Protein AF-0000000067176050 (afdb_homodimer)

Organism: Mycolicibacterium smegmatis (strain ATCC 700084 / mc(2)155) (NCBI:txid246196)

Structure (mmCIF, N/CA/C/O backbone):
data_AF-0000000067176050-model_v1
#
loop_
_entity.id
_entity.type
_entity.pdbx_description
1 polymer 'Acyl-CoA thioesterase'
#
loop_
_atom_site.group_PDB
_atom_site.id
_atom_site.type_symbol
_atom_site.label_atom_id
_atom_site.label_alt_id
_atom_site.label_comp_id
_atom_site.label_asym_id
_atom_site.label_entity_id
_atom_site.label_seq_id
_atom_site.pdbx_PDB_ins_code
_atom_site.Cartn_x
_atom_site.Cartn_y
_atom_site.Cartn_z
_atom_site.occupancy
_atom_site.B_iso_or_equiv
_atom_site.auth_seq_id
_atom_site.auth_comp_id
_atom_site.auth_asym_id
_atom_site.auth_atom_id
_atom_site.pdbx_PDB_model_num
ATOM 1 N N . MET A 1 1 ? 9.219 -23.453 -21.719 1 85.19 1 MET A N 1
ATOM 2 C CA . MET A 1 1 ? 8.445 -22.328 -21.188 1 85.19 1 MET A CA 1
ATOM 3 C C . MET A 1 1 ? 7.426 -22.812 -20.172 1 85.19 1 MET A C 1
ATOM 5 O O . MET A 1 1 ? 6.656 -23.734 -20.438 1 85.19 1 MET A O 1
ATOM 9 N N . SER A 1 2 ? 7.516 -22.391 -18.984 1 93.19 2 SER A N 1
ATOM 10 C CA . SER A 1 2 ? 6.605 -22.828 -17.938 1 93.19 2 SER A CA 1
ATOM 11 C C . SER A 1 2 ? 5.223 -22.219 -18.109 1 93.19 2 SER A C 1
ATOM 13 O O . SER A 1 2 ? 5.039 -21.297 -18.922 1 93.19 2 SER A O 1
ATOM 15 N N . VAL A 1 3 ? 4.27 -22.812 -17.438 1 96.44 3 VAL A N 1
ATOM 16 C CA . VAL A 1 3 ? 2.914 -22.281 -17.469 1 96.44 3 VAL A CA 1
ATOM 17 C C . VAL A 1 3 ? 2.916 -20.828 -16.984 1 96.44 3 VAL A C 1
ATOM 19 O O . VAL A 1 3 ? 2.146 -20 -17.469 1 96.44 3 VAL A O 1
ATOM 22 N N . PHE A 1 4 ? 3.807 -20.547 -16.047 1 98.06 4 PHE A N 1
ATOM 23 C CA . PHE A 1 4 ? 3.955 -19.172 -15.562 1 98.06 4 PHE A CA 1
ATOM 24 C C . PHE A 1 4 ? 4.441 -18.25 -16.672 1 98.06 4 PHE A C 1
ATOM 26 O O . PHE A 1 4 ? 3.859 -17.188 -16.891 1 98.06 4 PHE A O 1
ATOM 33 N N . ASP A 1 5 ? 5.445 -18.688 -17.375 1 97.94 5 ASP A N 1
ATOM 34 C CA . ASP A 1 5 ? 6.031 -17.891 -18.453 1 97.94 5 ASP A CA 1
ATOM 35 C C . ASP A 1 5 ? 5.012 -17.625 -19.547 1 97.94 5 ASP A C 1
ATOM 37 O O . ASP A 1 5 ? 4.973 -16.531 -20.125 1 97.94 5 ASP A O 1
ATOM 41 N N . LYS A 1 6 ? 4.211 -18.609 -19.812 1 97.62 6 LYS A N 1
ATOM 42 C CA . LYS A 1 6 ? 3.182 -18.453 -20.844 1 97.62 6 LYS A CA 1
ATOM 43 C C . LYS A 1 6 ? 2.182 -17.375 -20.453 1 97.62 6 LYS A C 1
ATOM 45 O O . LYS A 1 6 ? 1.752 -16.594 -21.312 1 97.62 6 LYS A O 1
ATOM 50 N N . ALA A 1 7 ? 1.847 -17.281 -19.203 1 98 7 ALA A N 1
ATOM 51 C CA . ALA A 1 7 ? 0.821 -16.344 -18.719 1 98 7 ALA A CA 1
ATOM 52 C C . ALA A 1 7 ? 1.307 -14.906 -18.797 1 98 7 ALA A C 1
ATOM 54 O O . ALA A 1 7 ? 0.499 -13.977 -18.828 1 98 7 ALA A O 1
ATOM 55 N N . ILE A 1 8 ? 2.613 -14.703 -18.781 1 98.5 8 ILE A N 1
ATOM 56 C CA . ILE A 1 8 ? 3.119 -13.336 -18.812 1 98.5 8 ILE A CA 1
ATOM 57 C C . ILE A 1 8 ? 3.871 -13.094 -20.109 1 98.5 8 ILE A C 1
ATOM 59 O O . ILE A 1 8 ? 4.699 -12.18 -20.203 1 98.5 8 ILE A O 1
ATOM 63 N N . ASP A 1 9 ? 3.684 -14 -21.078 1 98.31 9 ASP A N 1
ATOM 64 C CA . ASP A 1 9 ? 4.246 -13.805 -22.406 1 98.31 9 ASP A CA 1
ATOM 65 C C . ASP A 1 9 ? 3.498 -12.711 -23.172 1 98.31 9 ASP A C 1
ATOM 67 O O . ASP A 1 9 ? 2.449 -12.961 -23.766 1 98.31 9 ASP A O 1
ATOM 71 N N . LEU A 1 10 ? 3.977 -11.469 -23.156 1 98.69 10 LEU A N 1
ATOM 72 C CA . LEU A 1 10 ? 3.336 -10.305 -23.75 1 98.69 10 LEU A CA 1
ATOM 73 C C . LEU A 1 10 ? 4.031 -9.906 -25.047 1 98.69 10 LEU A C 1
ATOM 75 O O . LEU A 1 10 ? 5.266 -9.906 -25.125 1 98.69 10 LEU A O 1
ATOM 79 N N . GLN A 1 11 ? 3.273 -9.586 -26.016 1 98.38 11 GLN A N 1
ATOM 80 C CA . GLN A 1 11 ? 3.807 -9.172 -27.312 1 98.38 11 GLN A CA 1
ATOM 81 C C . GLN A 1 11 ? 3.779 -7.652 -27.453 1 98.38 11 GLN A C 1
ATOM 83 O O . GLN A 1 11 ? 2.719 -7.031 -27.344 1 98.38 11 GLN A O 1
ATOM 88 N N . PRO A 1 12 ? 4.949 -7.117 -27.734 1 97.69 12 PRO A N 1
ATOM 89 C CA . PRO A 1 12 ? 4.938 -5.668 -27.953 1 97.69 12 PRO A CA 1
ATOM 90 C C . PRO A 1 12 ? 4.117 -5.262 -29.188 1 97.69 12 PRO A C 1
ATOM 92 O O . PRO A 1 12 ? 4.172 -5.934 -30.219 1 97.69 12 PRO A O 1
ATOM 95 N N . ALA A 1 13 ? 3.281 -4.262 -29.047 1 95.88 13 ALA A N 1
ATOM 96 C CA . ALA A 1 13 ? 2.457 -3.756 -30.141 1 95.88 13 ALA A CA 1
ATOM 97 C C . ALA A 1 13 ? 2.725 -2.275 -30.391 1 95.88 13 ALA A C 1
ATOM 99 O O . ALA A 1 13 ? 1.864 -1.561 -30.922 1 95.88 13 ALA A O 1
ATOM 100 N N . GLY A 1 14 ? 3.879 -1.7 -29.906 1 93.56 14 GLY A N 1
ATOM 101 C CA . GLY A 1 14 ? 4.32 -0.334 -30.141 1 93.56 14 GLY A CA 1
ATOM 102 C C . GLY A 1 14 ? 3.889 0.629 -29.047 1 93.56 14 GLY A C 1
ATOM 103 O O . GLY A 1 14 ? 2.842 0.443 -28.422 1 93.56 14 GLY A O 1
ATOM 104 N N . ASP A 1 15 ? 4.715 1.699 -28.766 1 94.19 15 ASP A N 1
ATOM 105 C CA . ASP A 1 15 ? 4.43 2.857 -27.938 1 94.19 15 ASP A CA 1
ATOM 106 C C . ASP A 1 15 ? 3.98 2.426 -26.531 1 94.19 15 ASP A C 1
ATOM 108 O O . ASP A 1 15 ? 2.967 2.908 -26.031 1 94.19 15 ASP A O 1
ATOM 112 N N . GLY A 1 16 ? 4.621 1.43 -25.969 1 97.25 16 GLY A N 1
ATOM 113 C CA . GLY A 1 16 ? 4.332 1.015 -24.594 1 97.25 16 GLY A CA 1
ATOM 114 C C . GLY A 1 16 ? 3.098 0.138 -24.484 1 97.25 16 GLY A C 1
ATOM 115 O O . GLY A 1 16 ? 2.576 -0.075 -23.391 1 97.25 16 GLY A O 1
ATOM 116 N N . HIS A 1 17 ? 2.615 -0.305 -25.688 1 98.38 17 HIS A N 1
ATOM 117 C CA . HIS A 1 17 ? 1.447 -1.176 -25.75 1 98.38 17 HIS A CA 1
ATOM 118 C C . HIS A 1 17 ? 1.856 -2.633 -25.938 1 98.38 17 HIS A C 1
ATOM 120 O O . HIS A 1 17 ? 2.723 -2.936 -26.766 1 98.38 17 HIS A O 1
ATOM 126 N N . PHE A 1 18 ? 1.235 -3.516 -25.156 1 98.81 18 PHE A N 1
ATOM 127 C CA . PHE A 1 18 ? 1.513 -4.945 -25.219 1 98.81 18 PHE A CA 1
ATOM 128 C C . PHE A 1 18 ? 0.217 -5.746 -25.266 1 98.81 18 PHE A C 1
ATOM 130 O O . PHE A 1 18 ? -0.818 -5.297 -24.766 1 98.81 18 PHE A O 1
ATOM 137 N N . GLN A 1 19 ? 0.314 -6.887 -25.875 1 98.75 19 GLN A N 1
ATOM 138 C CA . GLN A 1 19 ? -0.832 -7.785 -25.984 1 98.75 19 GLN A CA 1
ATOM 139 C C . GLN A 1 19 ? -0.519 -9.141 -25.359 1 98.75 19 GLN A C 1
ATOM 141 O O . GLN A 1 19 ? 0.587 -9.664 -25.516 1 98.75 19 GLN A O 1
ATOM 146 N N . GLY A 1 20 ? -1.394 -9.594 -24.531 1 98.38 20 GLY A N 1
ATOM 147 C CA . GLY A 1 20 ? -1.308 -10.914 -23.938 1 98.38 20 GLY A CA 1
ATOM 148 C C . GLY A 1 20 ? -2.637 -11.648 -23.922 1 98.38 20 GLY A C 1
ATOM 149 O O . GLY A 1 20 ? -3.625 -11.164 -24.484 1 98.38 20 GLY A O 1
ATOM 150 N N . SER A 1 21 ? -2.67 -12.828 -23.391 1 98.12 21 SER A N 1
ATOM 151 C CA . SER A 1 21 ? -3.883 -13.625 -23.234 1 98.12 21 SER A CA 1
ATOM 152 C C . SER A 1 21 ? -3.879 -14.391 -21.906 1 98.12 21 SER A C 1
ATOM 154 O O . SER A 1 21 ? -2.822 -14.805 -21.438 1 98.12 21 SER A O 1
ATOM 156 N N . THR A 1 22 ? -5.09 -14.484 -21.375 1 97.88 22 THR A N 1
ATOM 157 C CA . THR A 1 22 ? -5.199 -15.328 -20.188 1 97.88 22 THR A CA 1
ATOM 158 C C . THR A 1 22 ? -4.871 -16.781 -20.531 1 97.88 22 THR A C 1
ATOM 160 O O . THR A 1 22 ? -4.965 -17.188 -21.688 1 97.88 22 THR A O 1
ATOM 163 N N . VAL A 1 23 ? -4.402 -17.531 -19.594 1 97.38 23 VAL A N 1
ATOM 164 C CA . VAL A 1 23 ? -4.113 -18.953 -19.719 1 97.38 23 VAL A CA 1
ATOM 165 C C . VAL A 1 23 ? -5 -19.75 -18.766 1 97.38 23 VAL A C 1
ATOM 167 O O . VAL A 1 23 ? -5.082 -19.422 -17.578 1 97.38 23 VAL A O 1
ATOM 170 N N . PRO A 1 24 ? -5.695 -20.781 -19.219 1 96.88 24 PRO A N 1
ATOM 171 C CA . PRO A 1 24 ? -6.68 -21.516 -18.422 1 96.88 24 PRO A CA 1
ATOM 172 C C . PRO A 1 24 ? -6.086 -22.062 -17.125 1 96.88 24 PRO A C 1
ATOM 174 O O . PRO A 1 24 ? -6.793 -22.203 -16.125 1 96.88 24 PRO A O 1
ATOM 177 N N . GLU A 1 25 ? -4.812 -22.391 -17.125 1 97.19 25 GLU A N 1
ATOM 178 C CA . GLU A 1 25 ? -4.164 -22.984 -15.969 1 97.19 25 GLU A CA 1
ATOM 179 C C . GLU A 1 25 ? -4.145 -22.031 -14.781 1 97.19 25 GLU A C 1
ATOM 181 O O . GLU A 1 25 ? -3.918 -22.438 -13.641 1 97.19 25 GLU A O 1
ATOM 186 N N . TRP A 1 26 ? -4.363 -20.734 -15.055 1 97.88 26 TRP A N 1
ATOM 187 C CA . TRP A 1 26 ? -4.309 -19.75 -13.984 1 97.88 26 TRP A CA 1
ATOM 188 C C . TRP A 1 26 ? -5.707 -19.25 -13.625 1 97.88 26 TRP A C 1
ATOM 190 O O . TRP A 1 26 ? -5.859 -18.266 -12.898 1 97.88 26 TRP A O 1
ATOM 200 N N . ALA A 1 27 ? -6.723 -19.938 -14.164 1 95 27 ALA A N 1
ATOM 201 C CA . ALA A 1 27 ? -8.109 -19.562 -13.906 1 95 27 ALA A CA 1
ATOM 202 C C . ALA A 1 27 ? -8.438 -19.656 -12.422 1 95 27 ALA A C 1
ATOM 204 O O . ALA A 1 27 ? -7.992 -20.578 -11.734 1 95 27 ALA A O 1
ATOM 205 N N . ASN A 1 28 ? -9.172 -18.734 -11.906 1 92.19 28 ASN A N 1
ATOM 206 C CA . ASN A 1 28 ? -9.742 -18.672 -10.57 1 92.19 28 ASN A CA 1
ATOM 207 C C . ASN A 1 28 ? -11.266 -18.562 -10.609 1 92.19 28 ASN A C 1
ATOM 209 O O . ASN A 1 28 ? -11.898 -19.016 -11.562 1 92.19 28 ASN A O 1
ATOM 213 N N . MET A 1 29 ? -11.992 -18.109 -9.484 1 81.06 29 MET A N 1
ATOM 214 C CA . MET A 1 29 ? -13.453 -18.062 -9.422 1 81.06 29 MET A CA 1
ATOM 215 C C . MET A 1 29 ? -14.008 -17.016 -10.375 1 81.06 29 MET A C 1
ATOM 217 O O . MET A 1 29 ? -14.984 -17.266 -11.078 1 81.06 29 MET A O 1
ATOM 221 N N . VAL A 1 30 ? -13.398 -15.891 -10.391 1 82.44 30 VAL A N 1
ATOM 222 C CA . VAL A 1 30 ? -13.805 -14.797 -11.266 1 82.44 30 VAL A CA 1
ATOM 223 C C . VAL A 1 30 ? -12.578 -14.242 -12 1 82.44 30 VAL A C 1
ATOM 225 O O . VAL A 1 30 ? -11.914 -13.336 -11.5 1 82.44 30 VAL A O 1
ATOM 228 N N . GLY A 1 31 ? -12.234 -14.852 -13.227 1 91.31 31 GLY A N 1
ATOM 229 C CA . GLY A 1 31 ? -11.039 -14.469 -13.961 1 91.31 31 GLY A CA 1
ATOM 230 C C . GLY A 1 31 ? -9.781 -15.164 -13.469 1 91.31 31 GLY A C 1
ATOM 231 O O . GLY A 1 31 ? -9.859 -16.125 -12.688 1 91.31 31 GLY A O 1
ATOM 232 N N . PRO A 1 32 ? -8.633 -14.703 -14.008 1 97.12 32 PRO A N 1
ATOM 233 C CA . PRO A 1 32 ? -7.379 -15.336 -13.578 1 97.12 32 PRO A CA 1
ATOM 234 C C . PRO A 1 32 ? -6.992 -14.961 -12.148 1 97.12 32 PRO A C 1
ATOM 236 O O . PRO A 1 32 ? -7.516 -13.992 -11.594 1 97.12 32 PRO A O 1
ATOM 239 N N . PHE A 1 33 ? -6.102 -15.836 -11.477 1 97.81 33 PHE A N 1
ATOM 240 C CA . PHE A 1 33 ? -5.445 -15.531 -10.211 1 97.81 33 PHE A CA 1
ATOM 241 C C . PHE A 1 33 ? -4.859 -14.125 -10.242 1 97.81 33 PHE A C 1
ATOM 243 O O . PHE A 1 33 ? -4.109 -13.773 -11.148 1 97.81 33 PHE A O 1
ATOM 250 N N . GLY A 1 34 ? -5.223 -13.242 -9.234 1 98.12 34 GLY A N 1
ATOM 251 C CA . GLY A 1 34 ? -4.805 -11.852 -9.195 1 98.12 34 GLY A CA 1
ATOM 252 C C . GLY A 1 34 ? -3.297 -11.68 -9.266 1 98.12 34 GLY A C 1
ATOM 253 O O . GLY A 1 34 ? -2.801 -10.734 -9.875 1 98.12 34 GLY A O 1
ATOM 254 N N . GLY A 1 35 ? -2.58 -12.625 -8.617 1 98.56 35 GLY A N 1
ATOM 255 C CA . GLY A 1 35 ? -1.127 -12.562 -8.617 1 98.56 35 GLY A CA 1
ATOM 256 C C . GLY A 1 35 ? -0.525 -12.68 -10 1 98.56 35 GLY A C 1
ATOM 257 O O . GLY A 1 35 ? 0.475 -12.023 -10.305 1 98.56 35 GLY A O 1
ATOM 258 N N . ILE A 1 36 ? -1.103 -13.523 -10.844 1 98.69 36 ILE A N 1
ATOM 259 C CA . ILE A 1 36 ? -0.568 -13.695 -12.188 1 98.69 36 ILE A CA 1
ATOM 260 C C . ILE A 1 36 ? -0.858 -12.445 -13.016 1 98.69 36 ILE A C 1
ATOM 262 O O . ILE A 1 36 ? -0.055 -12.055 -13.867 1 98.69 36 ILE A O 1
ATOM 266 N N . THR A 1 37 ? -2.037 -11.805 -12.766 1 98.69 37 THR A N 1
ATOM 267 C CA . THR A 1 37 ? -2.344 -10.516 -13.383 1 98.69 37 THR A CA 1
ATOM 268 C C . THR A 1 37 ? -1.307 -9.469 -13 1 98.69 37 THR A C 1
ATOM 270 O O . THR A 1 37 ? -0.774 -8.766 -13.867 1 98.69 37 THR A O 1
ATOM 273 N N . ALA A 1 38 ? -0.997 -9.391 -11.734 1 98.88 38 ALA A N 1
ATOM 274 C CA . ALA A 1 38 ? 0.004 -8.445 -11.258 1 98.88 38 ALA A CA 1
ATOM 275 C C . ALA A 1 38 ? 1.364 -8.711 -11.891 1 98.88 38 ALA A C 1
ATOM 277 O O . ALA A 1 38 ? 2.072 -7.781 -12.273 1 98.88 38 ALA A O 1
ATOM 278 N N . ALA A 1 39 ? 1.735 -9.961 -11.984 1 98.88 39 ALA A N 1
ATOM 279 C CA . ALA A 1 39 ? 3.006 -10.352 -12.594 1 98.88 39 ALA A CA 1
ATOM 280 C C . ALA A 1 39 ? 3.082 -9.891 -14.047 1 98.88 39 ALA A C 1
ATOM 282 O O . ALA A 1 39 ? 4.133 -9.438 -14.5 1 98.88 39 ALA A O 1
ATOM 283 N N . ALA A 1 40 ? 1.964 -10.008 -14.766 1 98.88 40 ALA A N 1
ATOM 284 C CA . ALA A 1 40 ? 1.923 -9.578 -16.156 1 98.88 40 ALA A CA 1
ATOM 285 C C . ALA A 1 40 ? 2.17 -8.078 -16.281 1 98.88 40 ALA A C 1
ATOM 287 O O . ALA A 1 40 ? 2.799 -7.625 -17.234 1 98.88 40 ALA A O 1
ATOM 288 N N . LEU A 1 41 ? 1.675 -7.328 -15.336 1 98.88 41 LEU A N 1
ATOM 289 C CA . LEU A 1 41 ? 1.872 -5.883 -15.367 1 98.88 41 LEU A CA 1
ATOM 290 C C . LEU A 1 41 ? 3.34 -5.527 -15.148 1 98.88 41 LEU A C 1
ATOM 292 O O . LEU A 1 41 ? 3.881 -4.656 -15.828 1 98.88 41 LEU A O 1
ATOM 296 N N . ILE A 1 42 ? 3.979 -6.211 -14.211 1 98.88 42 ILE A N 1
ATOM 297 C CA . ILE A 1 42 ? 5.41 -6.039 -13.992 1 98.88 42 ILE A CA 1
ATOM 298 C C . ILE A 1 42 ? 6.176 -6.387 -15.266 1 98.88 42 ILE A C 1
ATOM 300 O O . ILE A 1 42 ? 7.062 -5.645 -15.688 1 98.88 42 ILE A O 1
ATOM 304 N N . ARG A 1 43 ? 5.793 -7.457 -15.859 1 98.75 43 ARG A N 1
ATOM 305 C CA . ARG A 1 43 ? 6.457 -7.918 -17.078 1 98.75 43 ARG A CA 1
ATOM 306 C C . ARG A 1 43 ? 6.328 -6.895 -18.188 1 98.75 43 ARG A C 1
ATOM 308 O O . ARG A 1 43 ? 7.281 -6.66 -18.938 1 98.75 43 ARG A O 1
ATOM 315 N N . ALA A 1 44 ? 5.129 -6.297 -18.312 1 98.88 44 ALA A N 1
ATOM 316 C CA . ALA A 1 44 ? 4.914 -5.281 -19.328 1 98.88 44 ALA A CA 1
ATOM 317 C C . ALA A 1 44 ? 5.902 -4.129 -19.188 1 98.88 44 ALA A C 1
ATOM 319 O O . ALA A 1 44 ? 6.492 -3.676 -20.172 1 98.88 44 ALA A O 1
ATOM 320 N N . ILE A 1 45 ? 6.102 -3.678 -17.969 1 98.81 45 ILE A N 1
ATOM 321 C CA . ILE A 1 45 ? 7.047 -2.592 -17.719 1 98.81 45 ILE A CA 1
ATOM 322 C C . ILE A 1 45 ? 8.461 -3.051 -18.078 1 98.81 45 ILE A C 1
ATOM 324 O O . ILE A 1 45 ? 9.211 -2.32 -18.734 1 98.81 45 ILE A O 1
ATOM 328 N N . GLN A 1 46 ? 8.82 -4.273 -17.688 1 98.19 46 GLN A N 1
ATOM 329 C CA . GLN A 1 46 ? 10.156 -4.812 -17.922 1 98.19 46 GLN A CA 1
ATOM 330 C C . GLN A 1 46 ? 10.461 -4.906 -19.406 1 98.19 46 GLN A C 1
ATOM 332 O O . GLN A 1 46 ? 11.617 -4.793 -19.828 1 98.19 46 GLN A O 1
ATOM 337 N N . LEU A 1 47 ? 9.422 -5.082 -20.203 1 98 47 LEU A N 1
ATOM 338 C CA . LEU A 1 47 ? 9.594 -5.246 -21.656 1 98 47 LEU A CA 1
ATOM 339 C C . LEU A 1 47 ? 9.703 -3.891 -22.344 1 98 47 LEU A C 1
ATOM 341 O O . LEU A 1 47 ? 10.109 -3.812 -23.5 1 98 47 LEU A O 1
ATOM 345 N N . HIS A 1 48 ? 9.266 -2.844 -21.688 1 98.31 48 HIS A N 1
ATOM 346 C CA . HIS A 1 48 ? 9.336 -1.515 -22.281 1 98.31 48 HIS A CA 1
ATOM 347 C C . HIS A 1 48 ? 10.781 -1.116 -22.578 1 98.31 48 HIS A C 1
ATOM 349 O O . HIS A 1 48 ? 11.648 -1.258 -21.719 1 98.31 48 HIS A O 1
ATOM 355 N N . PRO A 1 49 ? 11.055 -0.562 -23.719 1 96.69 49 PRO A N 1
ATOM 356 C CA . PRO A 1 49 ? 12.438 -0.275 -24.109 1 96.69 49 PRO A CA 1
ATOM 357 C C . PRO A 1 49 ? 13.102 0.762 -23.219 1 96.69 49 PRO A C 1
ATOM 359 O O . PRO A 1 49 ? 14.328 0.785 -23.094 1 96.69 49 PRO A O 1
ATOM 362 N N . GLN A 1 50 ? 12.367 1.611 -22.594 1 96.94 50 GLN A N 1
ATOM 363 C CA . GLN A 1 50 ? 12.945 2.67 -21.766 1 96.94 50 GLN A CA 1
ATOM 364 C C . GLN A 1 50 ? 13.094 2.217 -20.312 1 96.94 50 GLN A C 1
ATOM 366 O O . GLN A 1 50 ? 13.578 2.971 -19.469 1 96.94 50 GLN A O 1
ATOM 371 N N . CYS A 1 51 ? 12.609 1.001 -20.031 1 97.31 51 CYS A N 1
ATOM 372 C CA . CYS A 1 51 ? 12.656 0.547 -18.641 1 97.31 51 CYS A CA 1
ATOM 373 C C . CYS A 1 51 ? 14.094 0.394 -18.172 1 97.31 51 CYS A C 1
ATOM 375 O O . CYS A 1 51 ? 14.922 -0.202 -18.859 1 97.31 51 CYS A O 1
ATOM 377 N N . HIS A 1 52 ? 14.336 0.99 -17.094 1 94.31 52 HIS A N 1
ATOM 378 C CA . HIS A 1 52 ? 15.594 0.703 -16.422 1 94.31 52 HIS A CA 1
ATOM 379 C C . HIS A 1 52 ? 15.383 0.467 -14.922 1 94.31 52 HIS A C 1
ATOM 381 O O . HIS A 1 52 ? 14.367 0.879 -14.367 1 94.31 52 HIS A O 1
ATOM 387 N N . GLY A 1 53 ? 16.312 -0.304 -14.336 1 94.44 53 GLY A N 1
ATOM 388 C CA . GLY A 1 53 ? 16.234 -0.676 -12.938 1 94.44 53 GLY A CA 1
ATOM 389 C C . GLY A 1 53 ? 15.344 -1.878 -12.688 1 94.44 53 GLY A C 1
ATOM 390 O O . GLY A 1 53 ? 15.055 -2.643 -13.609 1 94.44 53 GLY A O 1
ATOM 391 N N . GLN A 1 54 ? 15.023 -2.055 -11.414 1 96.75 54 GLN A N 1
ATOM 392 C CA . GLN A 1 54 ? 14.219 -3.182 -10.953 1 96.75 54 GLN A CA 1
ATOM 393 C C . GLN A 1 54 ? 12.992 -2.703 -10.172 1 96.75 54 GLN A C 1
ATOM 395 O O . GLN A 1 54 ? 12.945 -1.55 -9.742 1 96.75 54 GLN A O 1
ATOM 400 N N . PRO A 1 55 ? 11.977 -3.6 -10.062 1 98.06 55 PRO A N 1
ATOM 401 C CA . PRO A 1 55 ? 10.805 -3.195 -9.281 1 98.06 55 PRO A CA 1
ATOM 402 C C . PRO A 1 55 ? 11.164 -2.758 -7.863 1 98.06 55 PRO A C 1
ATOM 404 O O . PRO A 1 55 ? 11.914 -3.453 -7.168 1 98.06 55 PRO A O 1
ATOM 407 N N . ILE A 1 56 ? 10.664 -1.595 -7.449 1 97.88 56 ILE A N 1
ATOM 408 C CA . ILE A 1 56 ? 10.812 -1.05 -6.105 1 97.88 56 ILE A CA 1
ATOM 409 C C . ILE A 1 56 ? 9.484 -1.136 -5.359 1 97.88 56 ILE A C 1
ATOM 411 O O . ILE A 1 56 ? 9.43 -1.593 -4.215 1 97.88 56 ILE A O 1
ATOM 415 N N . ALA A 1 57 ? 8.43 -0.704 -6.043 1 98.75 57 ALA A N 1
ATOM 416 C CA . ALA A 1 57 ? 7.074 -0.748 -5.492 1 98.75 57 ALA A CA 1
ATOM 417 C C . ALA A 1 57 ? 6.039 -0.933 -6.598 1 98.75 57 ALA A C 1
ATOM 419 O O . ALA A 1 57 ? 6.215 -0.439 -7.711 1 98.75 57 ALA A O 1
ATOM 420 N N . LEU A 1 58 ? 5.027 -1.626 -6.281 1 98.94 58 LEU A N 1
ATOM 421 C CA . LEU A 1 58 ? 3.893 -1.861 -7.168 1 98.94 58 LEU A CA 1
ATOM 422 C C . LEU A 1 58 ? 2.574 -1.722 -6.414 1 98.94 58 LEU A C 1
ATOM 424 O O . LEU A 1 58 ? 2.441 -2.221 -5.293 1 98.94 58 LEU A O 1
ATOM 428 N N . THR A 1 59 ? 1.613 -0.984 -6.953 1 98.94 59 THR A N 1
ATOM 429 C CA . THR A 1 59 ? 0.234 -1.035 -6.477 1 98.94 59 THR A CA 1
ATOM 430 C C . THR A 1 59 ? -0.719 -1.365 -7.621 1 98.94 59 THR A C 1
ATOM 432 O O . THR A 1 59 ? -0.741 -0.668 -8.641 1 98.94 59 THR A O 1
ATOM 435 N N . VAL A 1 60 ? -1.439 -2.383 -7.441 1 98.94 60 VAL A N 1
ATOM 436 C CA . VAL A 1 60 ? -2.418 -2.846 -8.422 1 98.94 60 VAL A CA 1
ATOM 437 C C . VAL A 1 60 ? -3.83 -2.629 -7.883 1 98.94 60 VAL A C 1
ATOM 439 O O . VAL A 1 60 ? -4.102 -2.895 -6.707 1 98.94 60 VAL A O 1
ATOM 442 N N . ASN A 1 61 ? -4.711 -2.104 -8.672 1 98.88 61 ASN A N 1
ATOM 443 C CA . ASN A 1 61 ? -6.145 -2.072 -8.398 1 98.88 61 ASN A CA 1
ATOM 444 C C . ASN A 1 61 ? -6.918 -2.977 -9.359 1 98.88 61 ASN A C 1
ATOM 446 O O . ASN A 1 61 ? -6.812 -2.83 -10.578 1 98.88 61 ASN A O 1
ATOM 450 N N . TYR A 1 62 ? -7.594 -3.893 -8.789 1 98.38 62 TYR A N 1
ATOM 451 C CA . TYR A 1 62 ? -8.43 -4.789 -9.578 1 98.38 62 TYR A CA 1
ATOM 452 C C . TYR A 1 62 ? -9.812 -4.18 -9.812 1 98.38 62 TYR A C 1
ATOM 454 O O . TYR A 1 62 ? -10.68 -4.246 -8.945 1 98.38 62 TYR A O 1
ATOM 462 N N . VAL A 1 63 ? -10.016 -3.703 -11.023 1 98.25 63 VAL A N 1
ATOM 463 C CA . VAL A 1 63 ? -11.094 -2.781 -11.367 1 98.25 63 VAL A CA 1
ATOM 464 C C . VAL A 1 63 ? -12.352 -3.57 -11.734 1 98.25 63 VAL A C 1
ATOM 466 O O . VAL A 1 63 ? -13.453 -3.209 -11.328 1 98.25 63 VAL A O 1
ATOM 469 N N . ALA A 1 64 ? -12.227 -4.574 -12.5 1 96.81 64 ALA A N 1
ATOM 470 C CA . ALA A 1 64 ? -13.297 -5.445 -12.984 1 96.81 64 ALA A CA 1
ATOM 471 C C . ALA A 1 64 ? -12.75 -6.82 -13.367 1 96.81 64 ALA A C 1
ATOM 473 O O . ALA A 1 64 ? -11.547 -6.98 -13.578 1 96.81 64 ALA A O 1
ATOM 474 N N . PRO A 1 65 ? -13.586 -7.82 -13.398 1 94.81 65 PRO A N 1
ATOM 475 C CA . PRO A 1 65 ? -13.117 -9.156 -13.797 1 94.81 65 PRO A CA 1
ATOM 476 C C . PRO A 1 65 ? -12.492 -9.172 -15.18 1 94.81 65 PRO A C 1
ATOM 478 O O . PRO A 1 65 ? -12.953 -8.469 -16.078 1 94.81 65 PRO A O 1
ATOM 481 N N . ILE A 1 66 ? -11.43 -9.922 -15.312 1 97.12 66 ILE A N 1
ATOM 482 C CA . ILE A 1 66 ? -10.805 -10.18 -16.609 1 97.12 66 ILE A CA 1
ATOM 483 C C . ILE A 1 66 ? -11.383 -11.453 -17.219 1 97.12 66 ILE A C 1
ATOM 485 O O . ILE A 1 66 ? -11.32 -12.523 -16.609 1 97.12 66 ILE A O 1
ATOM 489 N N . ALA A 1 67 ? -12.008 -11.383 -18.359 1 97.06 67 ALA A N 1
ATOM 490 C CA . ALA A 1 67 ? -12.562 -12.539 -19.062 1 97.06 67 ALA A CA 1
ATOM 491 C C . ALA A 1 67 ? -11.469 -13.359 -19.734 1 97.06 67 ALA A C 1
ATOM 493 O O . ALA A 1 67 ? -10.359 -12.867 -19.953 1 97.06 67 ALA A O 1
ATOM 494 N N . ASP A 1 68 ? -11.781 -14.602 -20 1 97.38 68 ASP A N 1
ATOM 495 C CA . ASP A 1 68 ? -10.852 -15.406 -20.797 1 97.38 68 ASP A CA 1
ATOM 496 C C . ASP A 1 68 ? -10.617 -14.789 -22.172 1 97.38 68 ASP A C 1
ATOM 498 O O . ASP A 1 68 ? -11.562 -14.336 -22.828 1 97.38 68 ASP A O 1
ATOM 502 N N . GLY A 1 69 ? -9.406 -14.789 -22.5 1 97.31 69 GLY A N 1
ATOM 503 C CA . GLY A 1 69 ? -9.117 -14.266 -23.828 1 97.31 69 GLY A CA 1
ATOM 504 C C . GLY A 1 69 ? -7.996 -13.242 -23.828 1 97.31 69 GLY A C 1
ATOM 505 O O . GLY A 1 69 ? -7.168 -13.219 -22.922 1 97.31 69 GLY A O 1
ATOM 506 N N . ASP A 1 70 ? -7.996 -12.5 -24.938 1 98.12 70 ASP A N 1
ATOM 507 C CA . ASP A 1 70 ? -6.922 -11.531 -25.156 1 98.12 70 ASP A CA 1
ATOM 508 C C . ASP A 1 70 ? -7.125 -10.281 -24.312 1 98.12 70 ASP A C 1
ATOM 510 O O . ASP A 1 70 ? -8.258 -9.883 -24.047 1 98.12 70 ASP A O 1
ATOM 514 N N . PHE A 1 71 ? -6.055 -9.711 -23.859 1 98.62 71 PHE A N 1
ATOM 515 C CA . PHE A 1 71 ? -6.09 -8.414 -23.188 1 98.62 71 PHE A CA 1
ATOM 516 C C . PHE A 1 71 ? -4.961 -7.52 -23.672 1 98.62 71 PHE A C 1
ATOM 518 O O . PHE A 1 71 ? -3.996 -8 -24.281 1 98.62 71 PHE A O 1
ATOM 525 N N . ASP A 1 72 ? -5.125 -6.281 -23.469 1 98.81 72 ASP A N 1
ATOM 526 C CA . ASP A 1 72 ? -4.117 -5.27 -23.766 1 98.81 72 ASP A CA 1
ATOM 527 C C . ASP A 1 72 ? -3.516 -4.699 -22.484 1 98.81 72 ASP A C 1
ATOM 529 O O . ASP A 1 72 ? -4.195 -4.609 -21.469 1 98.81 72 ASP A O 1
ATOM 533 N N . VAL A 1 73 ? -2.238 -4.355 -22.5 1 98.88 73 VAL A N 1
ATOM 534 C CA . VAL A 1 73 ? -1.574 -3.646 -21.422 1 98.88 73 VAL A CA 1
ATOM 535 C C . VAL A 1 73 ? -0.913 -2.379 -21.953 1 98.88 73 VAL A C 1
ATOM 537 O O . VAL A 1 73 ? -0.101 -2.441 -22.875 1 98.88 73 VAL A O 1
ATOM 540 N N . ASP A 1 74 ? -1.314 -1.3 -21.438 1 98.81 74 ASP A N 1
ATOM 541 C CA . ASP A 1 74 ? -0.689 -0.022 -21.766 1 98.81 74 ASP A CA 1
ATOM 542 C C . ASP A 1 74 ? 0.199 0.464 -20.625 1 98.81 74 ASP A C 1
ATOM 544 O O . ASP A 1 74 ? -0.252 0.568 -19.484 1 98.81 74 ASP A O 1
ATOM 548 N N . THR A 1 75 ? 1.455 0.706 -20.922 1 98.81 75 THR A N 1
ATOM 549 C CA . THR A 1 75 ? 2.393 1.252 -19.953 1 98.81 75 THR A CA 1
ATOM 550 C C . THR A 1 75 ? 2.717 2.709 -20.266 1 98.81 75 THR A C 1
ATOM 552 O O . THR A 1 75 ? 3.078 3.037 -21.406 1 98.81 75 THR A O 1
ATOM 555 N N . LYS A 1 76 ? 2.488 3.557 -19.312 1 98.38 76 LYS A N 1
ATOM 556 C CA . LYS A 1 76 ? 2.865 4.965 -19.422 1 98.38 76 LYS A CA 1
ATOM 557 C C . LYS A 1 76 ? 4.043 5.289 -18.516 1 98.38 76 LYS A C 1
ATOM 559 O O . LYS A 1 76 ? 3.928 5.211 -17.281 1 98.38 76 LYS A O 1
ATOM 564 N N . LEU A 1 77 ? 5.184 5.629 -19.156 1 98.31 77 LEU A N 1
ATOM 565 C CA . LEU A 1 77 ? 6.305 6.168 -18.391 1 98.31 77 LEU A CA 1
ATOM 566 C C . LEU A 1 77 ? 6.047 7.617 -18 1 98.31 77 LEU A C 1
ATOM 568 O O . LEU A 1 77 ? 6.145 8.523 -18.828 1 98.31 77 LEU A O 1
ATOM 572 N N . VAL A 1 78 ? 5.715 7.832 -16.734 1 98.38 78 VAL A N 1
ATOM 573 C CA . VAL A 1 78 ? 5.305 9.141 -16.25 1 98.38 78 VAL A CA 1
ATOM 574 C C . VAL A 1 78 ? 6.523 10.055 -16.125 1 98.38 78 VAL A C 1
ATOM 576 O O . VAL A 1 78 ? 6.465 11.234 -16.484 1 98.38 78 VAL A O 1
ATOM 579 N N . ARG A 1 79 ? 7.621 9.469 -15.578 1 97.81 79 ARG A N 1
ATOM 580 C CA . ARG A 1 79 ? 8.836 10.242 -15.344 1 97.81 79 ARG A CA 1
ATOM 581 C C . ARG A 1 79 ? 10.047 9.336 -15.203 1 97.81 79 ARG A C 1
ATOM 583 O O . ARG A 1 79 ? 9.961 8.25 -14.625 1 97.81 79 ARG A O 1
ATOM 590 N N . THR A 1 80 ? 11.094 9.719 -15.781 1 97.25 80 THR A N 1
ATOM 591 C CA . THR A 1 80 ? 12.414 9.164 -15.5 1 97.25 80 THR A CA 1
ATOM 592 C C . THR A 1 80 ? 13.266 10.148 -14.711 1 97.25 80 THR A C 1
ATOM 594 O O . THR A 1 80 ? 13.539 11.258 -15.18 1 97.25 80 THR A O 1
ATOM 597 N N . ASN A 1 81 ? 13.531 9.75 -13.523 1 94.94 81 ASN A N 1
ATOM 598 C CA . ASN A 1 81 ? 14.484 10.508 -12.727 1 94.94 81 ASN A CA 1
ATOM 599 C C . ASN A 1 81 ? 15.875 9.891 -12.773 1 94.94 81 ASN A C 1
ATOM 601 O O . ASN A 1 81 ? 16.141 9.016 -13.609 1 94.94 81 ASN A O 1
ATOM 605 N N . ARG A 1 82 ? 16.797 10.453 -11.992 1 89.94 82 ARG A N 1
ATOM 606 C CA . ARG A 1 82 ? 18.188 9.984 -12.016 1 89.94 82 ARG A CA 1
ATOM 607 C C . ARG A 1 82 ? 18.266 8.523 -11.594 1 89.94 82 ARG A C 1
ATOM 609 O O . ARG A 1 82 ? 18.969 7.73 -12.227 1 89.94 82 ARG A O 1
ATOM 616 N N . SER A 1 83 ? 17.438 8.164 -10.555 1 90.69 83 SER A N 1
ATOM 617 C CA . SER A 1 83 ? 17.656 6.836 -10 1 90.69 83 SER A CA 1
ATOM 618 C C . SER A 1 83 ? 16.375 6.012 -10.023 1 90.69 83 SER A C 1
ATOM 620 O O . SER A 1 83 ? 16.344 4.879 -9.531 1 90.69 83 SER A O 1
ATOM 622 N N . ASN A 1 84 ? 15.258 6.594 -10.523 1 95.81 84 ASN A N 1
ATOM 623 C CA . ASN A 1 84 ? 14.023 5.812 -10.516 1 95.81 84 ASN A CA 1
ATOM 624 C C . ASN A 1 84 ? 13.078 6.254 -11.633 1 95.81 84 ASN A C 1
ATOM 626 O O . ASN A 1 84 ? 13.312 7.273 -12.281 1 95.81 84 ASN A O 1
ATOM 630 N N . GLN A 1 85 ? 12.203 5.398 -11.977 1 98.25 85 GLN A N 1
ATOM 631 C CA . GLN A 1 85 ? 11.141 5.625 -12.945 1 98.25 85 GLN A CA 1
ATOM 632 C C . GLN A 1 85 ? 9.766 5.395 -12.328 1 98.25 85 GLN A C 1
ATOM 634 O O . GLN A 1 85 ? 9.586 4.48 -11.516 1 98.25 85 GLN A O 1
ATOM 639 N N . HIS A 1 86 ? 8.836 6.227 -12.727 1 98.81 86 HIS A N 1
ATOM 640 C CA . HIS A 1 86 ? 7.449 6.066 -12.312 1 98.81 86 HIS A CA 1
ATOM 641 C C . HIS A 1 86 ? 6.566 5.664 -13.484 1 98.81 86 HIS A C 1
ATOM 643 O O . HIS A 1 86 ? 6.684 6.23 -14.578 1 98.81 86 HIS A O 1
ATOM 649 N N . TRP A 1 87 ? 5.715 4.695 -13.25 1 98.88 87 TRP A N 1
ATOM 650 C CA . TRP A 1 87 ? 4.902 4.125 -14.312 1 98.88 87 TRP A CA 1
ATOM 651 C C . TRP A 1 87 ? 3.43 4.102 -13.922 1 98.88 87 TRP A C 1
ATOM 653 O O . TRP A 1 87 ? 3.094 3.889 -12.758 1 98.88 87 TRP A O 1
ATOM 663 N N . ILE A 1 88 ? 2.529 4.34 -14.828 1 98.88 88 ILE A N 1
ATOM 664 C CA . ILE A 1 88 ? 1.117 3.984 -14.758 1 98.88 88 ILE A CA 1
ATOM 665 C C . ILE A 1 88 ? 0.807 2.896 -15.781 1 98.88 88 ILE A C 1
ATOM 667 O O . ILE A 1 88 ? 1.24 2.979 -16.938 1 98.88 88 ILE A O 1
ATOM 671 N N . VAL A 1 89 ? 0.15 1.865 -15.375 1 98.88 89 VAL A N 1
ATOM 672 C CA . VAL A 1 89 ? -0.177 0.742 -16.25 1 98.88 89 VAL A CA 1
ATOM 673 C C . VAL A 1 89 ? -1.684 0.498 -16.234 1 98.88 89 VAL A C 1
ATOM 675 O O . VAL A 1 89 ? -2.316 0.542 -15.172 1 98.88 89 VAL A O 1
ATOM 678 N N .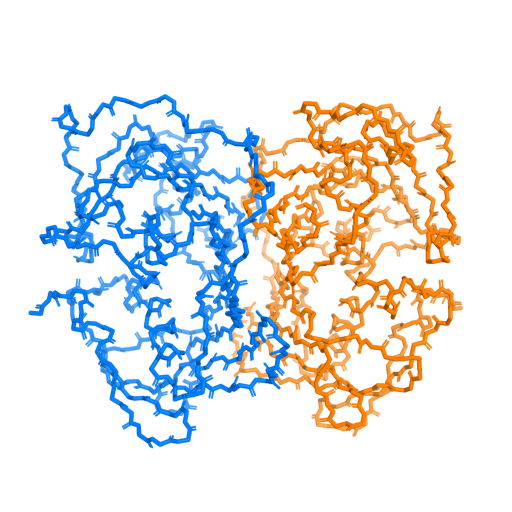 GLU A 1 90 ? -2.277 0.26 -17.375 1 98.81 90 GLU A N 1
ATOM 679 C CA . GLU A 1 90 ? -3.672 -0.152 -17.516 1 98.81 90 GLU A CA 1
ATOM 680 C C . GLU A 1 90 ? -3.795 -1.432 -18.328 1 98.81 90 GLU A C 1
ATOM 682 O O . GLU A 1 90 ? -3.227 -1.533 -19.422 1 98.81 90 GLU A O 1
ATOM 687 N N . GLN A 1 91 ? -4.402 -2.393 -17.797 1 98.88 91 GLN A N 1
ATOM 688 C CA . GLN A 1 91 ? -4.805 -3.588 -18.531 1 98.88 91 GLN A CA 1
ATOM 689 C C . GLN A 1 91 ? -6.273 -3.52 -18.922 1 98.88 91 GLN A C 1
ATOM 691 O O . GLN A 1 91 ? -7.137 -3.215 -18.094 1 98.88 91 GLN A O 1
ATOM 696 N N . SER A 1 92 ? -6.574 -3.836 -20.203 1 98.75 92 SER A N 1
ATOM 697 C CA . SER A 1 92 ? -7.934 -3.668 -20.688 1 98.75 92 SER A CA 1
ATOM 698 C C . SER A 1 92 ? -8.359 -4.852 -21.562 1 98.75 92 SER A C 1
ATOM 700 O O . SER A 1 92 ? -7.512 -5.578 -22.078 1 98.75 92 SER A O 1
ATOM 702 N N . GLN A 1 93 ? -9.617 -5.09 -21.609 1 98.12 93 GLN A N 1
ATOM 703 C CA . GLN A 1 93 ? -10.297 -5.973 -22.562 1 98.12 93 GLN A CA 1
ATOM 704 C C . GLN A 1 93 ? -11.43 -5.242 -23.281 1 98.12 93 GLN A C 1
ATOM 706 O O . GLN A 1 93 ? -12.25 -4.582 -22.641 1 98.12 93 GLN A O 1
ATOM 711 N N . GLY A 1 94 ? -11.453 -5.391 -24.656 1 95.38 94 GLY A N 1
ATOM 712 C CA . GLY A 1 94 ? -12.508 -4.738 -25.406 1 95.38 94 GLY A CA 1
ATOM 713 C C . GLY A 1 94 ? -12.586 -3.242 -25.156 1 95.38 94 GLY A C 1
ATOM 714 O O . GLY A 1 94 ? -13.68 -2.676 -25.094 1 95.38 94 GLY A O 1
ATOM 715 N N . GLY A 1 95 ? -11.531 -2.676 -24.781 1 96.06 95 GLY A N 1
ATOM 716 C CA . GLY A 1 95 ? -11.477 -1.237 -24.578 1 96.06 95 GLY A CA 1
ATOM 717 C C . GLY A 1 95 ? -11.859 -0.822 -23.172 1 96.06 95 GLY A C 1
ATOM 718 O O . GLY A 1 95 ? -11.789 0.361 -22.828 1 96.06 95 GLY A O 1
ATOM 719 N N . GLU A 1 96 ? -12.227 -1.778 -22.328 1 97.81 96 GLU A N 1
ATOM 720 C CA . GLU A 1 96 ? -12.602 -1.499 -20.953 1 97.81 96 GLU A CA 1
ATOM 721 C C . GLU A 1 96 ? -11.469 -1.841 -19.984 1 97.81 96 GLU A C 1
ATOM 723 O O . GLU A 1 96 ? -10.945 -2.959 -20 1 97.81 96 GLU A O 1
ATOM 728 N N . VAL A 1 97 ? -11.133 -0.897 -19.141 1 98.75 97 VAL A N 1
ATOM 729 C CA . VAL A 1 97 ? -10.055 -1.125 -18.188 1 98.75 97 VAL A CA 1
ATOM 730 C C . VAL A 1 97 ? -10.5 -2.148 -17.141 1 98.75 97 VAL A C 1
ATOM 732 O O . VAL A 1 97 ? -11.594 -2.039 -16.578 1 98.75 97 VAL A O 1
ATOM 735 N N . LYS A 1 98 ? -9.625 -3.148 -16.938 1 98.69 98 LYS A N 1
ATOM 736 C CA . LYS A 1 98 ? -9.922 -4.219 -15.992 1 98.69 98 LYS A CA 1
ATOM 737 C C . LYS A 1 98 ? -8.992 -4.156 -14.789 1 98.69 98 LYS A C 1
ATOM 739 O O . LYS A 1 98 ? -9.328 -4.668 -13.719 1 98.69 98 LYS A O 1
ATOM 744 N N . THR A 1 99 ? -7.801 -3.621 -14.992 1 98.75 99 THR A N 1
ATOM 745 C CA . THR A 1 99 ? -6.793 -3.494 -13.945 1 98.75 99 THR A CA 1
ATOM 746 C C . THR A 1 99 ? -5.961 -2.232 -14.148 1 98.75 99 THR A C 1
ATOM 748 O O . THR A 1 99 ? -5.613 -1.887 -15.281 1 98.75 99 THR A O 1
ATOM 751 N N . THR A 1 100 ? -5.695 -1.486 -13.086 1 98.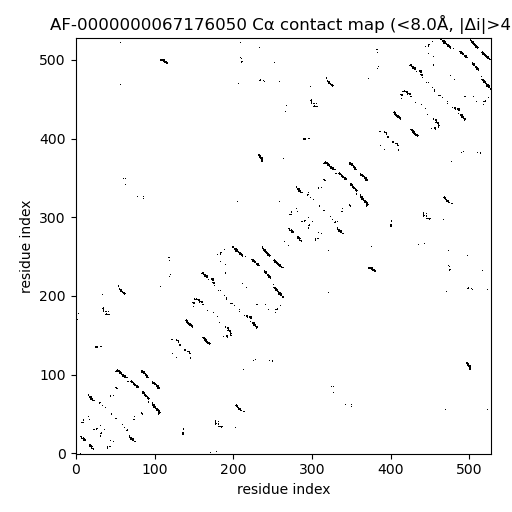88 100 THR A N 1
ATOM 752 C CA . THR A 1 100 ? -4.738 -0.387 -13.133 1 98.88 100 THR A CA 1
ATOM 753 C C . THR A 1 100 ? -3.576 -0.644 -12.172 1 98.88 100 THR A C 1
ATOM 755 O O . THR A 1 100 ? -3.695 -1.444 -11.242 1 98.88 100 THR A O 1
ATOM 758 N N . ALA A 1 101 ? -2.496 0.002 -12.445 1 98.88 101 ALA A N 1
ATOM 759 C CA . ALA A 1 101 ? -1.367 -0.092 -11.531 1 98.88 101 ALA A CA 1
ATOM 760 C C . ALA A 1 101 ? -0.481 1.146 -11.617 1 98.88 101 ALA A C 1
ATOM 762 O O . ALA A 1 101 ? -0.489 1.851 -12.633 1 98.88 101 ALA A O 1
ATOM 763 N N . THR A 1 102 ? 0.153 1.444 -10.555 1 98.94 102 THR A N 1
ATOM 764 C CA . THR A 1 102 ? 1.33 2.307 -10.531 1 98.94 102 THR A CA 1
ATOM 765 C C . THR A 1 102 ? 2.551 1.544 -10.031 1 98.94 102 THR A C 1
ATOM 767 O O . THR A 1 102 ? 2.426 0.649 -9.188 1 98.94 102 THR A O 1
ATOM 770 N N . ALA A 1 103 ? 3.648 1.862 -10.602 1 98.88 103 ALA A N 1
ATOM 771 C CA . ALA A 1 103 ? 4.867 1.163 -10.203 1 98.88 103 ALA A CA 1
ATOM 772 C C . ALA A 1 103 ? 6.066 2.109 -10.188 1 98.88 103 ALA A C 1
ATOM 774 O O . ALA A 1 103 ? 6.098 3.088 -10.938 1 98.88 103 ALA A O 1
ATOM 775 N N . VAL A 1 104 ? 6.93 1.841 -9.336 1 98.62 104 VAL A N 1
ATOM 776 C CA . VAL A 1 104 ? 8.234 2.494 -9.281 1 98.62 104 VAL A CA 1
ATOM 777 C C . VAL A 1 104 ? 9.336 1.472 -9.555 1 98.62 104 VAL A C 1
ATOM 779 O O . VAL A 1 104 ? 9.352 0.396 -8.953 1 98.62 104 VAL A O 1
ATOM 782 N N . PHE A 1 105 ? 10.102 1.722 -10.539 1 98.25 105 PHE A N 1
ATOM 783 C CA . PHE A 1 105 ? 11.328 0.975 -10.805 1 98.25 105 PHE A CA 1
ATOM 784 C C . PHE A 1 105 ? 12.555 1.803 -10.438 1 98.25 105 PHE A C 1
ATOM 786 O O . PHE A 1 105 ? 12.531 3.031 -10.539 1 98.25 105 PHE A O 1
ATOM 793 N N . GLY A 1 106 ? 13.609 1.152 -9.992 1 94.94 106 GLY A N 1
ATOM 794 C CA . GLY A 1 106 ? 14.766 1.945 -9.609 1 94.94 106 GLY A CA 1
ATOM 795 C C . GLY A 1 106 ? 16.047 1.131 -9.508 1 94.94 106 GLY A C 1
ATOM 796 O O . GLY A 1 106 ? 16 -0.1 -9.578 1 94.94 106 GLY A O 1
ATOM 797 N N . LEU A 1 107 ? 17.078 1.976 -9.352 1 91.12 107 LEU A N 1
ATOM 798 C CA . LEU A 1 107 ? 18.406 1.427 -9.102 1 91.12 107 LEU A CA 1
ATOM 799 C C . LEU A 1 107 ? 18.672 1.33 -7.602 1 91.12 107 LEU A C 1
ATOM 801 O O . LEU A 1 107 ? 18.312 2.232 -6.84 1 91.12 107 LEU A O 1
ATOM 805 N N . ARG A 1 108 ? 19.141 0.173 -7.129 1 87.69 108 ARG A N 1
ATOM 806 C CA . ARG A 1 108 ? 19.484 0.015 -5.715 1 87.69 108 ARG A CA 1
ATOM 807 C C . ARG A 1 108 ? 20.984 0.16 -5.484 1 87.69 108 ARG A C 1
ATOM 809 O O . ARG A 1 108 ? 21.781 -0.242 -6.328 1 87.69 108 ARG A O 1
ATOM 816 N N . ARG A 1 109 ? 21.281 0.873 -4.398 1 84.38 109 ARG A N 1
ATOM 817 C CA . ARG A 1 109 ? 22.656 1.075 -3.992 1 84.38 109 ARG A CA 1
ATOM 818 C C . ARG A 1 109 ? 23.016 0.195 -2.799 1 84.38 109 ARG A C 1
ATOM 820 O O . ARG A 1 109 ? 22.141 -0.168 -2.008 1 84.38 109 ARG A O 1
ATOM 827 N N . ASP A 1 110 ? 24.25 -0.136 -2.787 1 85.12 110 ASP A N 1
ATOM 828 C CA . ASP A 1 110 ? 24.719 -0.898 -1.632 1 85.12 110 ASP A CA 1
ATOM 829 C C . ASP A 1 110 ? 25.031 0.025 -0.458 1 85.12 110 ASP A C 1
ATOM 831 O O . ASP A 1 110 ? 26.078 0.683 -0.444 1 85.12 110 ASP A O 1
ATOM 835 N N . THR A 1 111 ? 24.125 0.101 0.528 1 90.06 111 THR A N 1
ATOM 836 C CA . THR A 1 111 ? 24.281 0.91 1.73 1 90.06 111 THR A CA 1
ATOM 837 C C . THR A 1 111 ? 23.766 0.169 2.955 1 90.06 111 THR A C 1
ATOM 839 O O . THR A 1 111 ? 23.625 -1.056 2.936 1 90.06 111 THR A O 1
ATOM 842 N N . TRP A 1 112 ? 23.531 0.888 4.074 1 92.25 112 TRP A N 1
ATOM 843 C CA . TRP A 1 112 ? 23.141 0.297 5.348 1 92.25 112 TRP A CA 1
ATOM 844 C C . TRP A 1 112 ? 21.812 -0.447 5.219 1 92.25 112 TRP A C 1
ATOM 846 O O . TRP A 1 112 ? 20.891 0.019 4.539 1 92.25 112 TRP A O 1
ATOM 856 N N . SER A 1 113 ? 21.781 -1.605 5.871 1 94.19 113 SER A N 1
ATOM 857 C CA . SER A 1 113 ? 20.578 -2.41 5.914 1 94.19 113 SER A CA 1
ATOM 858 C C . SER A 1 113 ? 20.328 -2.982 7.305 1 94.19 113 SER A C 1
ATOM 860 O O . SER A 1 113 ? 21.281 -3.176 8.07 1 94.19 113 SER A O 1
ATOM 862 N N . ASP A 1 114 ? 19.172 -3.197 7.633 1 94.69 114 ASP A N 1
ATOM 863 C CA . ASP A 1 114 ? 18.75 -3.832 8.875 1 94.69 114 ASP A CA 1
ATOM 864 C C . ASP A 1 114 ? 17.312 -4.355 8.766 1 94.69 114 ASP A C 1
ATOM 866 O O . ASP A 1 114 ? 16.656 -4.16 7.746 1 94.69 114 ASP A O 1
ATOM 870 N N . ALA A 1 115 ? 16.922 -5.172 9.758 1 94.69 115 ALA A N 1
ATOM 871 C CA . ALA A 1 115 ? 15.578 -5.746 9.727 1 94.69 115 ALA A CA 1
ATOM 872 C C . ALA A 1 115 ? 14.953 -5.754 11.125 1 94.69 115 ALA A C 1
ATOM 874 O O . ALA A 1 115 ? 15.609 -6.121 12.102 1 94.69 115 ALA A O 1
ATOM 875 N N . GLU A 1 116 ? 13.75 -5.309 11.203 1 94.62 116 GLU A N 1
ATOM 876 C CA . GLU A 1 116 ? 12.984 -5.473 12.445 1 94.62 116 GLU A CA 1
ATOM 877 C C . GLU A 1 116 ? 12.039 -6.664 12.359 1 94.62 116 GLU A C 1
ATOM 879 O O . GLU A 1 116 ? 11.812 -7.352 13.352 1 94.62 116 GLU A O 1
ATOM 884 N N . ALA A 1 117 ? 11.484 -6.887 11.18 1 94.38 117 ALA A N 1
ATOM 885 C CA . ALA A 1 117 ? 10.727 -8.109 10.945 1 94.38 117 ALA A CA 1
ATOM 886 C C . ALA A 1 117 ? 11.656 -9.281 10.633 1 94.38 117 ALA A C 1
ATOM 888 O O . ALA A 1 117 ? 12.547 -9.172 9.789 1 94.38 117 ALA A O 1
ATOM 889 N N . THR A 1 118 ? 11.484 -10.367 11.375 1 96.06 118 THR A N 1
ATOM 890 C CA . THR A 1 118 ? 12.258 -11.578 11.141 1 96.06 118 THR A CA 1
ATOM 891 C C . THR A 1 118 ? 11.352 -12.742 10.734 1 96.06 118 THR A C 1
ATOM 893 O O . THR A 1 118 ? 10.156 -12.734 11.039 1 96.06 118 THR A O 1
ATOM 896 N N . PRO A 1 119 ? 11.922 -13.672 9.961 1 97.5 119 PRO A N 1
ATOM 897 C CA . PRO A 1 119 ? 11.094 -14.82 9.602 1 97.5 119 PRO A CA 1
ATOM 898 C C . PRO A 1 119 ? 10.516 -15.539 10.812 1 97.5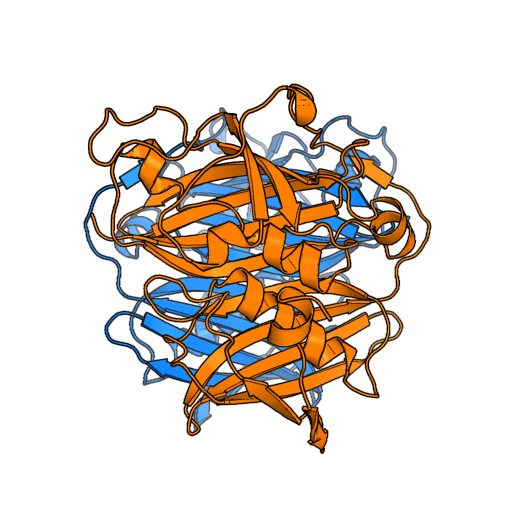 119 PRO A C 1
ATOM 900 O O . PRO A 1 119 ? 11.195 -15.688 11.836 1 97.5 119 PRO A O 1
ATOM 903 N N . PRO A 1 120 ? 9.258 -15.914 10.742 1 97.56 120 PRO A N 1
ATOM 904 C CA . PRO A 1 120 ? 8.719 -16.75 11.82 1 97.56 120 PRO A CA 1
ATOM 905 C C . PRO A 1 120 ? 9.391 -18.109 11.898 1 97.56 120 PRO A C 1
ATOM 907 O O . PRO A 1 120 ? 9.945 -18.594 10.906 1 97.56 120 PRO A O 1
ATOM 910 N N . THR A 1 121 ? 9.297 -18.656 13.102 1 96.38 121 THR A N 1
ATOM 911 C CA . THR A 1 121 ? 9.742 -20.031 13.234 1 96.38 121 THR A CA 1
ATOM 912 C C . THR A 1 121 ? 8.836 -20.984 12.438 1 96.38 121 THR A C 1
ATOM 914 O O . THR A 1 121 ? 7.613 -20.922 12.562 1 96.38 121 THR A O 1
ATOM 917 N N . ALA A 1 122 ? 9.445 -21.734 11.562 1 97.75 122 ALA A N 1
ATOM 918 C CA . ALA A 1 122 ? 8.703 -22.688 10.734 1 97.75 122 ALA A CA 1
ATOM 919 C C . ALA A 1 122 ? 9.523 -23.953 10.484 1 97.75 122 ALA A C 1
ATOM 921 O O . ALA A 1 122 ? 10.742 -23.875 10.273 1 97.75 122 ALA A O 1
ATOM 922 N N . PRO A 1 123 ? 8.883 -25.156 10.547 1 97.69 123 PRO A N 1
ATOM 923 C CA . PRO A 1 123 ? 9.594 -26.344 10.094 1 97.69 123 PRO A CA 1
ATOM 924 C C . PRO A 1 123 ? 10.016 -26.266 8.633 1 97.69 123 PRO A C 1
ATOM 926 O O . PRO A 1 123 ? 9.461 -25.469 7.867 1 97.69 123 PRO A O 1
ATOM 929 N N . GLU A 1 124 ? 10.984 -27.062 8.297 1 97.62 124 GLU A N 1
ATOM 930 C CA . GLU A 1 124 ? 11.391 -27.141 6.895 1 97.62 124 GLU A CA 1
ATOM 931 C C . GLU A 1 124 ? 10.25 -27.656 6.016 1 97.62 124 GLU A C 1
ATOM 933 O O . GLU A 1 124 ? 9.461 -28.5 6.449 1 97.62 124 GLU A O 1
ATOM 938 N N . PRO A 1 125 ? 10.164 -27.156 4.828 1 97.69 125 PRO A N 1
ATOM 939 C CA . PRO A 1 125 ? 9.055 -27.547 3.955 1 97.69 125 PRO A CA 1
ATOM 940 C C . PRO A 1 125 ? 9.047 -29.047 3.65 1 97.69 125 PRO A C 1
ATOM 942 O O . PRO A 1 125 ? 7.984 -29.641 3.457 1 97.69 125 PRO A O 1
ATOM 945 N N . ASP A 1 126 ? 10.195 -29.703 3.545 1 95.19 126 ASP A N 1
ATOM 946 C CA . ASP A 1 126 ? 10.273 -31.109 3.199 1 95.19 126 ASP A CA 1
ATOM 947 C C . ASP A 1 126 ? 9.5 -31.969 4.199 1 95.19 126 ASP A C 1
ATOM 949 O O . ASP A 1 126 ? 9 -33.031 3.854 1 95.19 126 ASP A O 1
ATOM 953 N N . GLY A 1 127 ? 9.273 -31.562 5.344 1 94.81 127 GLY A N 1
ATOM 954 C CA . GLY A 1 127 ? 8.539 -32.281 6.375 1 94.81 127 GLY A CA 1
ATOM 955 C C . GLY A 1 127 ? 7.055 -31.953 6.391 1 94.81 127 GLY A C 1
ATOM 956 O O . GLY A 1 127 ? 6.305 -32.5 7.207 1 94.81 127 GLY A O 1
ATOM 957 N N . LEU A 1 128 ? 6.605 -31.141 5.531 1 97.44 128 LEU A N 1
ATOM 958 C CA . LEU A 1 128 ? 5.223 -30.672 5.523 1 97.44 128 LEU A CA 1
ATOM 959 C C . LEU A 1 128 ? 4.473 -31.234 4.316 1 97.44 128 LEU A C 1
ATOM 961 O O . LEU A 1 128 ? 5.066 -31.438 3.254 1 97.44 128 LEU A O 1
ATOM 965 N N . GLU A 1 129 ? 3.234 -31.422 4.504 1 96.75 129 GLU A N 1
ATOM 966 C CA . GLU A 1 129 ? 2.395 -31.906 3.418 1 96.75 129 GLU A CA 1
ATOM 967 C C . GLU A 1 129 ? 2.09 -30.812 2.41 1 96.75 129 GLU A C 1
ATOM 969 O O . GLU A 1 129 ? 1.85 -29.656 2.791 1 96.75 129 GLU A O 1
ATOM 974 N N . GLN A 1 130 ? 2.082 -31.172 1.171 1 97.25 130 GLN A N 1
ATOM 975 C CA . GLN A 1 130 ? 1.634 -30.25 0.135 1 97.25 130 GLN A CA 1
ATOM 976 C C . GLN A 1 130 ? 0.129 -30.016 0.225 1 97.25 130 GLN A C 1
ATOM 978 O O . GLN A 1 130 ? -0.653 -30.969 0.291 1 97.25 130 GLN A O 1
ATOM 983 N N . ALA A 1 131 ? -0.253 -28.766 0.216 1 96.88 131 ALA A N 1
ATOM 984 C CA . ALA A 1 131 ? -1.668 -28.406 0.3 1 96.88 131 ALA A CA 1
ATOM 985 C C . ALA A 1 131 ? -2.389 -28.719 -1.008 1 96.88 131 ALA A C 1
ATOM 987 O O . ALA A 1 131 ? -1.769 -28.766 -2.072 1 96.88 131 ALA A O 1
ATOM 988 N N . ALA A 1 132 ? -3.719 -28.953 -0.882 1 92.88 132 ALA A N 1
ATOM 989 C CA . ALA A 1 132 ? -4.582 -29.172 -2.041 1 92.88 132 ALA A CA 1
ATOM 990 C C . ALA A 1 132 ? -5.715 -28.156 -2.078 1 92.88 132 ALA A C 1
ATOM 992 O O . ALA A 1 132 ? -6.117 -27.625 -1.038 1 92.88 132 ALA A O 1
ATOM 993 N N . SER A 1 133 ? -6.086 -27.797 -3.229 1 92.19 133 SER A N 1
ATOM 994 C CA . SER A 1 133 ? -7.207 -26.891 -3.447 1 92.19 133 SER A CA 1
ATOM 995 C C . SER A 1 133 ? -7.922 -27.203 -4.758 1 92.19 133 SER A C 1
ATOM 997 O O . SER A 1 133 ? -7.297 -27.641 -5.723 1 92.19 133 SER A O 1
ATOM 999 N N . PRO A 1 134 ? -9.297 -26.984 -4.762 1 88.88 134 PRO A N 1
ATOM 1000 C CA . PRO A 1 134 ? -10.031 -27.172 -6.02 1 88.88 134 PRO A CA 1
ATOM 1001 C C . PRO A 1 134 ? -9.75 -26.062 -7.031 1 88.88 134 PRO A C 1
ATOM 1003 O O . PRO A 1 134 ? -10.125 -26.172 -8.203 1 88.88 134 PRO A O 1
ATOM 1006 N N . LEU A 1 135 ? -9.141 -24.984 -6.609 1 91.5 135 LEU A N 1
ATOM 1007 C CA . LEU A 1 135 ? -8.844 -23.875 -7.512 1 91.5 135 LEU A CA 1
ATOM 1008 C C . LEU A 1 135 ? -7.75 -24.266 -8.5 1 91.5 135 LEU A C 1
ATOM 1010 O O . LEU A 1 135 ? -6.684 -24.734 -8.102 1 91.5 135 LEU A O 1
ATOM 1014 N N . THR A 1 136 ? -7.965 -23.984 -9.766 1 95 136 THR A N 1
ATOM 1015 C CA . THR A 1 136 ? -7.094 -24.422 -10.844 1 95 136 THR A CA 1
ATOM 1016 C C . THR A 1 136 ? -5.691 -23.844 -10.68 1 95 136 THR A C 1
ATOM 1018 O O . THR A 1 136 ? -4.699 -24.578 -10.773 1 95 136 THR A O 1
ATOM 1021 N N . TRP A 1 137 ? -5.574 -22.578 -10.43 1 96.38 137 TRP A N 1
ATOM 1022 C CA . TRP A 1 137 ? -4.281 -21.906 -10.367 1 96.38 137 TRP A CA 1
ATOM 1023 C C . TRP A 1 137 ? -3.418 -22.469 -9.25 1 96.38 137 TRP A C 1
ATOM 1025 O O . TRP A 1 137 ? -2.189 -22.391 -9.297 1 96.38 137 TRP A O 1
ATOM 1035 N N . PHE A 1 138 ? -4.094 -23.062 -8.195 1 96.44 138 PHE A N 1
ATOM 1036 C CA . PHE A 1 138 ? -3.418 -23.547 -7.004 1 96.44 138 PHE A CA 1
ATOM 1037 C C . PHE A 1 138 ? -2.432 -24.656 -7.352 1 96.44 138 PHE A C 1
ATOM 1039 O O . PHE A 1 138 ? -1.382 -24.781 -6.719 1 96.44 138 PHE A O 1
ATOM 1046 N N . ALA A 1 139 ? -2.703 -25.359 -8.398 1 96.5 139 ALA A N 1
ATOM 1047 C CA . ALA A 1 139 ? -1.871 -26.484 -8.828 1 96.5 139 ALA A CA 1
ATOM 1048 C C . ALA A 1 139 ? -0.53 -26 -9.367 1 96.5 139 ALA A C 1
ATOM 1050 O O . ALA A 1 139 ? 0.416 -26.7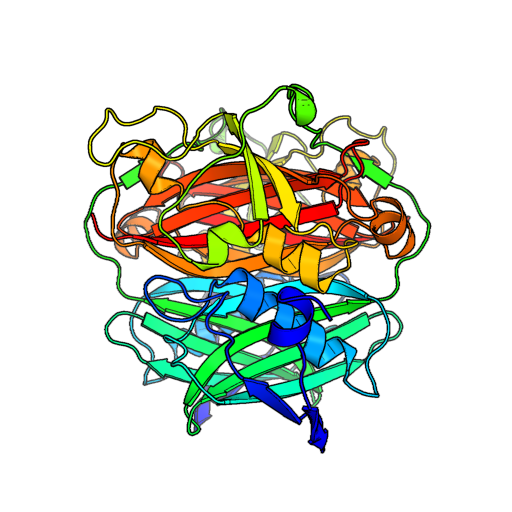81 -9.492 1 96.5 139 ALA A O 1
ATOM 1051 N N . ASN A 1 140 ? -0.452 -24.734 -9.68 1 98 140 ASN A N 1
ATOM 1052 C CA . ASN A 1 140 ? 0.774 -24.172 -10.234 1 98 140 ASN A CA 1
ATOM 1053 C C . ASN A 1 140 ? 1.781 -23.828 -9.133 1 98 140 ASN A C 1
ATOM 1055 O O . ASN A 1 140 ? 2.861 -23.312 -9.414 1 98 140 ASN A O 1
ATOM 1059 N N . TYR A 1 141 ? 1.378 -24.156 -7.871 1 98.38 141 TYR A N 1
ATOM 1060 C CA . TYR A 1 141 ? 2.262 -23.922 -6.734 1 98.38 141 TYR A CA 1
ATOM 1061 C C . TYR A 1 141 ? 2.357 -25.172 -5.855 1 98.38 141 TYR A C 1
ATOM 1063 O O . TYR A 1 141 ? 1.407 -25.953 -5.773 1 98.38 141 TYR A O 1
ATOM 1071 N N . ASP A 1 142 ? 3.525 -25.406 -5.355 1 98.31 142 ASP A N 1
ATOM 1072 C CA . ASP A 1 142 ? 3.713 -26.234 -4.176 1 98.31 142 ASP A CA 1
ATOM 1073 C C . ASP A 1 142 ? 3.586 -25.422 -2.895 1 98.31 142 ASP A C 1
ATOM 1075 O O . ASP A 1 142 ? 4.512 -24.703 -2.521 1 98.31 142 ASP A O 1
ATOM 1079 N N . ILE A 1 143 ? 2.426 -25.5 -2.279 1 98.56 143 ILE A N 1
ATOM 1080 C CA . ILE A 1 143 ? 2.131 -24.734 -1.064 1 98.56 143 ILE A CA 1
ATOM 1081 C C . ILE A 1 143 ? 2.086 -25.688 0.132 1 98.56 143 ILE A C 1
ATOM 1083 O O . ILE A 1 143 ? 1.433 -26.734 0.081 1 98.56 143 ILE A O 1
ATOM 1087 N N . ARG A 1 144 ? 2.771 -25.359 1.171 1 98.75 144 ARG A N 1
ATOM 1088 C CA . ARG A 1 144 ? 2.814 -26.156 2.402 1 98.75 144 ARG A CA 1
ATOM 1089 C C . ARG A 1 144 ? 2.572 -25.266 3.621 1 98.75 144 ARG A C 1
ATOM 1091 O O . ARG A 1 144 ? 3.441 -24.484 4.008 1 98.75 144 ARG A O 1
ATOM 1098 N N . TYR A 1 145 ? 1.422 -25.453 4.285 1 98.12 145 TYR A N 1
ATOM 1099 C CA . TYR A 1 145 ? 1.044 -24.609 5.414 1 98.12 145 TYR A CA 1
ATOM 1100 C C . TYR A 1 145 ? 1.844 -24.969 6.66 1 98.12 145 TYR A C 1
ATOM 1102 O O . TYR A 1 145 ? 2.043 -26.156 6.949 1 98.12 145 TYR A O 1
ATOM 1110 N N . VAL A 1 146 ? 2.326 -24 7.316 1 98.25 146 VAL A N 1
ATOM 1111 C CA . VAL A 1 146 ? 2.941 -24.125 8.633 1 98.25 146 VAL A CA 1
ATOM 1112 C C . VAL A 1 146 ? 1.91 -23.828 9.719 1 98.25 146 VAL A C 1
ATOM 1114 O O . VAL A 1 146 ? 1.84 -24.531 10.727 1 98.25 146 VAL A O 1
ATOM 1117 N N . ASP A 1 147 ? 1.104 -22.797 9.484 1 96.75 147 ASP A N 1
ATOM 1118 C CA . ASP A 1 147 ? 0.074 -22.328 10.398 1 96.75 147 ASP A CA 1
ATOM 1119 C C . ASP A 1 147 ? -1.068 -21.656 9.641 1 96.75 147 ASP A C 1
ATOM 1121 O O . ASP A 1 147 ? -0.852 -21.047 8.594 1 96.75 147 ASP A O 1
ATOM 1125 N N . GLY A 1 148 ? -2.25 -21.812 10.211 1 96.06 148 GLY A N 1
ATOM 1126 C CA . GLY A 1 148 ? -3.391 -21.094 9.664 1 96.06 148 GLY A CA 1
ATOM 1127 C C . GLY A 1 148 ? -3.762 -21.531 8.258 1 96.06 148 GLY A C 1
ATOM 1128 O O . GLY A 1 148 ? -3.912 -20.703 7.363 1 96.06 148 GLY A O 1
ATOM 1129 N N . ALA A 1 149 ? -3.846 -22.797 8.062 1 94.44 149 ALA A N 1
ATOM 1130 C CA . ALA A 1 149 ? -4.289 -23.359 6.781 1 94.44 149 ALA A CA 1
ATOM 1131 C C . ALA A 1 149 ? -5.742 -22.984 6.5 1 94.44 149 ALA A C 1
ATOM 1133 O O . ALA A 1 149 ? -6.473 -22.578 7.406 1 94.44 149 ALA A O 1
ATOM 1134 N N . VAL A 1 150 ? -6.113 -23.062 5.246 1 90.62 150 VAL A N 1
AT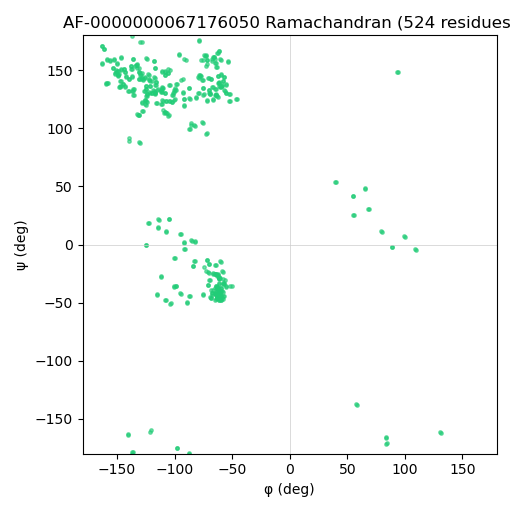OM 1135 C CA . VAL A 1 150 ? -7.484 -22.781 4.832 1 90.62 150 VAL A CA 1
ATOM 1136 C C . VAL A 1 150 ? -8.461 -23.609 5.668 1 90.62 150 VAL A C 1
ATOM 1138 O O . VAL A 1 150 ? -8.281 -24.812 5.832 1 90.62 150 VAL A O 1
ATOM 1141 N N . PRO A 1 151 ? -9.422 -22.922 6.195 1 88.56 151 PRO A N 1
ATOM 1142 C CA . PRO A 1 151 ? -10.367 -23.688 7.023 1 88.56 151 PRO A CA 1
ATOM 1143 C C . PRO A 1 151 ? -11.312 -24.547 6.195 1 88.56 151 PRO A C 1
ATOM 1145 O O . PRO A 1 151 ? -11.469 -24.328 4.992 1 88.56 151 PRO A O 1
ATOM 1148 N N . ALA A 1 152 ? -11.891 -25.469 6.91 1 81.25 152 ALA A N 1
ATOM 1149 C CA . ALA A 1 152 ? -12.984 -26.234 6.309 1 81.25 152 ALA A CA 1
ATOM 1150 C C . ALA A 1 152 ? -14.203 -25.344 6.059 1 81.25 152 ALA A C 1
ATOM 1152 O O . ALA A 1 152 ? -14.273 -24.219 6.566 1 81.25 152 ALA A O 1
ATOM 1153 N N . ALA A 1 153 ? -15.094 -25.656 5.195 1 76.38 153 ALA A N 1
ATOM 1154 C CA . ALA A 1 153 ? -16.25 -24.875 4.758 1 76.38 153 ALA A CA 1
ATOM 1155 C C . ALA A 1 153 ? -17.047 -24.375 5.957 1 76.38 153 ALA A C 1
ATOM 1157 O O . ALA A 1 153 ? -17.578 -23.266 5.938 1 76.38 153 ALA A O 1
ATOM 1158 N N . GLU A 1 154 ? -17.094 -25.188 6.953 1 79.56 154 GLU A N 1
ATOM 1159 C CA . GLU A 1 154 ? -17.828 -24.781 8.148 1 79.56 154 GLU A CA 1
ATOM 1160 C C . GLU A 1 154 ? -17.078 -25.188 9.414 1 79.56 154 GLU A C 1
ATOM 1162 O O . GLU A 1 154 ? -17.094 -26.344 9.805 1 79.56 154 GLU A O 1
ATOM 1167 N N . GLY A 1 155 ? -16.266 -24.359 9.836 1 82.06 155 GLY A N 1
ATOM 1168 C CA . GLY A 1 155 ? -15.531 -24.609 11.062 1 82.06 155 GLY A CA 1
ATOM 1169 C C . GLY A 1 155 ? -15.609 -23.469 12.062 1 82.06 155 GLY A C 1
ATOM 1170 O O . GLY A 1 155 ? -16.312 -22.469 11.82 1 82.06 155 GLY A O 1
ATOM 1171 N N . PRO A 1 156 ? -15.07 -23.703 13.172 1 87.44 156 PRO A N 1
ATOM 1172 C CA . PRO A 1 156 ? -15.023 -22.625 14.156 1 87.44 156 PRO A CA 1
ATOM 1173 C C . PRO A 1 156 ? -14.102 -21.484 13.734 1 87.44 156 PRO A C 1
ATOM 1175 O O . PRO A 1 156 ? -13.07 -21.719 13.094 1 87.44 156 PRO A O 1
ATOM 1178 N N . GLY A 1 157 ? -14.531 -20.25 13.891 1 90.81 157 GLY A N 1
ATOM 1179 C CA . GLY A 1 157 ? -13.656 -19.109 13.664 1 90.81 157 GLY A CA 1
ATOM 1180 C C . GLY A 1 157 ? -12.367 -19.188 14.461 1 90.81 157 GLY A C 1
ATOM 1181 O O . GLY A 1 157 ? -12.227 -20.047 15.344 1 90.81 157 GLY A O 1
ATOM 1182 N N . SER A 1 158 ? -11.375 -18.5 14.008 1 93.25 158 SER A N 1
ATOM 1183 C CA . SER A 1 158 ? -10.086 -18.438 14.688 1 93.25 158 SER A CA 1
ATOM 1184 C C . SER A 1 158 ? -9.859 -17.078 15.328 1 93.25 158 SER A C 1
ATOM 1186 O O . SER A 1 158 ? -10.344 -16.062 14.828 1 93.25 158 SER A O 1
ATOM 1188 N N . ASP A 1 159 ? -9.125 -17.062 16.438 1 94.38 159 ASP A N 1
ATOM 1189 C CA . ASP A 1 159 ? -8.781 -15.805 17.094 1 94.38 159 ASP A CA 1
ATOM 1190 C C . ASP A 1 159 ? -7.707 -15.055 16.312 1 94.38 159 ASP A C 1
ATOM 1192 O O . ASP A 1 159 ? -7.516 -13.852 16.5 1 94.38 159 ASP A O 1
ATOM 1196 N N . SER A 1 160 ? -7.031 -15.797 15.492 1 96.25 160 SER A N 1
ATOM 1197 C CA . SER A 1 160 ? -5.973 -15.219 14.672 1 96.25 160 SER A CA 1
ATOM 1198 C C . SER A 1 160 ? -6.25 -15.422 13.188 1 96.25 160 SER A C 1
ATOM 1200 O O . SER A 1 160 ? -6.695 -16.5 12.781 1 96.25 160 SER A O 1
ATOM 1202 N N . SER A 1 161 ? -5.93 -14.367 12.422 1 97.62 161 SER A N 1
ATOM 1203 C CA . SER A 1 161 ? -6.047 -14.484 10.969 1 97.62 161 SER A CA 1
ATOM 1204 C C . SER A 1 161 ? -4.719 -14.883 10.336 1 97.62 161 SER A C 1
ATOM 1206 O O . SER A 1 161 ? -4.586 -14.898 9.117 1 97.62 161 SER A O 1
ATOM 1208 N N . THR A 1 162 ? -3.725 -15.234 11.117 1 98.12 162 THR A N 1
ATOM 1209 C CA . THR A 1 162 ? -2.365 -15.445 10.625 1 98.12 162 THR A CA 1
ATOM 1210 C C . THR A 1 162 ? -2.262 -16.766 9.867 1 98.12 162 THR A C 1
ATOM 1212 O O . THR A 1 162 ? -2.75 -17.797 10.336 1 98.12 162 THR A O 1
ATOM 1215 N N . THR A 1 163 ? -1.72 -16.672 8.695 1 98.25 163 THR A N 1
ATOM 1216 C CA . THR A 1 163 ? -1.288 -17.844 7.941 1 98.25 163 THR A CA 1
ATOM 1217 C C . THR A 1 163 ? 0.21 -17.781 7.656 1 98.25 163 THR A C 1
ATOM 1219 O O . THR A 1 163 ? 0.733 -16.719 7.289 1 98.25 163 THR A O 1
ATOM 1222 N N . THR A 1 164 ? 0.906 -18.859 7.949 1 98.69 164 THR A N 1
ATOM 1223 C CA . THR A 1 164 ? 2.297 -19.031 7.555 1 98.69 164 THR A CA 1
ATOM 1224 C C . THR A 1 164 ? 2.443 -20.25 6.633 1 98.69 164 THR A C 1
ATOM 1226 O O . THR A 1 164 ? 1.871 -21.297 6.895 1 98.69 164 THR A O 1
ATOM 1229 N N . LEU A 1 165 ? 3.172 -20.047 5.52 1 98.81 165 LEU A N 1
ATOM 1230 C CA . LEU A 1 165 ? 3.295 -21.141 4.559 1 98.81 165 LEU A CA 1
ATOM 1231 C C . LEU A 1 165 ? 4.621 -21.062 3.814 1 98.81 165 LEU A C 1
ATOM 1233 O O . LEU A 1 165 ? 5.262 -20 3.779 1 98.81 165 LEU A O 1
ATOM 1237 N N . TRP A 1 166 ? 5.055 -22.188 3.318 1 98.88 166 TRP A N 1
ATOM 1238 C CA . TRP A 1 166 ? 6.07 -22.297 2.277 1 98.88 166 TRP A CA 1
ATOM 1239 C C . TRP A 1 166 ? 5.43 -22.391 0.897 1 98.88 166 TRP A C 1
ATOM 1241 O O . TRP A 1 166 ? 4.422 -23.078 0.721 1 98.88 166 TRP A O 1
ATOM 1251 N N . VAL A 1 167 ? 6.066 -21.734 -0.091 1 98.81 167 VAL A N 1
ATOM 1252 C CA . VAL A 1 167 ? 5.496 -21.812 -1.432 1 98.81 167 VAL A CA 1
ATOM 1253 C C . VAL A 1 167 ? 6.613 -21.781 -2.471 1 98.81 167 VAL A C 1
ATOM 1255 O O . VAL A 1 167 ? 7.594 -21.047 -2.318 1 98.81 167 VAL A O 1
ATOM 1258 N N . ARG A 1 168 ? 6.535 -22.5 -3.48 1 98.25 168 ARG A N 1
ATOM 1259 C CA . ARG A 1 168 ? 7.344 -22.391 -4.688 1 98.25 168 ARG A CA 1
ATOM 1260 C C . ARG A 1 168 ? 6.543 -22.781 -5.926 1 98.25 168 ARG A C 1
ATOM 1262 O O . ARG A 1 168 ? 5.469 -23.375 -5.812 1 98.25 168 ARG A O 1
ATOM 1269 N N . ASN A 1 169 ? 7.031 -22.359 -7.094 1 97.81 169 ASN A N 1
ATOM 1270 C CA . ASN A 1 169 ? 6.379 -22.75 -8.336 1 97.81 169 ASN A CA 1
ATOM 1271 C C . ASN A 1 169 ? 6.363 -24.266 -8.508 1 97.81 169 ASN A C 1
ATOM 1273 O O . ASN A 1 169 ? 7.293 -24.953 -8.078 1 97.81 169 ASN A O 1
ATOM 1277 N N . ASN A 1 170 ? 5.34 -24.766 -9.109 1 96.75 170 ASN A N 1
ATOM 1278 C CA . ASN A 1 170 ? 5.172 -26.172 -9.453 1 96.75 170 ASN A CA 1
ATOM 1279 C C . ASN A 1 170 ? 4.816 -26.344 -10.922 1 96.75 170 ASN A C 1
ATOM 1281 O O . ASN A 1 170 ? 3.695 -26.047 -11.336 1 96.75 170 ASN A O 1
ATOM 1285 N N . PRO A 1 171 ? 5.645 -26.984 -11.828 1 96.25 171 PRO A N 1
ATOM 1286 C CA . PRO A 1 171 ? 6.977 -27.438 -11.414 1 96.25 171 PRO A CA 1
ATOM 1287 C C . PRO A 1 171 ? 7.875 -26.281 -10.969 1 96.25 171 PRO A C 1
ATOM 1289 O O . PRO A 1 171 ? 7.578 -25.125 -11.242 1 96.25 171 PRO A O 1
ATOM 1292 N N . ALA A 1 172 ? 9 -26.625 -10.32 1 95 172 ALA A N 1
ATOM 1293 C CA . ALA A 1 172 ? 9.938 -25.625 -9.805 1 95 172 ALA A CA 1
ATOM 1294 C C . ALA A 1 172 ? 10.461 -24.719 -10.922 1 95 172 ALA A C 1
ATOM 1296 O O . ALA A 1 172 ? 10.742 -25.203 -12.031 1 95 172 ALA A O 1
ATOM 1297 N N . ARG A 1 173 ? 10.508 -23.5 -10.641 1 95.69 173 ARG A N 1
ATOM 1298 C CA . ARG A 1 173 ? 10.961 -22.422 -11.516 1 95.69 173 ARG A CA 1
ATOM 1299 C C . ARG A 1 173 ? 11.719 -21.359 -10.734 1 95.69 173 ARG A C 1
ATOM 1301 O O . ARG A 1 173 ? 11.289 -20.953 -9.648 1 95.69 173 ARG A O 1
ATOM 1308 N N . PRO A 1 174 ? 12.852 -20.922 -11.312 1 97.19 174 PRO A N 1
ATOM 1309 C CA . PRO A 1 174 ? 13.562 -19.875 -10.57 1 97.19 174 PRO A CA 1
ATOM 1310 C C . PRO A 1 174 ? 12.703 -18.641 -10.312 1 97.19 174 PRO A C 1
ATOM 1312 O O . PRO A 1 174 ? 11.914 -18.25 -11.172 1 97.19 174 PRO A O 1
ATOM 1315 N N . LEU A 1 175 ? 12.945 -18.094 -9.148 1 98.06 175 LEU A N 1
ATOM 1316 C CA . LEU A 1 175 ? 12.258 -16.844 -8.805 1 98.06 175 LEU A CA 1
ATOM 1317 C C . LEU A 1 175 ? 12.75 -15.695 -9.664 1 98.06 175 LEU A C 1
ATOM 1319 O O . LEU A 1 175 ? 13.93 -15.641 -10.031 1 98.06 175 LEU A O 1
ATOM 1323 N N . ASP A 1 176 ? 12 -14.812 -10.086 1 98.38 176 ASP A N 1
ATOM 1324 C CA . ASP A 1 176 ? 12.25 -13.469 -10.594 1 98.38 176 ASP A CA 1
ATOM 1325 C C . ASP A 1 176 ? 11.227 -12.477 -10.039 1 98.38 176 ASP A C 1
ATOM 1327 O O . ASP A 1 176 ? 10.391 -12.836 -9.211 1 98.38 176 ASP A O 1
ATOM 1331 N N . PHE A 1 177 ? 11.336 -11.227 -10.406 1 98.62 177 PHE A N 1
ATOM 1332 C CA . PHE A 1 177 ? 10.469 -10.211 -9.82 1 98.62 177 PHE A CA 1
ATOM 1333 C C . PHE A 1 177 ? 9.016 -10.477 -10.164 1 98.62 177 PHE A C 1
ATOM 1335 O O . PHE A 1 177 ? 8.117 -10.242 -9.352 1 98.62 177 PHE A O 1
ATOM 1342 N N . ALA A 1 178 ? 8.742 -10.922 -11.383 1 98.69 178 ALA A N 1
ATOM 1343 C CA . ALA A 1 178 ? 7.367 -11.234 -11.766 1 98.69 178 ALA A CA 1
ATOM 1344 C C . ALA A 1 178 ? 6.809 -12.375 -10.914 1 98.69 178 ALA A C 1
ATOM 1346 O O . ALA A 1 178 ? 5.684 -12.281 -10.414 1 98.69 178 ALA A O 1
ATOM 1347 N N . ALA A 1 179 ? 7.57 -13.438 -10.734 1 98.69 179 ALA A N 1
ATOM 1348 C CA . ALA A 1 179 ? 7.129 -14.562 -9.914 1 98.69 179 ALA A CA 1
ATOM 1349 C C . ALA A 1 179 ? 6.957 -14.148 -8.453 1 98.69 179 ALA A C 1
ATOM 1351 O O . ALA A 1 179 ? 6 -14.562 -7.797 1 98.69 179 ALA A O 1
ATOM 1352 N N . LEU A 1 180 ? 7.902 -13.375 -7.941 1 98.88 180 LEU A N 1
ATOM 1353 C CA . LEU A 1 180 ? 7.801 -12.859 -6.582 1 98.88 180 LEU A CA 1
ATOM 1354 C C . LEU A 1 180 ? 6.527 -12.047 -6.402 1 98.88 180 LEU A C 1
ATOM 1356 O O . LEU A 1 180 ? 5.867 -12.133 -5.363 1 98.88 180 LEU A O 1
ATOM 1360 N N . THR A 1 181 ? 6.195 -11.25 -7.414 1 98.94 181 THR A N 1
ATOM 1361 C CA . THR A 1 181 ? 4.969 -10.461 -7.395 1 98.94 181 THR A CA 1
ATOM 1362 C C . THR A 1 181 ? 3.746 -11.359 -7.223 1 98.94 181 THR A C 1
ATOM 1364 O O . THR A 1 181 ? 2.881 -11.086 -6.391 1 98.94 181 THR A O 1
ATOM 1367 N N . ALA A 1 182 ? 3.699 -12.406 -7.969 1 98.88 182 ALA A N 1
ATOM 1368 C CA . ALA A 1 182 ? 2.57 -13.328 -7.883 1 98.88 182 ALA A CA 1
ATOM 1369 C C . ALA A 1 182 ? 2.502 -13.992 -6.512 1 98.88 182 ALA A C 1
ATOM 1371 O O . ALA A 1 182 ? 1.421 -14.133 -5.934 1 98.88 182 ALA A O 1
ATOM 1372 N N . VAL A 1 183 ? 3.645 -14.398 -5.98 1 98.81 183 VAL A N 1
ATOM 1373 C CA . VAL A 1 183 ? 3.709 -15.023 -4.66 1 98.81 183 VAL A CA 1
ATOM 1374 C C . VAL A 1 183 ? 3.211 -14.047 -3.602 1 98.81 183 VAL A C 1
ATOM 1376 O O . VAL A 1 183 ? 2.629 -14.453 -2.594 1 98.81 183 VAL A O 1
ATOM 1379 N N . GLY A 1 184 ? 3.381 -12.734 -3.836 1 98.81 184 GLY A N 1
ATOM 1380 C CA . GLY A 1 184 ? 2.889 -11.711 -2.928 1 98.81 184 GLY A CA 1
ATOM 1381 C C . GLY A 1 184 ? 1.384 -11.758 -2.738 1 98.81 184 GLY A C 1
ATOM 1382 O O . GLY A 1 184 ? 0.853 -11.148 -1.805 1 98.81 184 GLY A O 1
ATOM 1383 N N . ASP A 1 185 ? 0.708 -12.43 -3.551 1 98.62 185 ASP A N 1
ATOM 1384 C CA . ASP A 1 185 ? -0.748 -12.539 -3.529 1 98.62 185 ASP A CA 1
ATOM 1385 C C . ASP A 1 185 ? -1.192 -13.961 -3.199 1 98.62 185 ASP A C 1
ATOM 1387 O O . ASP A 1 185 ? -2.32 -14.352 -3.502 1 98.62 185 ASP A O 1
ATOM 1391 N N . ILE A 1 186 ? -0.412 -14.812 -2.588 1 98.38 186 ILE A N 1
ATOM 1392 C CA . ILE A 1 186 ? -0.569 -16.266 -2.525 1 98.38 186 ILE A CA 1
ATOM 1393 C C . ILE A 1 186 ? -1.556 -16.625 -1.419 1 98.38 186 ILE A C 1
ATOM 1395 O O . ILE A 1 186 ? -2.064 -17.75 -1.378 1 98.38 186 ILE A O 1
ATOM 1399 N N . PHE A 1 187 ? -1.896 -15.719 -0.522 1 98.19 187 PHE A N 1
ATOM 1400 C CA . PHE A 1 187 ? -2.674 -16.031 0.671 1 98.19 187 PHE A CA 1
ATOM 1401 C C . PHE A 1 187 ? -4.168 -15.953 0.377 1 98.19 187 PHE A C 1
ATOM 1403 O O . PHE A 1 187 ? -4.625 -15.047 -0.321 1 98.19 187 PHE A O 1
ATOM 1410 N N . PHE A 1 188 ? -4.957 -16.906 0.81 1 96.19 188 PHE A N 1
ATOM 1411 C CA . PHE A 1 188 ? -6.41 -16.812 0.744 1 96.19 188 PHE A CA 1
ATOM 1412 C C . PHE A 1 188 ? -6.914 -15.695 1.655 1 96.19 188 PHE A C 1
ATOM 1414 O O . PHE A 1 188 ? -6.176 -15.203 2.512 1 96.19 188 PHE A O 1
ATOM 1421 N N . PRO A 1 189 ? -8.164 -15.195 1.451 1 96.38 189 PRO A N 1
ATOM 1422 C CA . PRO A 1 189 ? -8.672 -14.086 2.258 1 96.38 189 PRO A CA 1
ATOM 1423 C C . PRO A 1 189 ? -8.664 -14.391 3.754 1 96.38 189 PRO A C 1
ATOM 1425 O O . PRO A 1 189 ? -9.195 -15.414 4.184 1 96.38 189 PRO A O 1
ATOM 1428 N N . ARG A 1 190 ? -8.148 -13.438 4.551 1 97.12 190 ARG A N 1
ATOM 1429 C CA . ARG A 1 190 ? -7.945 -13.625 5.984 1 97.12 190 ARG A CA 1
ATOM 1430 C C . ARG A 1 190 ? -9.273 -13.82 6.703 1 97.12 190 ARG A C 1
ATOM 1432 O O . ARG A 1 190 ? -9.344 -14.5 7.727 1 97.12 190 ARG A O 1
ATOM 1439 N N . VAL A 1 191 ? -10.312 -13.328 6.164 1 96.12 191 VAL A N 1
ATOM 1440 C CA . VAL A 1 191 ? -11.633 -13.383 6.793 1 96.12 191 VAL A CA 1
ATOM 1441 C C . VAL A 1 191 ? -12.109 -14.828 6.855 1 96.12 191 VAL A C 1
ATOM 1443 O O . VAL A 1 191 ? -12.922 -15.188 7.719 1 96.12 191 VAL A O 1
ATOM 1446 N N . PHE A 1 192 ? -11.609 -15.727 5.918 1 95.81 192 PHE A N 1
ATOM 1447 C CA . PHE A 1 192 ? -11.977 -17.141 5.973 1 95.81 192 PHE A CA 1
ATOM 1448 C C . PHE A 1 192 ? -11.539 -17.75 7.293 1 95.81 192 PHE A C 1
ATOM 1450 O O . PHE A 1 192 ? -12.32 -18.469 7.934 1 95.81 192 PHE A O 1
ATOM 1457 N N . LEU A 1 193 ? -10.32 -17.469 7.699 1 94.88 193 LEU A N 1
ATOM 1458 C CA . LEU A 1 193 ? -9.797 -18 8.945 1 94.88 193 LEU A CA 1
ATOM 1459 C C . LEU A 1 193 ? -10.516 -17.391 10.148 1 94.88 193 LEU A C 1
ATOM 1461 O O . LEU A 1 193 ? -10.922 -18.109 11.07 1 94.88 193 LEU A O 1
ATOM 1465 N N . ARG A 1 194 ? -10.672 -16.094 10.109 1 94.75 194 ARG A N 1
ATOM 1466 C CA . ARG A 1 194 ? -11.25 -15.398 11.258 1 94.75 194 ARG A CA 1
ATOM 1467 C C . ARG A 1 194 ? -12.695 -15.852 11.492 1 94.75 194 ARG A C 1
ATOM 1469 O O . ARG A 1 194 ? -13.117 -16 12.633 1 94.75 194 ARG A O 1
ATOM 1476 N N . ARG A 1 195 ? -13.43 -16.125 10.438 1 94.31 195 ARG A N 1
ATOM 1477 C CA . ARG A 1 195 ? -14.852 -16.438 10.555 1 94.31 195 ARG A CA 1
ATOM 1478 C C . ARG A 1 195 ? -15.07 -17.953 10.477 1 94.31 195 ARG A C 1
ATOM 1480 O O . ARG A 1 195 ? -16.156 -18.438 10.781 1 94.31 195 ARG A O 1
ATOM 1487 N N . GLY A 1 196 ? -14.078 -18.703 10.094 1 93.31 196 GLY A N 1
ATOM 1488 C CA . GLY A 1 196 ? -14.164 -20.156 9.992 1 93.31 196 GLY A CA 1
ATOM 1489 C C . GLY A 1 196 ? -15.07 -20.625 8.875 1 93.31 196 GLY A C 1
ATOM 1490 O O . GLY A 1 196 ? -15.773 -21.625 9.016 1 93.31 196 GLY A O 1
ATOM 1491 N N . GLN A 1 197 ? -15.133 -19.781 7.793 1 91.31 197 GLN A N 1
ATOM 1492 C CA . GLN A 1 197 ? -15.984 -20.141 6.664 1 91.31 197 GLN A CA 1
ATOM 1493 C C . GLN A 1 197 ? -15.547 -19.422 5.391 1 91.31 197 GLN A C 1
ATOM 1495 O O . GLN A 1 197 ? -14.875 -18.391 5.453 1 91.31 197 GLN A O 1
ATOM 1500 N N . PHE A 1 198 ? -15.969 -20.016 4.324 1 91.12 198 PHE A N 1
ATOM 1501 C CA . PHE A 1 198 ? -15.781 -19.359 3.031 1 91.12 198 PHE A CA 1
ATOM 1502 C C . PHE A 1 198 ? -16.828 -18.266 2.818 1 91.12 198 PHE A C 1
ATOM 1504 O O . PHE A 1 198 ? -18 -18.453 3.125 1 91.12 198 PHE A O 1
ATOM 1511 N N . LEU A 1 199 ? -16.406 -17.125 2.443 1 91.31 199 LEU A N 1
ATOM 1512 C CA . LEU A 1 199 ? -17.234 -15.984 2.078 1 91.31 199 LEU A CA 1
ATOM 1513 C C . LEU A 1 199 ? -16.797 -15.391 0.742 1 91.31 199 LEU A C 1
ATOM 1515 O O . LEU A 1 199 ? -15.617 -15.453 0.389 1 91.31 199 LEU A O 1
ATOM 1519 N N . PRO A 1 200 ? -17.797 -14.875 -0.035 1 92.75 200 PRO A N 1
ATOM 1520 C CA . PRO A 1 200 ? -17.328 -14.086 -1.18 1 92.75 200 PRO A CA 1
ATOM 1521 C C . PRO A 1 200 ? -16.344 -12.992 -0.782 1 92.75 200 PRO A C 1
ATOM 1523 O O . PRO A 1 200 ? -16.609 -12.219 0.136 1 92.75 200 PRO A O 1
ATOM 1526 N N . ALA A 1 201 ? -15.219 -13.016 -1.345 1 94.56 201 ALA A N 1
ATOM 1527 C CA . ALA A 1 201 ? -14.164 -12.047 -1.058 1 94.56 201 ALA A CA 1
ATOM 1528 C C . ALA A 1 201 ? -13.289 -11.812 -2.287 1 94.56 201 ALA A C 1
ATOM 1530 O O . ALA A 1 201 ? -13.133 -12.703 -3.127 1 94.56 201 ALA A O 1
ATOM 1531 N N . GLY A 1 202 ? -12.766 -10.602 -2.389 1 95.06 202 GLY A N 1
ATOM 1532 C CA . GLY A 1 202 ? -11.883 -10.266 -3.492 1 95.06 202 GLY A CA 1
ATOM 1533 C C . GLY A 1 202 ? -10.992 -9.07 -3.199 1 95.06 202 GLY A C 1
ATOM 1534 O O . GLY A 1 202 ? -11.445 -8.086 -2.611 1 95.06 202 GLY A O 1
ATOM 1535 N N . THR A 1 203 ? -9.766 -9.203 -3.625 1 96.81 203 THR A N 1
ATOM 1536 C CA . THR A 1 203 ? -8.812 -8.117 -3.449 1 96.81 203 THR A CA 1
ATOM 1537 C C . THR A 1 203 ? -9.242 -6.887 -4.246 1 96.81 203 THR A C 1
ATOM 1539 O O . THR A 1 203 ? -9.586 -6.996 -5.426 1 96.81 203 THR A O 1
ATOM 1542 N N . VAL A 1 204 ? -9.289 -5.754 -3.582 1 96.69 204 VAL A N 1
ATOM 1543 C CA . VAL A 1 204 ? -9.555 -4.477 -4.23 1 96.69 204 VAL A CA 1
ATOM 1544 C C . VAL A 1 204 ? -8.234 -3.848 -4.691 1 96.69 204 VAL A C 1
ATOM 1546 O O . VAL A 1 204 ? -8.125 -3.402 -5.836 1 96.69 204 VAL A O 1
ATOM 1549 N N . THR A 1 205 ? -7.34 -3.803 -3.824 1 98.62 205 THR A N 1
ATOM 1550 C CA . THR A 1 205 ? -6.031 -3.234 -4.125 1 98.62 205 THR A CA 1
ATOM 1551 C C . THR A 1 205 ? -4.922 -4.062 -3.484 1 98.62 205 THR A C 1
ATOM 1553 O O . THR A 1 205 ? -5.105 -4.629 -2.404 1 98.62 205 THR A O 1
ATOM 1556 N N . LEU A 1 206 ? -3.785 -4.215 -4.188 1 98.88 206 LEU A N 1
ATOM 1557 C CA . LEU A 1 206 ? -2.59 -4.945 -3.781 1 98.88 206 LEU A CA 1
ATOM 1558 C C . LEU A 1 206 ? -1.346 -4.074 -3.932 1 98.88 206 LEU A C 1
ATOM 1560 O O . LEU A 1 206 ? -1.092 -3.527 -5.008 1 98.88 206 LEU A O 1
ATOM 1564 N N . THR A 1 207 ? -0.625 -3.871 -2.867 1 98.94 207 THR A N 1
ATOM 1565 C CA . THR A 1 207 ? 0.627 -3.123 -2.883 1 98.94 207 THR A CA 1
ATOM 1566 C C . THR A 1 207 ? 1.795 -4.016 -2.473 1 98.94 207 THR A C 1
ATOM 1568 O O . THR A 1 207 ? 1.711 -4.738 -1.478 1 98.94 207 THR A O 1
ATOM 1571 N N . ILE A 1 208 ? 2.842 -3.986 -3.238 1 98.88 208 ILE A N 1
ATOM 1572 C CA . ILE A 1 208 ? 4.027 -4.781 -2.934 1 98.88 208 ILE A CA 1
ATOM 1573 C C . ILE A 1 208 ? 5.254 -3.877 -2.863 1 98.88 208 ILE A C 1
ATOM 1575 O O . ILE A 1 208 ? 5.492 -3.074 -3.768 1 98.88 208 ILE A O 1
ATOM 1579 N N . TYR A 1 209 ? 5.969 -3.975 -1.798 1 98.81 209 TYR A N 1
ATOM 1580 C CA . TYR A 1 209 ? 7.293 -3.383 -1.653 1 98.81 209 TYR A CA 1
ATOM 1581 C C . TYR A 1 209 ? 8.383 -4.441 -1.802 1 98.81 209 TYR A C 1
ATOM 1583 O O . TYR A 1 209 ? 8.406 -5.426 -1.061 1 98.81 209 TYR A O 1
ATOM 1591 N N . TYR A 1 210 ? 9.266 -4.23 -2.744 1 98.38 210 TYR A N 1
ATOM 1592 C CA . TYR A 1 210 ? 10.336 -5.188 -2.998 1 98.38 210 TYR A CA 1
ATOM 1593 C C . TYR A 1 210 ? 11.578 -4.836 -2.193 1 98.38 210 TYR A C 1
ATOM 1595 O O . TYR A 1 210 ? 12.117 -3.734 -2.318 1 98.38 210 TYR A O 1
ATOM 1603 N N . HIS A 1 211 ? 12.047 -5.797 -1.434 1 97.69 211 HIS A N 1
ATOM 1604 C CA . HIS A 1 211 ? 13.211 -5.559 -0.583 1 97.69 211 HIS A CA 1
ATOM 1605 C C . HIS A 1 211 ? 14.477 -6.117 -1.214 1 97.69 211 HIS A C 1
ATOM 1607 O O . HIS A 1 211 ? 15.547 -5.516 -1.104 1 97.69 211 HIS A O 1
ATOM 1613 N N . ALA A 1 212 ? 14.344 -7.25 -1.895 1 96.25 212 ALA A N 1
ATOM 1614 C CA . ALA A 1 212 ? 15.5 -7.949 -2.455 1 96.25 212 ALA A CA 1
ATOM 1615 C C . ALA A 1 212 ? 15.953 -7.297 -3.758 1 96.25 212 ALA A C 1
ATOM 1617 O O . ALA A 1 212 ? 15.125 -6.859 -4.562 1 96.25 212 ALA A O 1
ATOM 1618 N N . ASN A 1 213 ? 17.234 -7.277 -3.965 1 94.19 213 ASN A N 1
ATOM 1619 C CA . ASN A 1 213 ? 17.75 -6.898 -5.273 1 94.19 213 ASN A CA 1
ATOM 1620 C C . ASN A 1 213 ? 17.844 -8.102 -6.211 1 94.19 213 ASN A C 1
ATOM 1622 O O . ASN A 1 213 ? 17.516 -9.227 -5.82 1 94.19 213 ASN A O 1
ATOM 1626 N N . ALA A 1 214 ? 18.312 -7.863 -7.41 1 94.56 214 ALA A N 1
ATOM 1627 C CA . ALA A 1 214 ? 18.344 -8.898 -8.445 1 94.56 214 ALA A CA 1
ATOM 1628 C C . ALA A 1 214 ? 19.219 -10.07 -8.023 1 94.56 214 ALA A C 1
ATOM 1630 O O . ALA A 1 214 ? 18.859 -11.227 -8.234 1 94.56 214 ALA A O 1
ATOM 1631 N N . ALA A 1 215 ? 20.328 -9.781 -7.43 1 95.12 215 ALA A N 1
ATOM 1632 C CA . ALA A 1 215 ? 21.266 -10.828 -7.023 1 95.12 215 ALA A CA 1
ATOM 1633 C C . ALA A 1 215 ? 20.656 -11.734 -5.961 1 95.12 215 ALA A C 1
ATOM 1635 O O . ALA A 1 215 ? 20.828 -12.953 -5.988 1 95.12 215 ALA A O 1
ATOM 1636 N N . GLN A 1 216 ? 19.953 -11.133 -5.027 1 95.69 216 GLN A N 1
ATOM 1637 C CA . GLN A 1 216 ? 19.312 -11.891 -3.961 1 95.69 216 GLN A CA 1
ATOM 1638 C C . GLN A 1 216 ? 18.172 -12.75 -4.508 1 95.69 216 GLN A C 1
ATOM 1640 O O . GLN A 1 216 ? 17.984 -13.883 -4.07 1 95.69 216 GLN A O 1
ATOM 1645 N N . ILE A 1 217 ? 17.422 -12.227 -5.445 1 97.12 217 ILE A N 1
ATOM 1646 C CA . ILE A 1 217 ? 16.359 -12.984 -6.098 1 97.12 217 ILE A CA 1
ATOM 1647 C C . ILE A 1 217 ? 16.969 -14.172 -6.848 1 97.12 217 ILE A C 1
ATOM 1649 O O . ILE A 1 217 ? 16.484 -15.297 -6.723 1 97.12 217 ILE A O 1
ATOM 1653 N N . ASP A 1 218 ? 18.047 -13.898 -7.566 1 97.12 218 ASP A N 1
ATOM 1654 C CA . ASP A 1 218 ? 18.734 -14.961 -8.289 1 97.12 218 ASP A CA 1
ATOM 1655 C C . ASP A 1 218 ? 19.234 -16.047 -7.34 1 97.12 218 ASP A C 1
ATOM 1657 O O . ASP A 1 218 ? 19.141 -17.234 -7.645 1 97.12 218 ASP A O 1
ATOM 1661 N N . SER A 1 219 ? 19.672 -15.656 -6.234 1 97.56 219 SER A N 1
ATOM 1662 C CA . SER A 1 219 ? 20.219 -16.594 -5.262 1 97.56 219 SER A CA 1
ATOM 1663 C C . SER A 1 219 ? 19.141 -17.484 -4.668 1 97.56 219 SER A C 1
ATOM 1665 O O . SER A 1 219 ? 19.422 -18.609 -4.262 1 97.56 219 SER A O 1
ATOM 1667 N N . ALA A 1 220 ? 17.938 -16.984 -4.57 1 97.38 220 ALA A N 1
ATOM 1668 C CA . ALA A 1 220 ? 16.828 -17.781 -4.066 1 97.38 220 ALA A CA 1
ATOM 1669 C C . ALA A 1 220 ? 16.547 -18.969 -4.984 1 97.38 220 ALA A C 1
ATOM 1671 O O . ALA A 1 220 ? 16.047 -20 -4.535 1 97.38 220 ALA A O 1
ATOM 1672 N N . GLY A 1 221 ? 16.891 -18.828 -6.301 1 97.75 221 GLY A N 1
ATOM 1673 C CA . GLY A 1 221 ? 16.703 -19.906 -7.25 1 97.75 221 GLY A CA 1
ATOM 1674 C C . GLY A 1 221 ? 15.25 -20.359 -7.344 1 97.75 221 GLY A C 1
ATOM 1675 O O . GLY A 1 221 ? 14.344 -19.531 -7.469 1 97.75 221 GLY A O 1
ATOM 1676 N N . ASP A 1 222 ? 15.055 -21.656 -7.402 1 98.12 222 ASP A N 1
ATOM 1677 C CA . ASP A 1 222 ? 13.711 -22.203 -7.512 1 98.12 222 ASP A CA 1
ATOM 1678 C C . ASP A 1 222 ? 13.242 -22.797 -6.18 1 98.12 222 ASP A C 1
ATOM 1680 O O . ASP A 1 222 ? 12.367 -23.672 -6.148 1 98.12 222 ASP A O 1
ATOM 1684 N N . ASP A 1 223 ? 13.844 -22.359 -5.082 1 98 223 ASP A N 1
ATOM 1685 C CA . ASP A 1 223 ? 13.57 -22.875 -3.746 1 98 223 ASP A CA 1
ATOM 1686 C C . ASP A 1 223 ? 12.281 -22.281 -3.176 1 98 223 ASP A C 1
ATOM 1688 O O . ASP A 1 223 ? 11.641 -21.453 -3.818 1 98 223 ASP A O 1
ATOM 1692 N N . PHE A 1 224 ? 11.883 -22.75 -1.998 1 98.56 224 PHE A N 1
ATOM 1693 C CA . PHE A 1 224 ? 10.68 -22.281 -1.312 1 98.56 224 PHE A CA 1
ATOM 1694 C C . PHE A 1 224 ? 10.867 -20.859 -0.801 1 98.56 224 PHE A C 1
ATOM 1696 O O . PHE A 1 224 ? 11.961 -20.484 -0.362 1 98.56 224 PHE A O 1
ATOM 1703 N N . VAL A 1 225 ? 9.805 -20.109 -0.879 1 98.81 225 VAL A N 1
ATOM 1704 C CA . VAL A 1 225 ? 9.648 -18.828 -0.21 1 98.81 225 VAL A CA 1
ATOM 1705 C C . VAL A 1 225 ? 8.805 -19 1.049 1 98.81 225 VAL A C 1
ATOM 1707 O O . VAL A 1 225 ? 7.77 -19.672 1.022 1 98.81 225 VAL A O 1
ATOM 1710 N N . LEU A 1 226 ?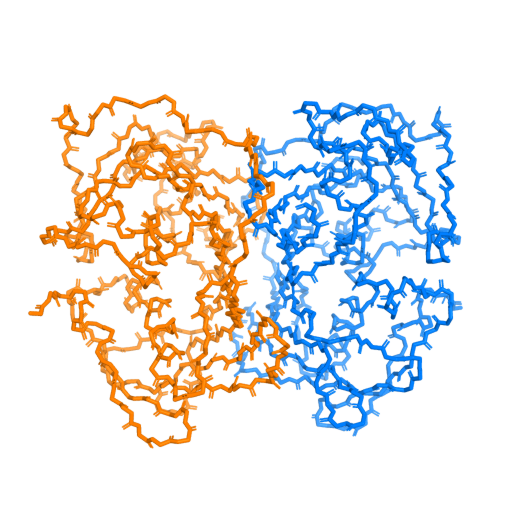 9.25 -18.484 2.168 1 98.88 226 LEU A N 1
ATOM 1711 C CA . LEU A 1 226 ? 8.445 -18.453 3.385 1 98.88 226 LEU A CA 1
ATOM 1712 C C . LEU A 1 226 ? 7.578 -17.188 3.426 1 98.88 226 LEU A C 1
ATOM 1714 O O . LEU A 1 226 ? 8.078 -16.078 3.234 1 98.88 226 LEU A O 1
ATOM 1718 N N . GLY A 1 227 ? 6.305 -17.375 3.604 1 98.81 227 GLY A N 1
ATOM 1719 C CA . GLY A 1 227 ? 5.395 -16.25 3.725 1 98.81 227 GLY A CA 1
ATOM 1720 C C . GLY A 1 227 ? 4.547 -16.297 4.98 1 98.81 227 GLY A C 1
ATOM 1721 O O . GLY A 1 227 ? 4.164 -17.375 5.438 1 98.81 227 GLY A O 1
ATOM 1722 N N . THR A 1 228 ? 4.293 -15.195 5.57 1 98.81 228 THR A N 1
ATOM 1723 C CA . THR A 1 228 ? 3.326 -15.055 6.656 1 98.81 228 THR A CA 1
ATOM 1724 C C . THR A 1 228 ? 2.451 -13.828 6.445 1 98.81 228 THR A C 1
ATOM 1726 O O . THR A 1 228 ? 2.936 -12.781 6.016 1 98.81 228 THR A O 1
ATOM 1729 N N . ALA A 1 229 ? 1.147 -13.969 6.617 1 98.62 229 ALA A N 1
ATOM 1730 C CA . ALA A 1 229 ? 0.191 -12.883 6.414 1 98.62 229 ALA A CA 1
ATOM 1731 C C . ALA A 1 229 ? -0.762 -12.766 7.602 1 98.62 229 ALA A C 1
ATOM 1733 O O . ALA A 1 229 ? -1.104 -13.766 8.234 1 98.62 229 ALA A O 1
ATOM 1734 N N . ARG A 1 230 ? -1.183 -11.633 7.875 1 98.19 230 ARG A N 1
ATOM 1735 C CA . ARG A 1 230 ? -2.172 -11.375 8.914 1 98.19 230 ARG A CA 1
ATOM 1736 C C . ARG A 1 230 ? -3 -10.133 8.586 1 98.19 230 ARG A C 1
ATOM 1738 O O . ARG A 1 230 ? -2.512 -9.211 7.934 1 98.19 230 ARG A O 1
ATOM 1745 N N . ALA A 1 231 ? -4.25 -10.109 9 1 98.38 231 ALA A N 1
ATOM 1746 C CA . ALA A 1 231 ? -5.098 -8.922 8.922 1 98.38 231 ALA A CA 1
ATOM 1747 C C . ALA A 1 231 ? -4.984 -8.078 10.195 1 98.38 231 ALA A C 1
ATOM 1749 O O . ALA A 1 231 ? -4.508 -8.562 11.219 1 98.38 231 ALA A O 1
ATOM 1750 N N . HIS A 1 232 ? -5.355 -6.801 10.055 1 97.69 232 HIS A N 1
ATOM 1751 C CA . HIS A 1 232 ? -5.316 -5.906 11.211 1 97.69 232 HIS A CA 1
ATOM 1752 C C . HIS A 1 232 ? -6.719 -5.441 11.594 1 97.69 232 HIS A C 1
ATOM 1754 O O . HIS A 1 232 ? -7.043 -5.359 12.781 1 97.69 232 HIS A O 1
ATOM 1760 N N . GLN A 1 233 ? -7.492 -5.113 10.594 1 97.69 233 GLN A N 1
ATOM 1761 C CA . GLN A 1 233 ? -8.844 -4.613 10.812 1 97.69 233 GLN A CA 1
ATOM 1762 C C . GLN A 1 233 ? -9.836 -5.262 9.844 1 97.69 233 GLN A C 1
ATOM 1764 O O . GLN A 1 233 ? -9.555 -5.371 8.648 1 97.69 233 GLN A O 1
ATOM 1769 N N . PHE A 1 234 ? -10.875 -5.777 10.375 1 96.38 234 PHE A N 1
ATOM 1770 C CA . PHE A 1 234 ? -12.07 -6.137 9.617 1 96.38 234 PHE A CA 1
ATOM 1771 C C . PHE A 1 234 ? -13.18 -5.125 9.859 1 96.38 234 PHE A C 1
ATOM 1773 O O . PHE A 1 234 ? -13.68 -4.992 10.977 1 96.38 234 PHE A O 1
ATOM 1780 N N . THR A 1 235 ? -13.469 -4.383 8.805 1 91.44 235 THR A N 1
ATOM 1781 C CA . THR A 1 235 ? -14.438 -3.318 9.023 1 91.44 235 THR A CA 1
ATOM 1782 C C . THR A 1 235 ? -15.508 -3.32 7.934 1 91.44 235 THR A C 1
ATOM 1784 O O . THR A 1 235 ? -15.211 -3.064 6.766 1 91.44 235 THR A O 1
ATOM 1787 N N . ARG A 1 236 ? -16.719 -3.623 8.164 1 83.81 236 ARG A N 1
ATOM 1788 C CA . ARG A 1 236 ? -17.938 -3.482 7.383 1 83.81 236 ARG A CA 1
ATOM 1789 C C . ARG A 1 236 ? -17.688 -3.789 5.91 1 83.81 236 ARG A C 1
ATOM 1791 O O . ARG A 1 236 ? -18.016 -2.979 5.039 1 83.81 236 ARG A O 1
ATOM 1798 N N . GLY A 1 237 ? -17.172 -4.844 5.664 1 92.81 237 GLY A N 1
ATOM 1799 C CA . GLY A 1 237 ? -17.125 -5.332 4.293 1 92.81 237 GLY A CA 1
ATOM 1800 C C . GLY A 1 237 ? -15.719 -5.312 3.713 1 92.81 237 GLY A C 1
ATOM 1801 O O . GLY A 1 237 ? -15.516 -5.715 2.564 1 92.81 237 GLY A O 1
ATOM 1802 N N . TYR A 1 238 ? -14.742 -4.773 4.488 1 96.38 238 TYR A N 1
ATOM 1803 C CA . TYR A 1 238 ? -13.359 -4.781 4.023 1 96.38 238 TYR A CA 1
ATOM 1804 C C . TYR A 1 238 ? -12.422 -5.266 5.125 1 96.38 238 TYR A C 1
ATOM 1806 O O . TYR A 1 238 ? -12.758 -5.211 6.309 1 96.38 238 TYR A O 1
ATOM 1814 N N . PHE A 1 239 ? -11.305 -5.781 4.73 1 97.19 239 PHE A N 1
ATOM 1815 C CA . PHE A 1 239 ? -10.219 -5.988 5.68 1 97.19 239 PHE A CA 1
ATOM 1816 C C . PHE A 1 239 ? -8.867 -5.738 5.023 1 97.19 239 PHE A C 1
ATOM 1818 O O . PHE A 1 239 ? -8.727 -5.887 3.807 1 97.19 239 PHE A O 1
ATOM 1825 N N . ASP A 1 240 ? -7.926 -5.316 5.816 1 98.5 240 ASP A N 1
ATOM 1826 C CA . ASP A 1 240 ? -6.559 -5.168 5.324 1 98.5 240 ASP A CA 1
ATOM 1827 C C . ASP A 1 240 ? -5.719 -6.402 5.648 1 98.5 240 ASP A C 1
ATOM 1829 O O . ASP A 1 240 ? -6.156 -7.273 6.398 1 98.5 240 ASP A O 1
ATOM 1833 N N . GLN A 1 241 ? -4.621 -6.496 4.973 1 98.56 241 GLN A N 1
ATOM 1834 C CA . GLN A 1 241 ? -3.676 -7.594 5.16 1 98.56 241 GLN A CA 1
ATOM 1835 C C . GLN A 1 241 ? -2.242 -7.133 4.906 1 98.56 241 GLN A C 1
ATOM 1837 O O . GLN A 1 241 ? -1.977 -6.406 3.947 1 98.56 241 GLN A O 1
ATOM 1842 N N . THR A 1 242 ? -1.347 -7.531 5.789 1 98.62 242 THR A N 1
ATOM 1843 C CA . THR A 1 242 ? 0.09 -7.426 5.559 1 98.62 242 THR A CA 1
ATOM 1844 C C . THR A 1 242 ? 0.729 -8.812 5.477 1 98.62 242 THR A C 1
ATOM 1846 O O . THR A 1 242 ? 0.416 -9.695 6.281 1 98.62 242 THR A O 1
ATOM 1849 N N . ALA A 1 243 ? 1.565 -9.008 4.484 1 98.81 243 ALA A N 1
ATOM 1850 C CA . ALA A 1 243 ? 2.32 -10.25 4.336 1 98.81 243 ALA A CA 1
ATOM 1851 C C . ALA A 1 243 ? 3.812 -9.969 4.176 1 98.81 243 ALA A C 1
ATOM 1853 O O . ALA A 1 243 ? 4.199 -8.992 3.527 1 98.81 243 ALA A O 1
ATOM 1854 N N . HIS A 1 244 ? 4.602 -10.797 4.762 1 98.81 244 HIS A N 1
ATOM 1855 C CA . HIS A 1 244 ? 6.055 -10.766 4.613 1 98.81 244 HIS A CA 1
ATOM 1856 C C . HIS A 1 244 ? 6.566 -12.031 3.938 1 98.81 244 HIS A C 1
ATOM 1858 O O . HIS A 1 244 ? 6.086 -13.133 4.223 1 98.81 244 HIS A O 1
ATOM 1864 N N . LEU A 1 245 ? 7.516 -11.852 3.061 1 98.88 245 LEU A N 1
ATOM 1865 C CA . LEU A 1 245 ? 8.086 -12.961 2.305 1 98.88 245 LEU A CA 1
ATOM 1866 C C . LEU A 1 245 ? 9.602 -13.023 2.48 1 98.88 245 LEU A C 1
ATOM 1868 O O . LEU A 1 245 ? 10.281 -12.008 2.357 1 98.88 245 LEU A O 1
ATOM 1872 N N . TRP A 1 246 ? 10.141 -14.203 2.738 1 98.75 246 TRP A N 1
ATOM 1873 C CA . TRP A 1 246 ? 11.57 -14.445 2.861 1 98.75 246 TRP A CA 1
ATOM 1874 C C . TRP A 1 246 ? 12.008 -15.609 1.979 1 98.75 246 TRP A C 1
ATOM 1876 O O . TRP A 1 246 ? 11.25 -16.547 1.762 1 98.75 246 TRP A O 1
ATOM 1886 N N . SER A 1 247 ? 13.195 -15.539 1.498 1 98.44 247 SER A N 1
ATOM 1887 C CA . SER A 1 247 ? 13.805 -16.75 0.96 1 98.44 247 SER A CA 1
ATOM 1888 C C . SER A 1 247 ? 13.977 -17.812 2.043 1 98.44 247 SER A C 1
ATOM 1890 O O . SER A 1 247 ? 13.82 -17.516 3.23 1 98.44 247 SER A O 1
ATOM 1892 N N . ARG A 1 248 ? 14.211 -18.984 1.632 1 97.31 248 ARG A N 1
ATOM 1893 C CA . ARG A 1 248 ? 14.359 -20.062 2.607 1 97.31 248 ARG A CA 1
ATOM 1894 C C . ARG A 1 248 ? 15.484 -19.766 3.59 1 97.31 248 ARG A C 1
ATOM 1896 O O . ARG A 1 248 ? 15.398 -20.109 4.77 1 97.31 248 ARG A O 1
ATOM 1903 N N . ASP A 1 249 ? 16.547 -19.078 3.131 1 95.94 249 ASP A N 1
ATOM 1904 C CA . ASP A 1 249 ? 17.688 -18.781 3.986 1 95.94 249 ASP A CA 1
ATOM 1905 C C . ASP A 1 249 ? 17.453 -17.5 4.777 1 95.94 249 ASP A C 1
ATOM 1907 O O . ASP A 1 249 ? 18.375 -16.984 5.426 1 95.94 249 ASP A O 1
ATOM 1911 N N . GLY A 1 250 ? 16.281 -16.922 4.637 1 96.94 250 GLY A N 1
ATOM 1912 C CA . GLY A 1 250 ? 15.898 -15.852 5.547 1 96.94 250 GLY A CA 1
ATOM 1913 C C . GLY A 1 250 ? 16.094 -14.461 4.957 1 96.94 250 GLY A C 1
ATOM 1914 O O . GLY A 1 250 ? 15.961 -13.461 5.66 1 96.94 250 GLY A O 1
ATOM 1915 N N . VAL A 1 251 ? 16.438 -14.328 3.686 1 96.81 251 VAL A N 1
ATOM 1916 C CA . VAL A 1 251 ? 16.578 -13.031 3.031 1 96.81 251 VAL A CA 1
ATOM 1917 C C . VAL A 1 251 ? 15.203 -12.406 2.812 1 96.81 251 VAL A C 1
ATOM 1919 O O . VAL A 1 251 ? 14.312 -13.039 2.232 1 96.81 251 VAL A O 1
ATOM 1922 N N . PRO A 1 252 ? 15 -11.141 3.354 1 97.94 252 PRO A N 1
ATOM 1923 C CA . PRO A 1 252 ? 13.727 -10.492 3.051 1 97.94 252 PRO A CA 1
ATOM 1924 C C . PRO A 1 252 ? 13.531 -10.227 1.558 1 97.94 252 PRO A C 1
ATOM 1926 O O . PRO A 1 252 ? 14.391 -9.602 0.925 1 97.94 252 PRO A O 1
ATOM 1929 N N . LEU A 1 253 ? 12.43 -10.688 1.055 1 98.38 253 LEU A N 1
ATOM 1930 C CA . LEU A 1 253 ? 12.195 -10.547 -0.378 1 98.38 253 LEU A CA 1
ATOM 1931 C C . LEU A 1 253 ? 11.211 -9.414 -0.663 1 98.38 253 LEU A C 1
ATOM 1933 O O . LEU A 1 253 ? 11.484 -8.547 -1.493 1 98.38 253 LEU A O 1
ATOM 1937 N N . ALA A 1 254 ? 10.078 -9.398 -0.006 1 98.69 254 ALA A N 1
ATOM 1938 C CA . ALA A 1 254 ? 9.047 -8.391 -0.262 1 98.69 254 ALA A CA 1
ATOM 1939 C C . ALA A 1 254 ? 8.039 -8.336 0.887 1 98.69 254 ALA A C 1
ATOM 1941 O O . ALA A 1 254 ? 7.938 -9.273 1.678 1 98.69 254 ALA A O 1
ATOM 1942 N N . THR A 1 255 ? 7.402 -7.234 1.055 1 98.75 255 THR A N 1
ATOM 1943 C CA . THR A 1 255 ? 6.191 -7.062 1.853 1 98.75 255 THR A CA 1
ATOM 1944 C C . THR A 1 255 ? 4.996 -6.754 0.959 1 98.75 255 THR A C 1
ATOM 1946 O O . THR A 1 255 ? 5.102 -5.953 0.026 1 98.75 255 THR A O 1
ATOM 1949 N N . SER A 1 256 ? 3.93 -7.434 1.191 1 98.75 256 SER A N 1
ATOM 1950 C CA . SER A 1 256 ? 2.707 -7.191 0.432 1 98.75 256 SER A CA 1
ATOM 1951 C C . SER A 1 256 ? 1.584 -6.695 1.336 1 98.75 256 SER A C 1
ATOM 1953 O O . SER A 1 256 ? 1.428 -7.176 2.461 1 98.75 256 SER A O 1
ATOM 1955 N N . HIS A 1 257 ? 0.833 -5.688 0.869 1 98.81 257 HIS A N 1
ATOM 1956 C CA . HIS A 1 257 ? -0.351 -5.152 1.531 1 98.81 257 HIS A CA 1
ATOM 1957 C C . HIS A 1 257 ? -1.579 -5.258 0.634 1 98.81 257 HIS A C 1
ATOM 1959 O O . HIS A 1 257 ? -1.508 -4.957 -0.561 1 98.81 257 HIS A O 1
ATOM 1965 N N . GLN A 1 258 ? -2.682 -5.676 1.197 1 98.44 258 GLN A N 1
ATOM 1966 C CA . GLN A 1 258 ? -3.895 -5.754 0.389 1 98.44 258 GLN A CA 1
ATOM 1967 C C . GLN A 1 258 ? -5.102 -5.215 1.151 1 98.44 258 GLN A C 1
ATOM 1969 O O . GLN A 1 258 ? -5.129 -5.254 2.383 1 98.44 258 GLN A O 1
ATOM 1974 N N . TYR A 1 259 ? -5.941 -4.617 0.506 1 98.5 259 TYR A N 1
ATOM 1975 C CA . TYR A 1 259 ? -7.285 -4.301 0.985 1 98.5 259 TYR A CA 1
ATOM 1976 C C . TYR A 1 259 ? -8.336 -5.113 0.237 1 98.5 259 TYR A C 1
ATOM 1978 O O . TYR A 1 259 ? -8.328 -5.168 -0.996 1 98.5 259 TYR A O 1
ATOM 1986 N N . VAL A 1 260 ? -9.156 -5.852 1 1 97.56 260 VAL A N 1
ATOM 1987 C CA . VAL A 1 260 ? -9.992 -6.91 0.449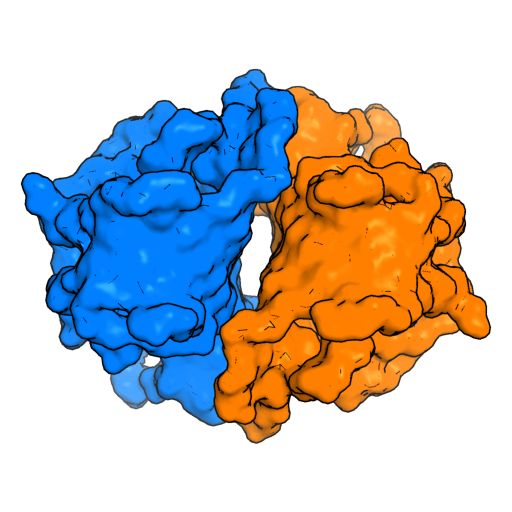 1 97.56 260 VAL A CA 1
ATOM 1988 C C . VAL A 1 260 ? -11.453 -6.652 0.815 1 97.56 260 VAL A C 1
ATOM 1990 O O . VAL A 1 260 ? -11.766 -6.352 1.969 1 97.56 260 VAL A O 1
ATOM 1993 N N . TYR A 1 261 ? -12.281 -6.703 -0.168 1 95.94 261 TYR A N 1
ATOM 1994 C CA . TYR A 1 261 ? -13.719 -6.691 0.076 1 95.94 261 TYR A CA 1
ATOM 1995 C C . TYR A 1 261 ? -14.203 -8.07 0.515 1 95.94 261 TYR A C 1
ATOM 1997 O O . TYR A 1 261 ? -13.695 -9.094 0.057 1 95.94 261 TYR A O 1
ATOM 2005 N N . PHE A 1 262 ? -15.203 -8.109 1.398 1 95.06 262 PHE A N 1
ATOM 2006 C CA . PHE A 1 262 ? -15.867 -9.375 1.708 1 95.06 262 PHE A CA 1
ATOM 2007 C C . PHE A 1 262 ? -17.344 -9.148 2.014 1 95.06 262 PHE A C 1
ATOM 2009 O O . PHE A 1 262 ? -17.734 -8.055 2.432 1 95.06 262 PHE A O 1
ATOM 2016 N N . LYS A 1 263 ? -18.203 -10.188 1.706 1 91.94 263 LYS A N 1
ATOM 2017 C CA . LYS A 1 263 ? -19.625 -10.18 2.029 1 91.94 263 LYS A CA 1
ATOM 2018 C C . LYS A 1 263 ? -19.938 -11.18 3.135 1 91.94 263 LYS A C 1
ATOM 2020 O O . LYS A 1 263 ? -19.797 -12.391 2.941 1 91.94 263 LYS A O 1
ATOM 2025 N N . GLY A 1 264 ? -20.297 -10.664 4.184 1 81.75 264 GLY A N 1
ATOM 2026 C CA . GLY A 1 264 ? -20.688 -11.578 5.25 1 81.75 264 GLY A CA 1
ATOM 2027 C C . GLY A 1 264 ? -21.297 -10.875 6.445 1 81.75 264 GLY A C 1
ATOM 2028 O O . GLY A 1 264 ? -21.25 -9.648 6.547 1 81.75 264 GLY A O 1
ATOM 2029 N N . MET B 1 1 ? -11.891 29.719 7.316 1 85 1 MET B N 1
ATOM 2030 C CA . MET B 1 1 ? -11.172 28.688 6.559 1 85 1 MET B CA 1
ATOM 2031 C C . MET B 1 1 ? -9.805 28.406 7.172 1 85 1 MET B C 1
ATOM 2033 O O . MET B 1 1 ? -9.031 29.344 7.422 1 85 1 MET B O 1
ATOM 2037 N N . SER B 1 2 ? -9.57 27.25 7.59 1 93.06 2 SER B N 1
ATOM 2038 C CA . SER B 1 2 ? -8.312 26.891 8.227 1 93.06 2 SER B CA 1
ATOM 2039 C C . SER B 1 2 ? -7.176 26.828 7.207 1 93.06 2 SER B C 1
ATOM 2041 O O . SER B 1 2 ? -7.422 26.844 5.996 1 93.06 2 SER B O 1
ATOM 2043 N N . VAL B 1 3 ? -5.984 26.875 7.727 1 96.38 3 VAL B N 1
ATOM 2044 C CA . VAL B 1 3 ? -4.812 26.75 6.863 1 96.38 3 VAL B CA 1
ATOM 2045 C C . VAL B 1 3 ? -4.879 25.438 6.086 1 96.38 3 VAL B C 1
ATOM 2047 O O . VAL B 1 3 ? -4.461 25.375 4.926 1 96.38 3 VAL B O 1
ATOM 2050 N N . PHE B 1 4 ? -5.449 24.438 6.707 1 98 4 PHE B N 1
ATOM 2051 C CA . PHE B 1 4 ? -5.637 23.141 6.043 1 98 4 PHE B CA 1
ATOM 2052 C C . PHE B 1 4 ? -6.598 23.281 4.871 1 98 4 PHE B C 1
ATOM 2054 O O . PHE B 1 4 ? -6.293 22.828 3.76 1 98 4 PHE B O 1
ATOM 2061 N N . ASP B 1 5 ? -7.703 23.922 5.113 1 97.94 5 ASP B N 1
ATOM 2062 C CA . ASP B 1 5 ? -8.727 24.094 4.09 1 97.94 5 ASP B CA 1
ATOM 2063 C C . ASP B 1 5 ? -8.188 24.891 2.904 1 97.94 5 ASP B C 1
ATOM 2065 O O . ASP B 1 5 ? -8.508 24.609 1.752 1 97.94 5 ASP B O 1
ATOM 2069 N N . LYS B 1 6 ? -7.379 25.859 3.213 1 97.62 6 LYS B N 1
ATOM 2070 C CA . LYS B 1 6 ? -6.789 26.672 2.156 1 97.62 6 LYS B CA 1
ATOM 2071 C C . LYS B 1 6 ? -5.898 25.828 1.244 1 97.62 6 LYS B C 1
ATOM 2073 O O . LYS B 1 6 ? -5.906 26.016 0.025 1 97.62 6 LYS B O 1
ATOM 2078 N N . ALA B 1 7 ? -5.184 24.891 1.808 1 98 7 ALA B N 1
ATOM 2079 C CA . ALA B 1 7 ? -4.211 24.094 1.07 1 98 7 ALA B CA 1
ATOM 2080 C C . ALA B 1 7 ? -4.91 23.125 0.124 1 98 7 ALA B C 1
ATOM 2082 O O . ALA B 1 7 ? -4.312 22.656 -0.85 1 98 7 ALA B O 1
ATOM 2083 N N . ILE B 1 8 ? -6.148 22.781 0.414 1 98.44 8 ILE B N 1
ATOM 2084 C CA . ILE B 1 8 ? -6.84 21.812 -0.441 1 98.44 8 ILE B CA 1
ATOM 2085 C C . ILE B 1 8 ? -8.008 22.5 -1.144 1 98.44 8 ILE B C 1
ATOM 2087 O O . ILE B 1 8 ? -8.945 21.828 -1.592 1 98.44 8 ILE B O 1
ATOM 2091 N N . ASP B 1 9 ? -8.016 23.828 -1.104 1 98.31 9 ASP B N 1
ATOM 2092 C CA . ASP B 1 9 ? -9.016 24.594 -1.849 1 98.31 9 ASP B CA 1
ATOM 2093 C C . ASP B 1 9 ? -8.742 24.547 -3.35 1 98.31 9 ASP B C 1
ATOM 2095 O O . ASP B 1 9 ? -7.922 25.312 -3.859 1 98.31 9 ASP B O 1
ATOM 2099 N N . LEU B 1 10 ? -9.367 23.656 -4.094 1 98.69 10 LEU B N 1
ATOM 2100 C CA . LEU B 1 10 ? -9.148 23.422 -5.52 1 98.69 10 LEU B CA 1
ATOM 2101 C C . LEU B 1 10 ? -10.289 24.016 -6.344 1 98.69 10 LEU B C 1
ATOM 2103 O O . LEU B 1 10 ? -11.461 23.875 -5.98 1 98.69 10 LEU B O 1
ATOM 2107 N N . GLN B 1 11 ? -9.953 24.641 -7.398 1 98.38 11 GLN B N 1
ATOM 2108 C CA . GLN B 1 11 ? -10.945 25.234 -8.289 1 98.38 11 GLN B CA 1
ATOM 2109 C C . GLN B 1 11 ? -11.203 24.344 -9.5 1 98.38 11 GLN B C 1
ATOM 2111 O O . GLN B 1 11 ? -10.273 24.016 -10.25 1 98.38 11 GLN B O 1
ATOM 2116 N N . PRO B 1 12 ? -12.469 24.031 -9.688 1 97.69 12 PRO B N 1
ATOM 2117 C CA . PRO B 1 12 ? -12.758 23.234 -10.883 1 97.69 12 PRO B CA 1
ATOM 2118 C C . PRO B 1 12 ? -12.469 23.984 -12.172 1 97.69 12 PRO B C 1
ATOM 2120 O O . PRO B 1 12 ? -12.75 25.188 -12.273 1 97.69 12 PRO B O 1
ATOM 2123 N N . ALA B 1 13 ? -11.805 23.359 -13.117 1 95.81 13 ALA B N 1
ATOM 2124 C CA . ALA B 1 13 ? -11.477 23.969 -14.406 1 95.81 13 ALA B CA 1
ATOM 2125 C C . ALA B 1 13 ? -12.039 23.125 -15.555 1 95.81 13 ALA B C 1
ATOM 2127 O O . ALA B 1 13 ? -11.523 23.172 -16.672 1 95.81 13 ALA B O 1
ATOM 2128 N N . GLY B 1 14 ? -13.039 22.203 -15.305 1 93.62 14 GLY B N 1
ATOM 2129 C CA . GLY B 1 14 ? -13.742 21.406 -16.297 1 93.62 14 GLY B CA 1
ATOM 2130 C C . GLY B 1 14 ? -13.125 20.047 -16.516 1 93.62 14 GLY B C 1
ATOM 2131 O O . GLY B 1 14 ? -11.914 19.875 -16.344 1 93.62 14 GLY B O 1
ATOM 2132 N N . ASP B 1 15 ? -13.961 19 -16.859 1 94.25 15 ASP B N 1
ATOM 2133 C CA . ASP B 1 15 ? -13.586 17.672 -17.312 1 94.25 15 ASP B CA 1
ATOM 2134 C C . ASP B 1 15 ? -12.641 17 -16.312 1 94.25 15 ASP B C 1
ATOM 2136 O O . ASP B 1 15 ? -11.594 16.453 -16.703 1 94.25 15 ASP B O 1
ATOM 2140 N N . GLY B 1 16 ? -12.906 17.125 -15.039 1 97.31 16 GLY B N 1
ATOM 2141 C CA . GLY B 1 16 ? -12.117 16.438 -14.023 1 97.31 16 GLY B CA 1
ATOM 2142 C C . GLY B 1 16 ? -10.797 17.125 -13.727 1 97.31 16 GLY B C 1
ATOM 2143 O O . GLY B 1 16 ? -9.922 16.547 -13.094 1 97.31 16 GLY B O 1
ATOM 2144 N N . HIS B 1 17 ? -10.672 18.375 -14.258 1 98.38 17 HIS B N 1
ATOM 2145 C CA . HIS B 1 17 ? -9.477 19.172 -14.047 1 98.38 17 HIS B CA 1
ATOM 2146 C C . HIS B 1 17 ? -9.688 20.219 -12.953 1 98.38 17 HIS B C 1
ATOM 2148 O O . HIS B 1 17 ? -10.719 20.891 -12.93 1 98.38 17 HIS B O 1
ATOM 2154 N N . PHE B 1 18 ? -8.719 20.297 -12.039 1 98.81 18 PHE B N 1
ATOM 2155 C CA . PHE B 1 18 ? -8.773 21.25 -10.938 1 98.81 18 PHE B CA 1
ATOM 2156 C C . PHE B 1 18 ? -7.457 22.016 -10.812 1 98.81 18 PHE B C 1
ATOM 2158 O O . PHE B 1 18 ? -6.402 21.516 -11.195 1 98.81 18 PHE B O 1
ATOM 2165 N N . GLN B 1 19 ? -7.578 23.203 -10.297 1 98.75 19 GLN B N 1
ATOM 2166 C CA . GLN B 1 19 ? -6.402 24.031 -10.078 1 98.75 19 GLN B CA 1
ATOM 2167 C C . GLN B 1 19 ? -6.277 24.422 -8.602 1 98.75 19 GLN B C 1
ATOM 2169 O O . GLN B 1 19 ? -7.277 24.719 -7.945 1 98.75 19 GLN B O 1
ATOM 2174 N N . GLY B 1 20 ? -5.125 24.25 -8.078 1 98.38 20 GLY B N 1
ATOM 2175 C CA . GLY B 1 20 ? -4.801 24.672 -6.727 1 98.38 20 GLY B CA 1
ATOM 2176 C C . GLY B 1 20 ? -3.447 25.344 -6.617 1 98.38 20 GLY B C 1
ATOM 2177 O O . GLY B 1 20 ? -2.789 25.594 -7.633 1 98.38 20 GLY B O 1
ATOM 2178 N N . SER B 1 21 ? -3.057 25.734 -5.438 1 98.12 21 SER B N 1
ATOM 2179 C CA . SER B 1 21 ? -1.754 26.328 -5.164 1 98.12 21 SER B CA 1
ATOM 2180 C C . SER B 1 21 ? -1.202 25.859 -3.822 1 98.12 21 SER B C 1
ATOM 2182 O O . SER B 1 21 ? -1.961 25.641 -2.877 1 98.12 21 SER B O 1
ATOM 2184 N N . THR B 1 22 ? 0.123 25.703 -3.84 1 97.88 22 THR B N 1
ATOM 2185 C CA . THR B 1 22 ? 0.747 25.406 -2.555 1 97.88 22 THR B CA 1
ATOM 2186 C C . THR B 1 22 ? 0.555 26.562 -1.581 1 97.88 22 THR B C 1
ATOM 2188 O O . THR B 1 22 ? 0.328 27.703 -1.999 1 97.88 22 THR B O 1
ATOM 2191 N N . VAL B 1 23 ? 0.538 26.312 -0.329 1 97.31 23 VAL B N 1
ATOM 2192 C CA . VAL B 1 23 ? 0.454 27.297 0.738 1 97.31 23 VAL B CA 1
ATOM 2193 C C . VAL B 1 23 ? 1.719 27.25 1.592 1 97.31 23 VAL B C 1
ATOM 2195 O O . VAL B 1 23 ? 2.139 26.172 2.029 1 97.31 23 VAL B O 1
ATOM 2198 N N . PRO B 1 24 ? 2.369 28.375 1.868 1 96.81 24 PRO B N 1
ATOM 2199 C CA . PRO B 1 24 ? 3.662 28.406 2.555 1 96.81 24 PRO B CA 1
ATOM 2200 C C . PRO B 1 24 ? 3.621 27.734 3.922 1 96.81 24 PRO B C 1
ATOM 2202 O O . PRO B 1 24 ? 4.633 27.188 4.379 1 96.81 24 PRO B O 1
ATOM 2205 N N . GLU B 1 25 ? 2.49 27.75 4.57 1 97.12 25 GLU B N 1
ATOM 2206 C CA . GLU B 1 25 ? 2.361 27.188 5.914 1 97.12 25 GLU B CA 1
ATOM 2207 C C . GLU B 1 25 ? 2.586 25.688 5.914 1 97.12 25 GLU B C 1
ATOM 2209 O O . GLU B 1 25 ? 2.809 25.078 6.965 1 97.12 25 GLU B O 1
ATOM 2214 N N . TRP B 1 26 ? 2.504 25.062 4.723 1 97.88 26 TRP B N 1
ATOM 2215 C CA . TRP B 1 26 ? 2.658 23.609 4.648 1 97.88 26 TRP B CA 1
ATOM 2216 C C . TRP B 1 26 ? 4 23.234 4.027 1 97.88 26 TRP B C 1
ATOM 2218 O O . TRP B 1 26 ? 4.227 22.078 3.68 1 97.88 26 TRP B O 1
ATOM 2228 N N . ALA B 1 27 ? 4.875 24.25 3.891 1 94.94 27 ALA B N 1
ATOM 2229 C CA . ALA B 1 27 ? 6.191 24.031 3.305 1 94.94 27 ALA B CA 1
ATOM 2230 C C . ALA B 1 27 ? 7 23.047 4.141 1 94.94 27 ALA B C 1
ATOM 2232 O O . ALA B 1 27 ? 6.953 23.078 5.371 1 94.94 27 ALA B O 1
ATOM 2233 N N . ASN B 1 28 ? 7.711 22.156 3.51 1 92.12 28 ASN B N 1
ATOM 2234 C CA . ASN B 1 28 ? 8.664 21.219 4.07 1 92.12 28 ASN B CA 1
ATOM 2235 C C . ASN B 1 28 ? 10.062 21.406 3.473 1 92.12 28 ASN B C 1
ATOM 2237 O O . ASN B 1 28 ? 10.414 22.5 3.057 1 92.12 28 ASN B O 1
ATOM 2241 N N . MET B 1 29 ? 11.031 20.375 3.537 1 81.19 29 MET B N 1
ATOM 2242 C CA . MET B 1 29 ? 12.406 20.516 3.062 1 81.19 29 MET B CA 1
ATOM 2243 C C . MET B 1 29 ? 12.453 20.625 1.543 1 81.19 29 MET B C 1
ATOM 2245 O O . MET B 1 29 ? 13.164 21.469 0.995 1 81.19 29 MET B O 1
ATOM 2249 N N . VAL B 1 30 ? 11.719 19.797 0.893 1 82.69 30 VAL B N 1
ATOM 2250 C CA . VAL B 1 30 ? 11.641 19.797 -0.564 1 82.69 30 VAL B CA 1
ATOM 2251 C C . VAL B 1 30 ? 10.18 19.797 -1.005 1 82.69 30 VAL B C 1
ATOM 2253 O O . VAL B 1 30 ? 9.578 18.734 -1.191 1 82.69 30 VAL B O 1
ATOM 2256 N N . GLY B 1 31 ? 9.539 21.062 -1.132 1 91.38 31 GLY B N 1
ATOM 2257 C CA . GLY B 1 31 ? 8.125 21.172 -1.455 1 91.38 31 GLY B CA 1
ATOM 2258 C C . GLY B 1 31 ? 7.227 21.062 -0.238 1 91.38 31 GLY B C 1
ATOM 2259 O O . GLY B 1 31 ? 7.699 21.125 0.898 1 91.38 31 GLY B O 1
ATOM 2260 N N . PRO B 1 32 ? 5.91 20.969 -0.52 1 97.12 32 PRO B N 1
ATOM 2261 C CA . PRO B 1 32 ? 4.984 20.875 0.612 1 97.12 32 PRO B CA 1
ATOM 2262 C C . PRO B 1 32 ? 5.039 19.531 1.308 1 97.12 32 PRO B C 1
ATOM 2264 O O . PRO B 1 32 ? 5.562 18.562 0.747 1 97.12 32 PRO B O 1
ATOM 2267 N N . PHE B 1 33 ? 4.559 19.484 2.645 1 97.81 33 PHE B N 1
ATOM 2268 C CA . PHE B 1 33 ? 4.316 18.25 3.381 1 97.81 33 PHE B CA 1
ATOM 2269 C C . PHE B 1 33 ? 3.545 17.25 2.527 1 97.81 33 PHE B C 1
ATOM 2271 O O . PHE B 1 33 ? 2.488 17.578 1.983 1 97.81 33 PHE B O 1
ATOM 2278 N N . GLY B 1 34 ? 4.094 15.977 2.348 1 98.12 34 GLY B N 1
ATOM 2279 C CA . GLY B 1 34 ? 3.498 14.969 1.485 1 98.12 34 GLY B CA 1
ATOM 2280 C C . GLY B 1 34 ? 2.051 14.672 1.827 1 98.12 34 GLY B C 1
ATOM 2281 O O . GLY B 1 34 ? 1.234 14.43 0.936 1 98.12 34 GLY B O 1
ATOM 2282 N N . GLY B 1 35 ? 1.741 14.711 3.141 1 98.56 35 GLY B N 1
ATOM 2283 C CA . GLY B 1 35 ? 0.381 14.445 3.58 1 98.56 35 GLY B CA 1
ATOM 2284 C C . GLY B 1 35 ? -0.625 15.445 3.049 1 98.56 35 GLY B C 1
ATOM 2285 O O . GLY B 1 35 ? -1.758 15.086 2.723 1 98.56 35 GLY B O 1
ATOM 2286 N N . ILE B 1 36 ? -0.241 16.719 2.986 1 98.69 36 ILE B N 1
ATOM 2287 C CA . ILE B 1 36 ? -1.161 17.734 2.494 1 98.69 36 ILE B CA 1
ATOM 2288 C C . ILE B 1 36 ? -1.36 17.562 0.99 1 98.69 36 ILE B C 1
ATOM 2290 O O . ILE B 1 36 ? -2.451 17.812 0.47 1 98.69 36 ILE B O 1
ATOM 2294 N N . THR B 1 37 ? -0.276 17.141 0.278 1 98.69 37 THR B N 1
ATOM 2295 C CA . THR B 1 37 ? -0.397 16.797 -1.136 1 98.69 37 THR B CA 1
ATOM 2296 C C . THR B 1 37 ? -1.397 15.672 -1.338 1 98.69 37 THR B C 1
ATOM 2298 O O . THR B 1 37 ? -2.291 15.766 -2.182 1 98.69 37 THR B O 1
ATOM 2301 N N . ALA B 1 38 ? -1.276 14.633 -0.541 1 98.88 38 ALA B N 1
ATOM 2302 C CA . ALA B 1 38 ? -2.195 13.5 -0.626 1 98.88 38 ALA B CA 1
ATOM 2303 C C . ALA B 1 38 ? -3.631 13.938 -0.348 1 98.88 38 ALA B C 1
ATOM 2305 O O . ALA B 1 38 ? -4.562 13.5 -1.025 1 98.88 38 ALA B O 1
ATOM 2306 N N . ALA B 1 39 ? -3.811 14.781 0.642 1 98.88 39 ALA B N 1
ATOM 2307 C CA . ALA B 1 39 ? -5.133 15.289 0.994 1 98.88 39 ALA B CA 1
ATOM 2308 C C . ALA B 1 39 ? -5.758 16.047 -0.175 1 98.88 39 ALA B C 1
ATOM 2310 O O . ALA B 1 39 ? -6.961 15.93 -0.428 1 98.88 39 ALA B O 1
ATOM 2311 N N . ALA B 1 40 ? -4.941 16.828 -0.886 1 98.88 40 ALA B N 1
ATOM 2312 C CA . ALA B 1 40 ? -5.434 17.578 -2.037 1 98.88 40 ALA B CA 1
ATOM 2313 C C . ALA B 1 40 ? -5.938 16.641 -3.131 1 98.88 40 ALA B C 1
ATOM 2315 O O . ALA B 1 40 ? -6.91 16.953 -3.822 1 98.88 40 ALA B O 1
ATOM 2316 N N . LEU B 1 41 ? -5.277 15.516 -3.297 1 98.88 41 LEU B N 1
ATOM 2317 C CA . LEU B 1 41 ? -5.695 14.555 -4.316 1 98.88 41 LEU B CA 1
ATOM 2318 C C . LEU B 1 41 ? -7.039 13.938 -3.957 1 98.88 41 LEU B C 1
ATOM 2320 O O . LEU B 1 41 ? -7.906 13.781 -4.82 1 98.88 41 LEU B O 1
ATOM 2324 N N . ILE B 1 42 ? -7.223 13.602 -2.686 1 98.88 42 ILE B N 1
ATOM 2325 C CA . ILE B 1 42 ? -8.508 13.102 -2.207 1 98.88 42 ILE B CA 1
ATOM 2326 C C . ILE B 1 42 ? -9.586 14.156 -2.447 1 98.88 42 ILE B C 1
ATOM 2328 O O . ILE B 1 42 ? -10.672 13.844 -2.949 1 98.88 42 ILE B O 1
ATOM 2332 N N . ARG B 1 43 ? -9.266 15.359 -2.137 1 98.75 43 ARG B N 1
ATOM 2333 C CA . ARG B 1 43 ? -10.211 16.453 -2.287 1 98.75 43 ARG B CA 1
ATOM 2334 C C . ARG B 1 43 ? -10.625 16.625 -3.746 1 98.75 43 ARG B C 1
ATOM 2336 O O . ARG B 1 43 ? -11.797 16.875 -4.043 1 98.75 43 ARG B O 1
ATOM 2343 N N . ALA B 1 44 ? -9.641 16.5 -4.66 1 98.88 44 ALA B N 1
ATOM 2344 C CA . ALA B 1 44 ? -9.938 16.625 -6.086 1 98.88 44 ALA B CA 1
ATOM 2345 C C . ALA B 1 44 ? -10.984 15.594 -6.516 1 98.88 44 ALA B C 1
ATOM 2347 O O . ALA B 1 44 ? -11.93 15.93 -7.23 1 98.88 44 ALA B O 1
ATOM 2348 N N . ILE B 1 45 ? -10.828 14.375 -6.07 1 98.81 45 ILE B N 1
ATOM 2349 C CA . ILE B 1 45 ? -11.797 13.336 -6.41 1 98.81 45 ILE B CA 1
ATOM 2350 C C . ILE B 1 45 ? -13.156 13.672 -5.812 1 98.81 45 ILE B C 1
ATOM 2352 O O . ILE B 1 45 ? -14.188 13.555 -6.488 1 98.81 45 ILE B O 1
ATOM 2356 N N . GLN B 1 46 ? -13.18 14.133 -4.559 1 98.19 46 GLN B N 1
ATOM 2357 C CA . GLN B 1 46 ? -14.422 14.453 -3.855 1 98.19 46 GLN B CA 1
ATOM 2358 C C . GLN B 1 46 ? -15.18 15.57 -4.57 1 98.19 46 GLN B C 1
ATOM 2360 O O . GLN B 1 46 ? -16.406 15.617 -4.516 1 98.19 46 GLN B O 1
ATOM 2365 N N . LEU B 1 47 ? -14.445 16.438 -5.254 1 98.06 47 LEU B N 1
ATOM 2366 C CA . LEU B 1 47 ? -15.062 17.578 -5.93 1 98.06 47 LEU B CA 1
ATOM 2367 C C . LEU B 1 47 ? -15.594 17.172 -7.301 1 98.06 47 LEU B C 1
ATOM 2369 O O . LEU B 1 47 ? -16.375 17.906 -7.906 1 98.06 47 LEU B O 1
ATOM 2373 N N . HIS B 1 48 ? -15.133 16.062 -7.832 1 98.31 48 HIS B N 1
ATOM 2374 C CA . HIS B 1 48 ? -15.602 15.617 -9.141 1 98.31 48 HIS B CA 1
ATOM 2375 C C . HIS B 1 48 ? -17.109 15.352 -9.125 1 98.31 48 HIS B C 1
ATOM 2377 O O . HIS B 1 48 ? -17.609 14.68 -8.219 1 98.31 48 HIS B O 1
ATOM 2383 N N . PRO B 1 49 ? -17.828 15.781 -10.117 1 96.69 49 PRO B N 1
ATOM 2384 C CA . PRO B 1 49 ? -19.297 15.672 -10.102 1 96.69 49 PRO B CA 1
ATOM 2385 C C . PRO B 1 49 ? -19.766 14.227 -10.109 1 96.69 49 PRO B C 1
ATOM 2387 O O . PRO B 1 49 ? -20.875 13.938 -9.648 1 96.69 49 PRO B O 1
ATOM 2390 N N . GLN B 1 50 ? -19.016 13.312 -10.602 1 97 50 GLN B N 1
ATOM 2391 C CA . GLN B 1 50 ? -19.438 11.922 -10.695 1 97 50 GLN B CA 1
ATOM 2392 C C . GLN B 1 50 ? -19.031 11.133 -9.461 1 97 50 GLN B C 1
ATOM 2394 O O . GLN B 1 50 ? -19.312 9.938 -9.352 1 97 50 GLN B O 1
ATOM 2399 N N . CYS B 1 51 ? -18.297 11.797 -8.555 1 97.31 51 CYS B N 1
ATOM 2400 C CA . CYS B 1 51 ? -17.812 11.07 -7.391 1 97.31 51 CYS B CA 1
ATOM 2401 C C . CYS B 1 51 ? -18.969 10.594 -6.523 1 97.31 51 CYS B C 1
ATOM 2403 O O . CYS B 1 51 ? -19.891 11.367 -6.227 1 97.31 51 CYS B O 1
ATOM 2405 N N . HIS B 1 52 ? -18.922 9.383 -6.234 1 94.25 52 HIS B N 1
ATOM 2406 C CA . HIS B 1 52 ? -19.828 8.875 -5.211 1 94.25 52 HIS B CA 1
ATOM 2407 C C . HIS B 1 52 ? -19.094 7.965 -4.227 1 94.25 52 HIS B C 1
ATOM 2409 O O . HIS B 1 52 ? -18.047 7.422 -4.543 1 94.25 52 HIS B O 1
ATOM 2415 N N . GLY B 1 53 ? -19.656 7.906 -3.006 1 94.44 53 GLY B N 1
ATOM 2416 C CA . GLY B 1 53 ? -19.047 7.129 -1.931 1 94.44 53 GLY B CA 1
ATOM 2417 C C . GLY B 1 53 ? -17.953 7.871 -1.196 1 94.44 53 GLY B C 1
ATOM 2418 O O . GLY B 1 53 ? -17.859 9.094 -1.283 1 94.44 53 GLY B O 1
ATOM 2419 N N . GLN B 1 54 ? -17.203 7.109 -0.412 1 96.75 54 GLN B N 1
ATOM 2420 C CA . GLN B 1 54 ? -16.125 7.633 0.422 1 96.75 54 GLN B CA 1
ATOM 2421 C C . GLN B 1 54 ? -14.812 6.93 0.122 1 96.75 54 GLN B C 1
ATOM 2423 O O . GLN B 1 54 ? -14.797 5.855 -0.489 1 96.75 54 GLN B O 1
ATOM 2428 N N . PRO B 1 55 ? -13.688 7.59 0.505 1 98 55 PRO B N 1
ATOM 2429 C CA . PRO B 1 55 ? -12.398 6.926 0.275 1 98 55 PRO B CA 1
ATOM 2430 C C . PRO B 1 55 ? -12.328 5.539 0.91 1 98 55 PRO B C 1
ATOM 2432 O O . PRO B 1 55 ? -12.688 5.371 2.08 1 98 55 PRO B O 1
ATOM 2435 N N . ILE B 1 56 ? -11.898 4.547 0.132 1 97.88 56 ILE B N 1
ATOM 2436 C CA . ILE B 1 56 ? -11.68 3.176 0.574 1 97.88 56 ILE B CA 1
ATOM 2437 C C . ILE B 1 56 ? -10.18 2.889 0.632 1 97.88 56 ILE B C 1
ATOM 2439 O O . ILE B 1 56 ? -9.68 2.352 1.624 1 97.88 56 ILE B O 1
ATOM 2443 N N . ALA B 1 57 ? -9.484 3.262 -0.447 1 98.69 57 ALA B N 1
ATOM 2444 C CA . ALA B 1 57 ? -8.039 3.092 -0.542 1 98.69 57 ALA B CA 1
ATOM 2445 C C . ALA B 1 57 ? -7.414 4.184 -1.401 1 98.69 57 ALA B C 1
ATOM 2447 O O . ALA B 1 57 ? -8.031 4.656 -2.363 1 98.69 57 ALA B O 1
ATOM 2448 N N . LEU B 1 58 ? -6.262 4.574 -1.038 1 98.94 58 LEU B N 1
ATOM 2449 C CA . LEU B 1 58 ? -5.465 5.555 -1.766 1 98.94 58 LEU B CA 1
ATOM 2450 C C . LEU B 1 58 ? -4.008 5.113 -1.862 1 98.94 58 LEU B C 1
ATOM 2452 O O . LEU B 1 58 ? -3.434 4.637 -0.881 1 98.94 58 LEU B O 1
ATOM 2456 N N . THR B 1 59 ? -3.406 5.168 -3.051 1 98.94 59 THR B N 1
ATOM 2457 C CA . THR B 1 59 ? -1.957 5.066 -3.193 1 98.94 59 THR B CA 1
ATOM 2458 C C . THR B 1 59 ? -1.401 6.27 -3.943 1 98.94 59 THR B C 1
ATOM 2460 O O . THR B 1 59 ? -1.829 6.562 -5.062 1 98.94 59 THR B O 1
ATOM 2463 N N . VAL B 1 60 ? -0.519 6.922 -3.32 1 98.94 60 VAL B N 1
ATOM 2464 C CA . VAL B 1 60 ? 0.137 8.102 -3.887 1 98.94 60 VAL B CA 1
ATOM 2465 C C . VAL B 1 60 ? 1.597 7.777 -4.199 1 98.94 60 VAL B C 1
ATOM 2467 O O . VAL B 1 60 ? 2.281 7.133 -3.4 1 98.94 60 VAL B O 1
ATOM 2470 N N . ASN B 1 61 ? 2.074 8.148 -5.344 1 98.88 61 ASN B N 1
ATOM 2471 C CA . ASN B 1 61 ? 3.492 8.148 -5.684 1 98.88 61 ASN B CA 1
ATOM 2472 C C . ASN B 1 61 ? 4.031 9.57 -5.84 1 98.88 61 ASN B C 1
ATOM 2474 O O . ASN B 1 61 ? 3.504 10.352 -6.629 1 98.88 61 ASN B O 1
ATOM 2478 N N . TYR B 1 62 ? 4.988 9.867 -5.059 1 98.44 62 TYR B N 1
ATOM 2479 C CA . TYR B 1 62 ? 5.645 11.164 -5.141 1 98.44 62 TYR B CA 1
ATOM 2480 C C . TYR B 1 62 ? 6.75 11.156 -6.188 1 98.44 62 TYR B C 1
ATOM 2482 O O . TYR B 1 62 ? 7.871 10.711 -5.918 1 98.44 62 TYR B O 1
ATOM 2490 N N . VAL B 1 63 ? 6.453 11.742 -7.32 1 98.25 63 VAL B N 1
ATOM 2491 C CA . VAL B 1 63 ? 7.199 11.547 -8.562 1 98.25 63 VAL B CA 1
ATOM 2492 C C . VAL B 1 63 ? 8.375 12.531 -8.617 1 98.25 63 VAL B C 1
ATOM 2494 O O . VAL B 1 63 ? 9.477 12.156 -9.016 1 98.25 63 VAL B O 1
ATOM 2497 N N . ALA B 1 64 ? 8.164 13.734 -8.289 1 96.81 64 ALA B N 1
ATOM 2498 C CA . ALA B 1 64 ? 9.133 14.828 -8.281 1 96.81 64 ALA B CA 1
ATOM 2499 C C . ALA B 1 64 ? 8.719 15.93 -7.316 1 96.81 64 ALA B C 1
ATOM 2501 O O . ALA B 1 64 ? 7.547 16.016 -6.93 1 96.81 64 ALA B O 1
ATOM 2502 N N . PRO B 1 65 ? 9.641 16.734 -6.879 1 94.81 65 PRO B N 1
ATOM 2503 C CA . PRO B 1 65 ? 9.281 17.828 -5.973 1 94.81 65 PRO B CA 1
ATOM 2504 C C . PRO B 1 65 ? 8.242 18.781 -6.57 1 94.81 65 PRO B C 1
ATOM 2506 O O . PRO B 1 65 ? 8.266 19.047 -7.773 1 94.81 65 PRO B O 1
ATOM 2509 N N . ILE B 1 66 ? 7.328 19.203 -5.734 1 97.19 66 ILE B N 1
ATOM 2510 C CA . ILE B 1 66 ? 6.363 20.234 -6.102 1 97.19 66 ILE B CA 1
ATOM 2511 C C . ILE B 1 66 ? 6.898 21.609 -5.715 1 97.19 66 ILE B C 1
ATOM 2513 O O . ILE B 1 66 ? 7.219 21.844 -4.547 1 97.19 66 ILE B O 1
ATOM 2517 N N . ALA B 1 67 ? 7.07 22.516 -6.648 1 97.06 67 ALA B N 1
ATOM 2518 C CA . ALA B 1 67 ? 7.539 23.875 -6.391 1 97.06 67 ALA B CA 1
ATOM 2519 C C . ALA B 1 67 ? 6.426 24.734 -5.816 1 97.06 67 ALA B C 1
ATOM 2521 O O . ALA B 1 67 ? 5.242 24.406 -5.938 1 97.06 67 ALA B O 1
ATOM 2522 N N . ASP B 1 68 ? 6.824 25.797 -5.16 1 97.31 68 ASP B N 1
ATOM 2523 C CA . ASP B 1 68 ? 5.824 26.766 -4.723 1 97.31 68 ASP B CA 1
ATOM 2524 C C . ASP B 1 68 ? 5.051 27.328 -5.914 1 97.31 68 ASP B C 1
ATOM 2526 O O . ASP B 1 68 ? 5.641 27.656 -6.945 1 97.31 68 ASP B O 1
ATOM 2530 N N . GLY B 1 69 ? 3.809 27.406 -5.703 1 97.31 69 GLY B N 1
ATOM 2531 C CA . GLY B 1 69 ? 3.023 28 -6.777 1 97.31 69 GLY B CA 1
ATOM 2532 C C . GLY B 1 69 ? 1.818 27.156 -7.16 1 97.31 69 GLY B C 1
ATOM 2533 O O . GLY B 1 69 ? 1.342 26.344 -6.359 1 97.31 69 GLY B O 1
ATOM 2534 N N . ASP B 1 70 ? 1.343 27.469 -8.367 1 98.12 70 ASP B N 1
ATOM 2535 C CA . ASP B 1 70 ? 0.12 26.844 -8.852 1 98.12 70 ASP B CA 1
ATOM 2536 C C . ASP B 1 70 ? 0.393 25.422 -9.344 1 98.12 70 ASP B C 1
ATOM 2538 O O . ASP B 1 70 ? 1.48 25.125 -9.844 1 98.12 70 ASP B O 1
ATOM 2542 N N . PHE B 1 71 ? -0.548 24.547 -9.141 1 98.62 71 PHE B N 1
ATOM 2543 C CA . PHE B 1 71 ? -0.492 23.203 -9.703 1 98.62 71 PHE B CA 1
ATOM 2544 C C . PHE B 1 71 ? -1.845 22.812 -10.281 1 98.62 71 PHE B C 1
ATOM 2546 O O . PHE B 1 71 ? -2.867 23.422 -9.961 1 98.62 71 PHE B O 1
ATOM 2553 N N . ASP B 1 72 ? -1.813 21.859 -11.133 1 98.81 72 ASP B N 1
ATOM 2554 C CA . ASP B 1 72 ? -3.006 21.25 -11.719 1 98.81 72 ASP B CA 1
ATOM 2555 C C . ASP B 1 72 ? -3.227 19.844 -11.18 1 98.81 72 ASP B C 1
ATOM 2557 O O . ASP B 1 72 ? -2.268 19.141 -10.867 1 98.81 72 ASP B O 1
ATOM 2561 N N . VAL B 1 73 ? -4.48 19.438 -11.023 1 98.88 73 VAL B N 1
ATOM 2562 C CA . VAL B 1 73 ? -4.844 18.062 -10.688 1 98.88 73 VAL B CA 1
ATOM 2563 C C . VAL B 1 73 ? -5.836 17.531 -11.711 1 98.88 73 VAL B C 1
ATOM 2565 O O . VAL B 1 73 ? -6.895 18.125 -11.938 1 98.88 73 VAL B O 1
ATOM 2568 N N . ASP B 1 74 ? -5.457 16.5 -12.344 1 98.81 74 ASP B N 1
ATOM 2569 C CA . ASP B 1 74 ? -6.348 15.797 -13.266 1 98.81 74 ASP B CA 1
ATOM 2570 C C . ASP B 1 74 ? -6.867 14.5 -12.648 1 98.81 74 ASP B C 1
ATOM 2572 O O . ASP B 1 74 ? -6.082 13.664 -12.203 1 98.81 74 ASP B O 1
ATOM 2576 N N . THR B 1 75 ? -8.18 14.367 -12.578 1 98.81 75 THR B N 1
ATOM 2577 C CA . THR B 1 75 ? -8.812 13.148 -12.094 1 98.81 75 THR B CA 1
ATOM 2578 C C . THR B 1 75 ? -9.445 12.367 -13.242 1 98.81 75 THR B C 1
ATOM 2580 O O . THR B 1 75 ? -10.219 12.93 -14.023 1 98.81 75 THR B O 1
ATOM 2583 N N . LYS B 1 76 ? -9.055 11.148 -13.383 1 98.44 76 LYS B N 1
ATOM 2584 C CA . LYS B 1 76 ? -9.656 10.242 -14.359 1 98.44 76 LYS B CA 1
ATOM 2585 C C . LYS B 1 76 ? -10.5 9.172 -13.664 1 98.44 76 LYS B C 1
ATOM 2587 O O . LYS B 1 76 ? -9.969 8.344 -12.93 1 98.44 76 LYS B O 1
ATOM 2592 N N . LEU B 1 77 ? -11.82 9.242 -13.922 1 98.31 77 LEU B N 1
ATOM 2593 C CA . LEU B 1 77 ? -12.688 8.148 -13.492 1 98.31 77 LEU B CA 1
ATOM 2594 C C . LEU B 1 77 ? -12.539 6.945 -14.414 1 98.31 77 LEU B C 1
ATOM 2596 O O . LEU B 1 77 ? -13.039 6.949 -15.547 1 98.31 77 LEU B O 1
ATOM 2600 N N . VAL B 1 78 ? -11.852 5.922 -13.938 1 98.38 78 VAL B N 1
ATOM 2601 C CA . VAL B 1 78 ? -11.508 4.758 -14.75 1 98.38 78 VAL B CA 1
ATOM 2602 C C . VAL B 1 78 ? -12.742 3.879 -14.938 1 98.38 78 VAL B C 1
ATOM 2604 O O . VAL B 1 78 ? -12.984 3.371 -16.031 1 98.38 78 VAL B O 1
ATOM 2607 N N . ARG B 1 79 ? -13.484 3.697 -13.812 1 97.81 79 ARG B N 1
ATOM 2608 C CA . ARG B 1 79 ? -14.664 2.832 -13.844 1 97.81 79 ARG B CA 1
ATOM 2609 C C . ARG B 1 79 ? -15.602 3.145 -12.688 1 97.81 79 ARG B C 1
ATOM 2611 O O . ARG B 1 79 ? -15.148 3.449 -11.578 1 97.81 79 ARG B O 1
ATOM 2618 N N . THR B 1 80 ? -16.828 3.146 -12.969 1 97.19 80 THR B N 1
ATOM 2619 C CA . THR B 1 80 ? -17.875 3.105 -11.945 1 97.19 80 THR B CA 1
ATOM 2620 C C . THR B 1 80 ? -18.562 1.738 -11.922 1 97.19 80 THR B C 1
ATOM 2622 O O . THR B 1 80 ? -19.141 1.313 -12.922 1 97.19 80 THR B O 1
ATOM 2625 N N . ASN B 1 81 ? -18.344 1.089 -10.844 1 94.75 81 ASN B N 1
ATOM 2626 C CA . ASN B 1 81 ? -19.078 -0.151 -10.617 1 94.75 81 ASN B CA 1
ATOM 2627 C C . ASN B 1 81 ? -20.297 0.075 -9.711 1 94.75 81 ASN B C 1
ATOM 2629 O O . ASN B 1 81 ? -20.672 1.218 -9.453 1 94.75 81 ASN B O 1
ATOM 2633 N N . ARG B 1 82 ? -20.969 -1.01 -9.375 1 89.62 82 ARG B N 1
ATOM 2634 C CA . ARG B 1 82 ? -22.203 -0.906 -8.578 1 89.62 82 ARG B CA 1
ATOM 2635 C C . ARG B 1 82 ? -21.906 -0.266 -7.223 1 89.62 82 ARG B C 1
ATOM 2637 O O . ARG B 1 82 ? -22.656 0.611 -6.777 1 89.62 82 ARG B O 1
ATOM 2644 N N . SER B 1 83 ? -20.734 -0.664 -6.633 1 90.44 83 SER B N 1
ATOM 2645 C CA . SER B 1 83 ? -20.547 -0.225 -5.254 1 90.44 83 SER B CA 1
ATOM 2646 C C . SER B 1 83 ? -19.234 0.531 -5.086 1 90.44 83 SER B C 1
ATOM 2648 O O . SER B 1 83 ? -18.859 0.907 -3.973 1 90.44 83 SER B O 1
ATOM 2650 N N . ASN B 1 84 ? -18.453 0.688 -6.18 1 95.75 84 ASN B N 1
ATOM 2651 C CA . ASN B 1 84 ? -17.188 1.396 -6.012 1 95.75 84 ASN B CA 1
ATOM 2652 C C . ASN B 1 84 ? -16.75 2.074 -7.309 1 95.75 84 ASN B C 1
ATOM 2654 O O . ASN B 1 84 ? -17.344 1.847 -8.367 1 95.75 84 ASN B O 1
ATOM 2658 N N . GLN B 1 85 ? -15.906 3.035 -7.172 1 98.25 85 GLN B N 1
ATOM 2659 C CA . GLN B 1 85 ? -15.281 3.764 -8.266 1 98.25 85 GLN B CA 1
ATOM 2660 C C . GLN B 1 85 ? -13.758 3.672 -8.188 1 98.25 85 GLN B C 1
ATOM 2662 O O . GLN B 1 85 ? -13.188 3.707 -7.098 1 98.25 85 GLN B O 1
ATOM 2667 N N . HIS B 1 86 ? -13.164 3.549 -9.352 1 98.81 86 HIS B N 1
ATOM 2668 C CA . HIS B 1 86 ? -11.703 3.566 -9.445 1 98.81 86 HIS B CA 1
ATOM 2669 C C . HIS B 1 86 ? -11.219 4.832 -10.141 1 98.81 86 HIS B C 1
ATOM 2671 O O . HIS B 1 86 ? -11.773 5.246 -11.156 1 98.81 86 HIS B O 1
ATOM 2677 N N . TRP B 1 87 ? -10.195 5.43 -9.57 1 98.88 87 TRP B N 1
ATOM 2678 C CA . TRP B 1 87 ? -9.711 6.719 -10.047 1 98.88 87 TRP B CA 1
ATOM 2679 C C . TRP B 1 87 ? -8.203 6.672 -10.289 1 98.88 87 TRP B C 1
ATOM 2681 O O . TRP B 1 87 ? -7.469 6.004 -9.562 1 98.88 87 TRP B O 1
ATOM 2691 N N . ILE B 1 88 ? -7.707 7.312 -11.305 1 98.88 88 ILE B N 1
ATOM 2692 C CA . ILE B 1 88 ? -6.316 7.711 -11.477 1 98.88 88 ILE B CA 1
ATOM 2693 C C . ILE B 1 88 ? -6.199 9.234 -11.383 1 98.88 88 ILE B C 1
ATOM 2695 O O . ILE B 1 88 ? -6.996 9.961 -11.977 1 98.88 88 ILE B O 1
ATOM 2699 N N . VAL B 1 89 ? -5.289 9.719 -10.602 1 98.88 89 VAL B N 1
ATOM 2700 C CA . VAL B 1 89 ? -5.102 11.156 -10.398 1 98.88 89 VAL B CA 1
ATOM 2701 C C . VAL B 1 89 ? -3.66 11.539 -10.711 1 98.88 89 VAL B C 1
ATOM 2703 O O . VAL B 1 89 ? -2.725 10.828 -10.328 1 98.88 89 VAL B O 1
ATOM 2706 N N . GLU B 1 90 ? -3.453 12.625 -11.406 1 98.88 90 GLU B N 1
ATOM 2707 C CA . GLU B 1 90 ? -2.135 13.211 -11.648 1 98.88 90 GLU B CA 1
ATOM 2708 C C . GLU B 1 90 ? -2.094 14.672 -11.234 1 98.88 90 GLU B C 1
ATOM 2710 O O . GLU B 1 90 ? -2.961 15.461 -11.617 1 98.88 90 GLU B O 1
ATOM 2715 N N . GLN B 1 91 ? -1.206 15.008 -10.406 1 98.88 91 GLN B N 1
ATOM 2716 C CA . GLN B 1 91 ? -0.892 16.391 -10.094 1 98.88 91 GLN B CA 1
ATOM 2717 C C . GLN B 1 91 ? 0.335 16.875 -10.867 1 98.88 91 GLN B C 1
ATOM 2719 O O . GLN B 1 91 ? 1.363 16.188 -10.891 1 98.88 91 GLN B O 1
ATOM 2724 N N . SER B 1 92 ? 0.24 18.062 -11.477 1 98.75 92 SER B N 1
ATOM 2725 C CA . SER B 1 92 ? 1.315 18.516 -12.352 1 98.75 92 SER B CA 1
ATOM 2726 C C . SER B 1 92 ? 1.608 20 -12.133 1 98.75 92 SER B C 1
ATOM 2728 O O . SER B 1 92 ? 0.762 20.734 -11.617 1 98.75 92 SER B O 1
ATOM 2730 N N . GLN B 1 93 ? 2.797 20.391 -12.406 1 98.12 93 GLN B N 1
ATOM 2731 C CA . GLN B 1 93 ? 3.252 21.766 -12.539 1 98.12 93 GLN B CA 1
ATOM 2732 C C . GLN B 1 93 ? 3.953 21.984 -13.875 1 98.12 93 GLN B C 1
ATOM 2734 O O . GLN B 1 93 ? 4.824 21.203 -14.258 1 98.12 93 GLN B O 1
ATOM 2739 N N . GLY B 1 94 ? 3.547 23.109 -14.586 1 95.38 94 GLY B N 1
ATOM 2740 C CA . GLY B 1 94 ? 4.172 23.406 -15.867 1 95.38 94 GLY B CA 1
ATOM 2741 C C . GLY B 1 94 ? 4.094 22.25 -16.844 1 95.38 94 GLY B C 1
ATOM 2742 O O . GLY B 1 94 ? 5.043 21.984 -17.594 1 95.38 94 GLY B O 1
ATOM 2743 N N . GLY B 1 95 ? 3.146 21.438 -16.688 1 96.12 95 GLY B N 1
ATOM 2744 C CA . GLY B 1 95 ? 2.943 20.328 -17.609 1 96.12 95 GLY B CA 1
ATOM 2745 C C . GLY B 1 95 ? 3.697 19.078 -17.219 1 96.12 95 GLY B C 1
ATOM 2746 O O . GLY B 1 95 ? 3.561 18.031 -17.859 1 96.12 95 GLY B O 1
ATOM 2747 N N . GLU B 1 96 ? 4.469 19.141 -16.141 1 97.88 96 GLU B N 1
ATOM 2748 C CA . GLU B 1 96 ? 5.234 18 -15.656 1 97.88 96 GLU B CA 1
ATOM 2749 C C . GLU B 1 96 ? 4.551 17.344 -14.461 1 97.88 96 GLU B C 1
ATOM 2751 O O . GLU B 1 96 ? 4.234 18.016 -13.469 1 97.88 96 GLU B O 1
ATOM 2756 N N . VAL B 1 97 ? 4.371 16.047 -14.547 1 98.75 97 VAL B N 1
ATOM 2757 C CA . VAL B 1 97 ? 3.723 15.32 -13.453 1 98.75 97 VAL B CA 1
ATOM 2758 C C . VAL B 1 97 ? 4.645 15.297 -12.234 1 98.75 97 VAL B C 1
ATOM 2760 O O . VAL B 1 97 ? 5.828 14.977 -12.352 1 98.75 97 VAL B O 1
ATOM 2763 N N . LYS B 1 98 ? 4.059 15.68 -11.094 1 98.69 98 LYS B N 1
ATOM 2764 C CA . LYS B 1 98 ? 4.816 15.734 -9.844 1 98.69 98 LYS B CA 1
ATOM 2765 C C . LYS B 1 98 ? 4.344 14.664 -8.867 1 98.69 98 LYS B C 1
ATOM 2767 O O . LYS B 1 98 ? 5.086 14.266 -7.969 1 98.69 98 LYS B O 1
ATOM 2772 N N . THR B 1 99 ? 3.082 14.273 -8.992 1 98.75 99 THR B N 1
ATOM 2773 C CA . THR B 1 99 ? 2.473 13.266 -8.133 1 98.75 99 THR B CA 1
ATOM 2774 C C . THR B 1 99 ? 1.435 12.453 -8.898 1 98.75 99 THR B C 1
ATOM 2776 O O . THR B 1 99 ? 0.682 13 -9.711 1 98.75 99 THR B O 1
ATOM 2779 N N . THR B 1 100 ? 1.424 11.141 -8.734 1 98.88 100 THR B N 1
ATOM 2780 C CA . THR B 1 100 ? 0.347 10.305 -9.242 1 98.88 100 THR B CA 1
ATOM 2781 C C . THR B 1 100 ? -0.373 9.594 -8.102 1 98.88 100 THR B C 1
ATOM 2783 O O . THR B 1 100 ? 0.175 9.453 -7.008 1 98.88 100 THR B O 1
ATOM 2786 N N . ALA B 1 101 ? -1.571 9.203 -8.375 1 98.88 101 ALA B N 1
ATOM 2787 C CA . ALA B 1 101 ? -2.301 8.414 -7.387 1 98.88 101 ALA B CA 1
ATOM 2788 C C . ALA B 1 101 ? -3.348 7.531 -8.055 1 98.88 101 ALA B C 1
ATOM 2790 O O . ALA B 1 101 ? -3.791 7.816 -9.172 1 98.88 101 ALA B O 1
ATOM 2791 N N . THR B 1 102 ? -3.629 6.453 -7.438 1 98.94 102 THR B N 1
ATOM 2792 C CA . THR B 1 102 ? -4.852 5.688 -7.668 1 98.94 102 THR B CA 1
ATOM 2793 C C . THR B 1 102 ? -5.699 5.633 -6.398 1 98.94 102 THR B C 1
ATOM 2795 O O . THR B 1 102 ? -5.164 5.625 -5.289 1 98.94 102 THR B O 1
ATOM 2798 N N . ALA B 1 103 ? -6.957 5.668 -6.605 1 98.88 103 ALA B N 1
ATOM 2799 C CA . ALA B 1 103 ? -7.852 5.648 -5.453 1 98.88 103 ALA B CA 1
ATOM 2800 C C . ALA B 1 103 ? -9.109 4.832 -5.746 1 98.88 103 ALA B C 1
ATOM 2802 O O . ALA B 1 103 ? -9.539 4.73 -6.895 1 98.88 103 ALA B O 1
ATOM 2803 N N . VAL B 1 104 ? -9.586 4.25 -4.75 1 98.62 104 VAL B N 1
ATOM 2804 C CA . VAL B 1 104 ? -10.883 3.576 -4.766 1 98.62 104 VAL B CA 1
ATOM 2805 C C . VAL B 1 104 ? -11.836 4.277 -3.805 1 98.62 104 VAL B C 1
ATOM 2807 O O . VAL B 1 104 ? -11.492 4.539 -2.65 1 98.62 104 VAL B O 1
ATOM 2810 N N . PHE B 1 105 ? -12.922 4.719 -4.32 1 98.25 105 PHE B N 1
ATOM 2811 C CA . PHE B 1 105 ? -14.039 5.215 -3.518 1 98.25 105 PHE B CA 1
ATOM 2812 C C . PHE B 1 105 ? -15.188 4.211 -3.506 1 98.25 105 PHE B C 1
ATOM 2814 O O . PHE B 1 105 ? -15.375 3.471 -4.473 1 98.25 105 PHE B O 1
ATOM 2821 N N . GLY B 1 106 ? -15.922 4.156 -2.414 1 94.81 106 GLY B N 1
ATOM 2822 C CA . GLY B 1 106 ? -16.984 3.172 -2.387 1 94.81 106 GLY B CA 1
ATOM 2823 C C . GLY B 1 106 ? -18.016 3.438 -1.302 1 94.81 106 GLY B C 1
ATOM 2824 O O . GLY B 1 106 ? -17.812 4.305 -0.45 1 94.81 106 GLY B O 1
ATOM 2825 N N . LEU B 1 107 ? -19.062 2.604 -1.482 1 91 107 LEU B N 1
ATOM 2826 C CA . LEU B 1 107 ? -20.125 2.576 -0.485 1 91 107 LEU B CA 1
ATOM 2827 C C . LEU B 1 107 ? -19.859 1.499 0.562 1 91 107 LEU B C 1
ATOM 2829 O O . LEU B 1 107 ? -19.422 0.398 0.228 1 91 107 LEU B O 1
ATOM 2833 N N . ARG B 1 108 ? -19.953 1.851 1.841 1 87.75 108 ARG B N 1
ATOM 2834 C CA . ARG B 1 108 ? -19.766 0.869 2.904 1 87.75 108 ARG B CA 1
ATOM 2835 C C . ARG B 1 108 ? -21.109 0.358 3.424 1 87.75 108 ARG B C 1
ATOM 2837 O O . ARG B 1 108 ? -22.078 1.106 3.473 1 87.75 108 ARG B O 1
ATOM 2844 N N . ARG B 1 109 ? -21.125 -0.945 3.645 1 84.44 109 ARG B N 1
ATOM 2845 C CA . ARG B 1 109 ? -22.312 -1.601 4.184 1 84.44 109 ARG B CA 1
ATOM 2846 C C . ARG B 1 109 ? -22.125 -1.976 5.648 1 84.44 109 ARG B C 1
ATOM 2848 O O . ARG B 1 109 ? -20.984 -2.201 6.09 1 84.44 109 ARG B O 1
ATOM 2855 N N . ASP B 1 110 ? -23.219 -1.981 6.297 1 85.12 110 ASP B N 1
ATOM 2856 C CA . ASP B 1 110 ? -23.156 -2.41 7.691 1 85.12 110 ASP B CA 1
ATOM 2857 C C . ASP B 1 110 ? -23.203 -3.932 7.801 1 85.12 110 ASP B C 1
ATOM 2859 O O . ASP B 1 110 ? -24.266 -4.543 7.641 1 85.12 110 ASP B O 1
ATOM 2863 N N . THR B 1 111 ? -22.031 -4.566 8.047 1 90.12 111 THR B N 1
ATOM 2864 C CA . THR B 1 111 ? -21.891 -6.012 8.219 1 90.12 111 THR B CA 1
ATOM 2865 C C . THR B 1 111 ? -20.891 -6.336 9.32 1 90.12 111 THR B C 1
ATOM 2867 O O . THR B 1 111 ? -20.594 -5.488 10.164 1 90.12 111 THR B O 1
ATOM 2870 N N . TRP B 1 112 ? -20.391 -7.586 9.367 1 92.31 112 TRP B N 1
ATOM 2871 C CA . TRP B 1 112 ? -19.516 -8.062 10.43 1 92.31 112 TRP B CA 1
ATOM 2872 C C . TRP B 1 112 ? -18.203 -7.27 10.461 1 92.31 112 TRP B C 1
ATOM 2874 O O . TRP B 1 112 ? -17.656 -6.941 9.414 1 92.31 112 TRP B O 1
ATOM 2884 N N . SER B 1 113 ? -17.797 -6.977 11.68 1 94.19 113 SER B N 1
ATOM 2885 C CA . SER B 1 113 ? -16.531 -6.285 11.898 1 94.19 113 SER B CA 1
ATOM 2886 C C . SER B 1 113 ? -15.758 -6.895 13.062 1 94.19 113 SER B C 1
ATOM 2888 O O . SER B 1 113 ? -16.359 -7.48 13.969 1 94.19 113 SER B O 1
ATOM 2890 N N . ASP B 1 114 ? -14.547 -6.809 13.023 1 94.56 114 ASP B N 1
ATOM 2891 C CA . ASP B 1 114 ? -13.633 -7.234 14.086 1 94.56 114 ASP B CA 1
ATOM 2892 C C . ASP B 1 114 ? -12.266 -6.578 13.93 1 94.56 114 ASP B C 1
ATOM 2894 O O . ASP B 1 114 ? -12.031 -5.84 12.977 1 94.56 114 ASP B O 1
ATOM 2898 N N . ALA B 1 115 ? -11.43 -6.715 14.992 1 94.62 115 ALA B N 1
ATOM 2899 C CA . ALA B 1 115 ? -10.102 -6.102 14.953 1 94.62 115 ALA B CA 1
ATOM 2900 C C . ALA B 1 115 ? -9.055 -7.023 15.57 1 94.62 115 ALA B C 1
ATOM 2902 O O . ALA B 1 115 ? -9.266 -7.594 16.641 1 94.62 115 ALA B O 1
ATOM 2903 N N . GLU B 1 116 ? -7.973 -7.191 14.875 1 94.44 116 GLU B N 1
ATOM 2904 C CA . GLU B 1 116 ? -6.828 -7.883 15.461 1 94.44 116 GLU B CA 1
ATOM 2905 C C . GLU B 1 116 ? -5.785 -6.887 15.969 1 94.44 116 GLU B C 1
ATOM 2907 O O . GLU B 1 116 ? -5.121 -7.137 16.969 1 94.44 116 GLU B O 1
ATOM 2912 N N . ALA B 1 117 ? -5.633 -5.789 15.25 1 94.25 117 ALA B N 1
ATOM 2913 C CA . ALA B 1 117 ? -4.812 -4.691 15.758 1 94.25 117 ALA B CA 1
ATOM 2914 C C . ALA B 1 117 ? -5.594 -3.832 16.75 1 94.25 117 ALA B C 1
ATOM 2916 O O . ALA B 1 117 ? -6.715 -3.4 16.453 1 94.25 117 ALA B O 1
ATOM 2917 N N . THR B 1 118 ? -5.027 -3.646 17.938 1 96 118 THR B N 1
ATOM 2918 C CA . THR B 1 118 ? -5.645 -2.797 18.953 1 96 118 THR B CA 1
ATOM 2919 C C . THR B 1 118 ? -4.754 -1.597 19.266 1 96 118 THR B C 1
ATOM 2921 O O . THR B 1 118 ? -3.541 -1.642 19.047 1 96 118 THR B O 1
ATOM 2924 N N . PRO B 1 119 ? -5.402 -0.505 19.688 1 97.5 119 PRO B N 1
ATOM 2925 C CA . PRO B 1 119 ? -4.57 0.648 20.047 1 97.5 119 PRO B CA 1
ATOM 2926 C C . PRO B 1 119 ? -3.52 0.316 21.094 1 97.5 119 PRO B C 1
ATOM 2928 O O . PRO B 1 119 ? -3.795 -0.437 22.031 1 97.5 119 PRO B O 1
ATOM 2931 N N . PRO B 1 120 ? -2.318 0.813 20.922 1 97.5 120 PRO B N 1
ATOM 2932 C CA . PRO B 1 120 ? -1.329 0.656 21.984 1 97.5 120 PRO B CA 1
ATOM 2933 C C . PRO B 1 120 ? -1.719 1.396 23.266 1 97.5 120 PRO B C 1
ATOM 2935 O O . PRO B 1 120 ? -2.498 2.352 23.219 1 97.5 120 PRO B O 1
ATOM 2938 N N . THR B 1 121 ? -1.146 0.883 24.328 1 96.31 121 THR B N 1
ATOM 2939 C CA . THR B 1 121 ? -1.312 1.629 25.578 1 96.31 121 THR B CA 1
ATOM 2940 C C . THR B 1 121 ? -0.587 2.971 25.5 1 96.31 121 THR B C 1
ATOM 2942 O O . THR B 1 121 ? 0.585 3.027 25.125 1 96.31 121 THR B O 1
ATOM 2945 N N . ALA B 1 122 ? -1.318 4.023 25.75 1 97.75 122 ALA B N 1
ATOM 2946 C CA . ALA B 1 122 ? -0.761 5.375 25.719 1 97.75 122 ALA B CA 1
ATOM 2947 C C . ALA B 1 122 ? -1.416 6.262 26.781 1 97.75 122 ALA B C 1
ATOM 2949 O O . ALA B 1 122 ? -2.627 6.188 26.984 1 97.75 122 ALA B O 1
ATOM 2950 N N . PRO B 1 123 ? -0.607 7.102 27.484 1 97.62 123 PRO B N 1
ATOM 2951 C CA . PRO B 1 123 ? -1.238 8.109 28.344 1 97.62 123 PRO B CA 1
ATOM 2952 C C . PRO B 1 123 ? -2.129 9.07 27.562 1 97.62 123 PRO B C 1
ATOM 2954 O O . PRO B 1 123 ? -1.988 9.195 26.344 1 97.62 123 PRO B O 1
ATOM 2957 N N . GLU B 1 124 ? -3.014 9.695 28.266 1 97.62 124 GLU B N 1
ATOM 2958 C CA . GLU B 1 124 ? -3.842 10.711 27.641 1 97.62 124 GLU B CA 1
ATOM 2959 C C . GLU B 1 124 ? -2.992 11.867 27.125 1 97.62 124 GLU B C 1
ATOM 2961 O O . GLU B 1 124 ? -1.978 12.227 27.734 1 97.62 124 GLU B O 1
ATOM 2966 N N . PRO B 1 125 ? -3.387 12.438 26.031 1 97.69 125 PRO B N 1
ATOM 2967 C CA . PRO B 1 125 ? -2.584 13.516 25.438 1 97.69 125 PRO B CA 1
ATOM 2968 C C . PRO B 1 125 ? -2.449 14.727 26.359 1 97.69 125 PRO B C 1
ATOM 2970 O O . PRO B 1 125 ? -1.43 15.422 26.312 1 97.69 125 PRO B O 1
ATOM 2973 N N . ASP B 1 126 ? -3.443 15.047 27.156 1 95.19 126 ASP B N 1
ATOM 2974 C CA . ASP B 1 126 ? -3.416 16.219 28.016 1 95.19 126 ASP B CA 1
ATOM 2975 C C . ASP B 1 126 ? -2.229 16.172 28.969 1 95.19 126 ASP B C 1
ATOM 2977 O O . ASP B 1 126 ? -1.709 17.219 29.391 1 95.19 126 ASP B O 1
ATOM 2981 N N . GLY B 1 127 ? -1.697 15.094 29.281 1 94.75 127 GLY B N 1
ATOM 2982 C CA . GLY B 1 127 ? -0.559 14.93 30.172 1 94.75 127 GLY B CA 1
ATOM 2983 C C . GLY B 1 127 ? 0.772 14.922 29.438 1 94.75 127 GLY B C 1
ATOM 2984 O O . GLY B 1 127 ? 1.827 14.797 30.062 1 94.75 127 GLY B O 1
ATOM 2985 N N . LEU B 1 128 ? 0.771 15.094 28.172 1 97.44 128 LEU B N 1
ATOM 2986 C CA . LEU B 1 128 ? 1.98 15 27.359 1 97.44 128 LEU B CA 1
ATOM 2987 C C . LEU B 1 128 ? 2.363 16.375 26.812 1 97.44 128 LEU B C 1
ATOM 2989 O O . LEU B 1 128 ? 1.492 17.203 26.547 1 97.44 128 LEU B O 1
ATOM 2993 N N . GLU B 1 129 ? 3.604 16.547 26.656 1 96.75 129 GLU B N 1
ATOM 2994 C CA . GLU B 1 129 ? 4.102 17.797 26.094 1 96.75 129 GLU B CA 1
ATOM 2995 C C . GLU B 1 129 ? 3.873 17.859 24.578 1 96.75 129 GLU B C 1
ATOM 2997 O O . GLU B 1 129 ? 4.043 16.859 23.891 1 96.75 129 GLU B O 1
ATOM 3002 N N . GLN B 1 130 ? 3.529 19.016 24.125 1 97.25 130 GLN B N 1
ATOM 3003 C CA . GLN B 1 130 ? 3.459 19.25 22.688 1 97.25 130 GLN B CA 1
ATOM 3004 C C . GLN B 1 130 ? 4.852 19.25 22.062 1 97.25 130 GLN B C 1
ATOM 3006 O O . GLN B 1 130 ? 5.75 19.953 22.547 1 97.25 130 GLN B O 1
ATOM 3011 N N . ALA B 1 131 ? 5.012 18.484 21.016 1 96.88 131 ALA B N 1
ATOM 3012 C CA . ALA B 1 131 ? 6.301 18.422 20.328 1 96.88 131 ALA B CA 1
ATOM 3013 C C . ALA B 1 131 ? 6.586 19.688 19.547 1 96.88 131 ALA B C 1
ATOM 3015 O O . ALA B 1 131 ? 5.66 20.406 19.156 1 96.88 131 ALA B O 1
ATOM 3016 N N . ALA B 1 132 ? 7.898 19.953 19.328 1 92.88 132 ALA B N 1
ATOM 3017 C CA . ALA B 1 132 ? 8.344 21.078 18.516 1 92.88 132 ALA B CA 1
ATOM 3018 C C . ALA B 1 132 ? 9.234 20.609 17.375 1 92.88 132 ALA B C 1
ATOM 3020 O O . ALA B 1 132 ? 9.883 19.562 17.469 1 92.88 132 ALA B O 1
ATOM 3021 N N . SER B 1 133 ? 9.141 21.281 16.312 1 92.19 133 SER B N 1
ATOM 3022 C CA . SER B 1 133 ? 9.969 21.016 15.148 1 92.19 133 SER B CA 1
ATOM 3023 C C . SER B 1 133 ? 10.242 22.297 14.359 1 92.19 133 SER B C 1
ATOM 3025 O O . SER B 1 133 ? 9.406 23.188 14.32 1 92.19 133 SER B O 1
ATOM 3027 N N . PRO B 1 134 ? 11.5 22.375 13.742 1 88.94 134 PRO B N 1
ATOM 3028 C CA . PRO B 1 134 ? 11.781 23.531 12.891 1 88.94 134 PRO B CA 1
ATOM 3029 C C . PRO B 1 134 ? 11.016 23.5 11.57 1 88.94 134 PRO B C 1
ATOM 3031 O O . PRO B 1 134 ? 10.992 24.5 10.836 1 88.94 134 PRO B O 1
ATOM 3034 N N . LEU B 1 135 ? 10.43 22.375 11.234 1 91.44 135 LEU B N 1
ATOM 3035 C CA . LEU B 1 135 ? 9.68 22.266 9.984 1 91.44 135 LEU B CA 1
ATOM 3036 C C . LEU B 1 135 ? 8.391 23.078 10.055 1 91.44 135 LEU B C 1
ATOM 3038 O O . LEU B 1 135 ? 7.598 22.922 10.992 1 91.44 135 LEU B O 1
ATOM 3042 N N . THR B 1 136 ? 8.125 23.859 9.031 1 95 136 THR B N 1
ATOM 3043 C CA . THR B 1 136 ? 7.016 24.812 9.008 1 95 136 THR B CA 1
ATOM 3044 C C . THR B 1 136 ? 5.68 24.094 9.148 1 95 136 THR B C 1
ATOM 3046 O O . THR B 1 136 ? 4.84 24.484 9.961 1 95 136 THR B O 1
ATOM 3049 N N . TRP B 1 137 ? 5.457 23.047 8.406 1 96.31 137 TRP B N 1
ATOM 3050 C CA . TRP B 1 137 ? 4.172 22.359 8.375 1 96.31 137 TRP B CA 1
ATOM 3051 C C . TRP B 1 137 ? 3.828 21.781 9.742 1 96.31 137 TRP B C 1
ATOM 3053 O O . TRP B 1 137 ? 2.656 21.578 10.062 1 96.31 137 TRP B O 1
ATOM 3063 N N . PHE B 1 138 ? 4.902 21.484 10.562 1 96.44 138 PHE B N 1
ATOM 3064 C CA . PHE B 1 138 ? 4.746 20.828 11.852 1 96.44 138 PHE B CA 1
ATOM 3065 C C . PHE B 1 138 ? 3.891 21.656 12.789 1 96.44 138 PHE B C 1
ATOM 3067 O O . PHE B 1 138 ? 3.146 21.125 13.609 1 96.44 138 PHE B O 1
ATOM 3074 N N . ALA B 1 139 ? 3.912 22.953 12.609 1 96.5 139 ALA B N 1
ATOM 3075 C CA . ALA B 1 139 ? 3.176 23.875 13.461 1 96.5 139 ALA B CA 1
ATOM 3076 C C . ALA B 1 139 ? 1.672 23.75 13.234 1 96.5 139 ALA B C 1
ATOM 3078 O O . ALA B 1 139 ? 0.875 24.219 14.055 1 96.5 139 ALA B O 1
ATOM 3079 N N . ASN B 1 140 ? 1.293 23.141 12.141 1 98 140 ASN B N 1
ATOM 3080 C CA . ASN B 1 140 ? -0.121 23 11.812 1 98 140 ASN B CA 1
ATOM 3081 C C . ASN B 1 140 ? -0.749 21.812 12.539 1 98 140 ASN B C 1
ATOM 3083 O O . ASN B 1 140 ? -1.929 21.516 12.352 1 98 140 ASN B O 1
ATOM 3087 N N . TYR B 1 141 ? 0.099 21.156 13.383 1 98.38 141 TYR B N 1
ATOM 3088 C CA . TYR B 1 141 ? -0.383 20.031 14.18 1 98.38 141 TYR B CA 1
ATOM 3089 C C . TYR B 1 141 ? 0.013 20.188 15.648 1 98.38 141 TYR B C 1
ATOM 3091 O O . TYR B 1 141 ? 1.045 20.781 15.953 1 98.38 141 TYR B O 1
ATOM 3099 N N . ASP B 1 142 ? -0.872 19.797 16.5 1 98.31 142 ASP B N 1
ATOM 3100 C CA . ASP B 1 142 ? -0.525 19.453 17.875 1 98.31 142 ASP B CA 1
ATOM 3101 C C . ASP B 1 142 ? -0.11 17.984 17.984 1 98.31 142 ASP B C 1
ATOM 3103 O O . ASP B 1 142 ? -0.959 17.094 17.984 1 98.31 142 ASP B O 1
ATOM 3107 N N . ILE B 1 143 ? 1.182 17.75 18.016 1 98.56 143 ILE B N 1
ATOM 3108 C CA . ILE B 1 143 ? 1.743 16.406 18.078 1 98.56 143 ILE B CA 1
ATOM 3109 C C . ILE B 1 143 ? 2.328 16.156 19.469 1 98.56 143 ILE B C 1
ATOM 3111 O O . ILE B 1 143 ? 3.082 16.984 19.984 1 98.56 143 ILE B O 1
ATOM 3115 N N . ARG B 1 144 ? 1.992 15.086 20.078 1 98.75 144 ARG B N 1
ATOM 3116 C CA . ARG B 1 144 ? 2.484 14.688 21.391 1 98.75 144 ARG B CA 1
ATOM 3117 C C . ARG B 1 144 ? 2.977 13.25 21.375 1 98.75 144 ARG B C 1
ATOM 3119 O O . ARG B 1 144 ? 2.174 12.312 21.328 1 98.75 144 ARG B O 1
ATOM 3126 N N . TYR B 1 145 ? 4.289 13.047 21.516 1 98.12 145 TYR B N 1
ATOM 3127 C CA . TYR B 1 145 ? 4.887 11.719 21.438 1 98.12 145 TYR B CA 1
ATOM 3128 C C . TYR B 1 145 ? 4.613 10.922 22.703 1 98.12 145 TYR B C 1
ATOM 3130 O O . TYR B 1 145 ? 4.711 11.461 23.812 1 98.12 145 TYR B O 1
ATOM 3138 N N . VAL B 1 146 ? 4.238 9.742 22.547 1 98.25 146 VAL B N 1
ATOM 3139 C CA . VAL B 1 146 ? 4.121 8.758 23.609 1 98.25 146 VAL B CA 1
ATOM 3140 C C . VAL B 1 146 ? 5.395 7.922 23.688 1 98.25 146 VAL B C 1
ATOM 3142 O O . VAL B 1 146 ? 5.902 7.652 24.781 1 98.25 146 VAL B O 1
ATOM 3145 N N . ASP B 1 147 ? 5.906 7.527 22.531 1 96.75 147 ASP B N 1
ATOM 3146 C CA . ASP B 1 147 ? 7.094 6.691 22.391 1 96.75 147 ASP B CA 1
ATOM 3147 C C . ASP B 1 147 ? 7.805 6.977 21.062 1 96.75 147 ASP B C 1
ATOM 3149 O O . ASP B 1 147 ? 7.16 7.312 20.078 1 96.75 147 ASP B O 1
ATOM 3153 N N . GLY B 1 148 ? 9.117 6.852 21.125 1 96.06 148 GLY B N 1
ATOM 3154 C CA . GLY B 1 148 ? 9.883 6.949 19.906 1 96.06 148 GLY B CA 1
ATOM 3155 C C . GLY B 1 148 ? 9.828 8.328 19.266 1 96.06 148 GLY B C 1
ATOM 3156 O O . GLY B 1 148 ? 9.539 8.461 18.078 1 96.06 148 GLY B O 1
ATOM 3157 N N . ALA B 1 149 ? 10.047 9.328 20.062 1 94.38 149 ALA B N 1
ATOM 3158 C CA . ALA B 1 149 ? 10.117 10.703 19.562 1 94.38 149 ALA B CA 1
ATOM 3159 C C . ALA B 1 149 ? 11.32 10.891 18.641 1 94.38 149 ALA B C 1
ATOM 3161 O O . ALA B 1 149 ? 12.242 10.07 18.625 1 94.38 149 ALA B O 1
ATOM 3162 N N . VAL B 1 150 ? 11.266 11.938 17.859 1 90.44 150 VAL B N 1
ATOM 3163 C CA . VAL B 1 150 ? 12.359 12.273 16.938 1 90.44 150 VAL B CA 1
ATOM 3164 C C . VAL B 1 150 ? 13.672 12.336 17.719 1 90.44 150 VAL B C 1
ATOM 3166 O O . VAL B 1 150 ? 13.75 12.984 18.766 1 90.44 150 VAL B O 1
ATOM 3169 N N . PRO B 1 151 ? 14.633 11.641 17.203 1 88.38 151 PRO B N 1
ATOM 3170 C CA . PRO B 1 151 ? 15.906 11.672 17.922 1 88.38 151 PRO B CA 1
ATOM 3171 C C . PRO B 1 151 ? 16.641 12.992 17.766 1 88.38 151 PRO B C 1
ATOM 3173 O O . PRO B 1 151 ? 16.359 13.758 16.844 1 88.38 151 PRO B O 1
ATOM 3176 N N . ALA B 1 152 ? 17.562 13.164 18.672 1 81.19 152 ALA B N 1
ATOM 3177 C CA . ALA B 1 152 ? 18.484 14.273 18.516 1 81.19 152 ALA B CA 1
ATOM 3178 C C . ALA B 1 152 ? 19.391 14.07 17.312 1 81.19 152 ALA B C 1
ATOM 3180 O O . ALA B 1 152 ? 19.453 12.977 16.75 1 81.19 152 ALA B O 1
ATOM 3181 N N . ALA B 1 153 ? 20 15.055 16.75 1 75.94 153 ALA B N 1
ATOM 3182 C CA . ALA B 1 153 ? 20.797 15.047 15.523 1 75.94 153 ALA B CA 1
ATOM 3183 C C . ALA B 1 153 ? 21.859 13.953 15.578 1 75.94 153 ALA B C 1
ATOM 3185 O O . ALA B 1 153 ? 22.156 13.312 14.562 1 75.94 153 ALA B O 1
ATOM 3186 N N . GLU B 1 154 ? 22.375 13.758 16.734 1 79.06 154 GLU B N 1
ATOM 3187 C CA . GLU B 1 154 ? 23.359 12.703 16.875 1 79.06 154 GLU B CA 1
ATOM 3188 C C . GLU B 1 154 ? 23.172 11.922 18.172 1 79.06 154 GLU B C 1
ATOM 3190 O O . GLU B 1 154 ? 23.484 12.422 19.266 1 79.06 154 GLU B O 1
ATOM 3195 N N . GLY B 1 155 ? 22.453 10.93 18.094 1 81.94 155 GLY B N 1
ATOM 3196 C CA . GLY B 1 155 ? 22.219 10.086 19.25 1 81.94 155 GLY B CA 1
ATOM 3197 C C . GLY B 1 155 ? 22.438 8.609 18.969 1 81.94 155 GLY B C 1
ATOM 3198 O O . GLY B 1 155 ? 22.844 8.242 17.859 1 81.94 155 GLY B O 1
ATOM 3199 N N . PRO B 1 156 ? 22.359 7.863 19.984 1 87.25 156 PRO B N 1
ATOM 3200 C CA . PRO B 1 156 ? 22.469 6.418 19.781 1 87.25 156 PRO B CA 1
ATOM 3201 C C . PRO B 1 156 ? 21.281 5.844 19 1 87.25 156 PRO B C 1
ATOM 3203 O O . PRO B 1 156 ? 20.156 6.309 19.156 1 87.25 156 PRO B O 1
ATOM 3206 N N . GLY B 1 157 ? 21.547 4.988 18.031 1 90.62 157 GLY B N 1
ATOM 3207 C CA . GLY B 1 157 ? 20.484 4.273 17.344 1 90.62 157 GLY B CA 1
ATOM 3208 C C . GLY B 1 157 ? 19.562 3.531 18.297 1 90.62 157 GLY B C 1
ATOM 3209 O O . GLY B 1 157 ? 19.859 3.42 19.5 1 90.62 157 GLY B O 1
ATOM 3210 N N . SER B 1 158 ? 18.375 3.266 17.859 1 93.12 158 SER B N 1
ATOM 3211 C CA . SER B 1 158 ? 17.391 2.523 18.641 1 93.12 158 SER B CA 1
ATOM 3212 C C . SER B 1 158 ? 17.172 1.121 18.078 1 93.12 158 SER B C 1
ATOM 3214 O O . SER B 1 158 ? 17.297 0.904 16.875 1 93.12 158 SER B O 1
ATOM 3216 N N . ASP B 1 159 ? 16.859 0.179 18.969 1 94.25 159 ASP B N 1
ATOM 3217 C CA . ASP B 1 159 ? 16.547 -1.182 18.547 1 94.25 159 ASP B CA 1
ATOM 3218 C C . ASP B 1 159 ? 15.18 -1.253 17.875 1 94.25 159 ASP B C 1
ATOM 3220 O O . ASP B 1 159 ? 14.883 -2.201 17.156 1 94.25 159 ASP B O 1
ATOM 3224 N N . SER B 1 160 ? 14.391 -0.273 18.203 1 96.19 160 SER B N 1
ATOM 3225 C CA . SER B 1 160 ? 13.047 -0.209 17.641 1 96.19 160 SER B CA 1
ATOM 3226 C C . SER B 1 160 ? 12.844 1.065 16.828 1 96.19 160 SER B C 1
ATOM 3228 O O . SER B 1 160 ? 13.289 2.141 17.234 1 96.19 160 SER B O 1
ATOM 3230 N N . SER B 1 161 ? 12.125 0.892 15.711 1 97.62 161 SER B N 1
ATOM 3231 C CA . SER B 1 161 ? 11.773 2.059 14.906 1 97.62 161 SER B CA 1
ATOM 3232 C C . SER B 1 161 ? 10.391 2.578 15.266 1 97.62 161 SER B C 1
ATOM 3234 O O . SER B 1 161 ? 9.859 3.469 14.602 1 97.62 161 SER B O 1
ATOM 3236 N N . THR B 1 162 ? 9.773 2.084 16.328 1 98.12 162 THR B N 1
ATOM 3237 C CA . THR B 1 162 ? 8.375 2.369 16.641 1 98.12 162 THR B CA 1
ATOM 3238 C C . THR B 1 162 ? 8.227 3.779 17.203 1 98.12 162 THR B C 1
ATOM 3240 O O . THR B 1 162 ? 8.992 4.188 18.078 1 98.12 162 THR B O 1
ATOM 3243 N N . THR B 1 163 ? 7.32 4.504 16.625 1 98.25 163 THR B N 1
ATOM 3244 C CA . THR B 1 163 ? 6.848 5.766 17.188 1 98.25 163 THR B CA 1
ATOM 3245 C C . THR B 1 163 ? 5.348 5.703 17.469 1 98.25 163 THR B C 1
ATOM 3247 O O . THR B 1 163 ? 4.578 5.188 16.641 1 98.25 163 THR B O 1
ATOM 3250 N N . THR B 1 164 ? 4.961 6.082 18.656 1 98.69 164 THR B N 1
ATOM 3251 C CA . THR B 1 164 ? 3.562 6.285 19.031 1 98.69 164 THR B CA 1
ATOM 3252 C C . THR B 1 164 ? 3.309 7.734 19.422 1 98.69 164 THR B C 1
ATOM 3254 O O . THR B 1 164 ? 4.09 8.328 20.172 1 98.69 164 THR B O 1
ATOM 3257 N N . LEU B 1 165 ? 2.236 8.312 18.859 1 98.81 165 LEU B N 1
ATOM 3258 C CA . LEU B 1 165 ? 1.974 9.719 19.141 1 98.81 165 LEU B CA 1
ATOM 3259 C C . LEU B 1 165 ? 0.478 10.016 19.078 1 98.81 165 LEU B C 1
ATOM 3261 O O . LEU B 1 165 ? -0.289 9.25 18.5 1 98.81 165 LEU B O 1
ATOM 3265 N N . TRP B 1 166 ? 0.086 11.055 19.781 1 98.88 166 TRP B N 1
ATOM 3266 C CA . TRP B 1 166 ? -1.191 11.734 19.578 1 98.88 166 TRP B CA 1
ATOM 3267 C C . TRP B 1 166 ? -1.038 12.914 18.609 1 98.88 166 TRP B C 1
ATOM 3269 O O . TRP B 1 166 ? -0.05 13.648 18.688 1 98.88 166 TRP B O 1
ATOM 3279 N N . VAL B 1 167 ? -2.066 13.109 17.766 1 98.81 167 VAL B N 1
ATOM 3280 C CA . VAL B 1 167 ? -1.968 14.234 16.844 1 98.81 167 VAL B CA 1
ATOM 3281 C C . VAL B 1 167 ? -3.357 14.812 16.578 1 98.81 167 VAL B C 1
ATOM 3283 O O . VAL B 1 167 ? -4.332 14.062 16.453 1 98.81 167 VAL B O 1
ATOM 3286 N N . ARG B 1 168 ? -3.5 16.047 16.484 1 98.25 168 ARG B N 1
ATOM 3287 C CA . ARG B 1 168 ? -4.672 16.734 15.961 1 98.25 168 ARG B CA 1
ATOM 3288 C C . ARG B 1 168 ? -4.273 18.031 15.25 1 98.25 168 ARG B C 1
ATOM 3290 O O . ARG B 1 168 ? -3.145 18.5 15.406 1 98.25 168 ARG B O 1
ATOM 3297 N N . ASN B 1 169 ? -5.18 18.531 14.406 1 97.81 169 ASN B N 1
ATOM 3298 C CA . ASN B 1 169 ? -4.922 19.812 13.75 1 97.81 169 ASN B CA 1
ATOM 3299 C C . ASN B 1 169 ? -4.73 20.938 14.758 1 97.81 169 ASN B C 1
ATOM 3301 O O . ASN B 1 169 ? -5.344 20.922 15.828 1 97.81 169 ASN B O 1
ATOM 3305 N N . ASN B 1 170 ? -3.895 21.859 14.43 1 96.81 170 ASN B N 1
ATOM 3306 C CA . ASN B 1 170 ? -3.639 23.062 15.211 1 96.81 170 ASN B CA 1
ATOM 3307 C C . ASN B 1 170 ? -3.775 24.328 14.352 1 96.81 170 ASN B C 1
ATOM 3309 O O . ASN B 1 170 ? -2.92 24.594 13.516 1 96.81 17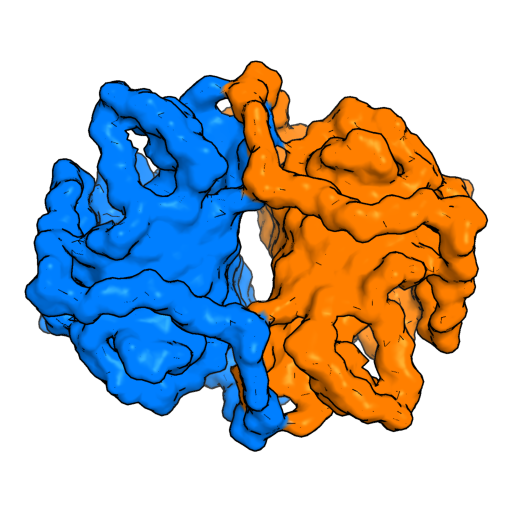0 ASN B O 1
ATOM 3313 N N . PRO B 1 171 ? -4.742 25.281 14.562 1 96.31 171 PRO B N 1
ATOM 3314 C CA . PRO B 1 171 ? -5.777 25.062 15.578 1 96.31 171 PRO B CA 1
ATOM 3315 C C . PRO B 1 171 ? -6.641 23.844 15.289 1 96.31 171 PRO B C 1
ATOM 3317 O O . PRO B 1 171 ? -6.641 23.328 14.172 1 96.31 171 PRO B O 1
ATOM 3320 N N . ALA B 1 172 ? -7.418 23.406 16.297 1 95.06 172 ALA B N 1
ATOM 3321 C CA . ALA B 1 172 ? -8.266 22.219 16.172 1 95.06 172 ALA B CA 1
ATOM 3322 C C . ALA B 1 172 ? -9.266 22.375 15.039 1 95.06 172 ALA B C 1
ATOM 3324 O O . ALA B 1 172 ? -9.828 23.453 14.844 1 95.06 172 ALA B O 1
ATOM 3325 N N . ARG B 1 173 ? -9.406 21.359 14.32 1 95.75 173 ARG B N 1
ATOM 3326 C CA . ARG B 1 173 ? -10.297 21.219 13.172 1 95.75 173 ARG B CA 1
ATOM 3327 C C . ARG B 1 173 ? -10.906 19.828 13.094 1 95.75 173 ARG B C 1
ATOM 3329 O O . ARG B 1 173 ? -10.203 18.828 13.297 1 95.75 173 ARG B O 1
ATOM 3336 N N . PRO B 1 174 ? -12.227 19.797 12.812 1 97.19 174 PRO B N 1
ATOM 3337 C CA . PRO B 1 174 ? -12.805 18.453 12.719 1 97.19 174 PRO B CA 1
ATOM 3338 C C . PRO B 1 174 ? -12.109 17.578 11.672 1 97.19 174 PRO B C 1
ATOM 3340 O O . PRO B 1 174 ? -11.727 18.078 10.609 1 97.19 174 PRO B O 1
ATOM 3343 N N . LEU B 1 175 ? -12.031 16.328 12.023 1 98.06 175 LEU B N 1
ATOM 3344 C CA . LEU B 1 175 ? -11.477 15.352 11.078 1 98.06 175 LEU B CA 1
ATOM 3345 C C . LEU B 1 175 ? -12.406 15.164 9.883 1 98.06 175 LEU B C 1
ATOM 3347 O O . LEU B 1 175 ? -13.633 15.227 10.031 1 98.06 175 LEU B O 1
ATOM 3351 N N . ASP B 1 176 ? -11.992 15.008 8.75 1 98.38 176 ASP B N 1
ATOM 3352 C CA . ASP B 1 176 ? -12.594 14.453 7.543 1 98.38 176 ASP B CA 1
ATOM 3353 C C . ASP B 1 176 ? -11.617 13.539 6.805 1 98.38 176 ASP B C 1
ATOM 3355 O O . ASP B 1 176 ? -10.508 13.305 7.277 1 98.38 176 ASP B O 1
ATOM 3359 N N . PHE B 1 177 ? -12.039 12.977 5.695 1 98.62 177 PHE B N 1
ATOM 3360 C CA . PHE B 1 177 ? -11.195 12 5.012 1 98.62 177 PHE B CA 1
ATOM 3361 C C . PHE B 1 177 ? -9.914 12.656 4.508 1 98.62 177 PHE B C 1
ATOM 3363 O O . PHE B 1 177 ? -8.844 12.039 4.52 1 98.62 177 PHE B O 1
ATOM 3370 N N . ALA B 1 178 ? -9.984 13.883 4.031 1 98.69 178 ALA B N 1
ATOM 3371 C CA . ALA B 1 178 ? -8.789 14.586 3.58 1 98.69 178 ALA B CA 1
ATOM 3372 C C . ALA B 1 178 ? -7.809 14.797 4.734 1 98.69 178 ALA B C 1
ATOM 3374 O O . ALA B 1 178 ? -6.609 14.547 4.594 1 98.69 178 ALA B O 1
ATOM 3375 N N . ALA B 1 179 ? -8.297 15.25 5.879 1 98.69 179 ALA B N 1
ATOM 3376 C CA . ALA B 1 179 ? -7.438 15.461 7.047 1 98.69 179 ALA B CA 1
ATOM 3377 C C . ALA B 1 179 ? -6.855 14.141 7.543 1 98.69 179 ALA B C 1
ATOM 3379 O O . ALA B 1 179 ? -5.68 14.078 7.914 1 98.69 179 ALA B O 1
ATOM 3380 N N . LEU B 1 180 ? -7.68 13.109 7.582 1 98.88 180 LEU B N 1
ATOM 3381 C CA . LEU B 1 180 ? -7.211 11.781 7.977 1 98.88 180 LEU B CA 1
ATOM 3382 C C . LEU B 1 180 ? -6.094 11.305 7.055 1 98.88 180 LEU B C 1
ATOM 3384 O O . LEU B 1 180 ? -5.121 10.703 7.512 1 98.88 180 LEU B O 1
ATOM 3388 N N . THR B 1 181 ? -6.246 11.586 5.762 1 98.94 181 THR B N 1
ATOM 3389 C CA . THR B 1 181 ? -5.223 11.234 4.785 1 98.94 181 THR B CA 1
ATOM 3390 C C . THR B 1 181 ? -3.889 11.891 5.137 1 98.94 181 THR B C 1
ATOM 3392 O O . THR B 1 181 ? -2.848 11.227 5.141 1 98.94 181 THR B O 1
ATOM 3395 N N . ALA B 1 182 ? -3.928 13.133 5.457 1 98.88 182 ALA B N 1
ATOM 3396 C CA . ALA B 1 182 ? -2.707 13.852 5.812 1 98.88 182 ALA B CA 1
ATOM 3397 C C . ALA B 1 182 ? -2.086 13.289 7.086 1 98.88 182 ALA B C 1
ATOM 3399 O O . ALA B 1 182 ? -0.867 13.125 7.168 1 98.88 182 ALA B O 1
ATOM 3400 N N . VAL B 1 183 ? -2.908 12.992 8.078 1 98.81 183 VAL B N 1
ATOM 3401 C CA . VAL B 1 183 ? -2.432 12.43 9.336 1 98.81 183 VAL B CA 1
ATOM 3402 C C . VAL B 1 183 ? -1.77 11.078 9.078 1 98.81 183 VAL B C 1
ATOM 3404 O O . VAL B 1 183 ? -0.832 10.695 9.781 1 98.81 183 VAL B O 1
ATOM 3407 N N . GLY B 1 184 ? -2.209 10.359 8.031 1 98.81 184 GLY B N 1
ATOM 3408 C CA . GLY B 1 184 ? -1.608 9.086 7.652 1 98.81 184 GLY B CA 1
ATOM 3409 C C . GLY B 1 184 ? -0.139 9.211 7.297 1 98.81 184 GLY B C 1
ATOM 3410 O O . GLY B 1 184 ? 0.57 8.203 7.223 1 98.81 184 GLY B O 1
ATOM 3411 N N . ASP B 1 185 ? 0.329 10.359 7.09 1 98.62 185 ASP B N 1
ATOM 3412 C CA . ASP B 1 185 ? 1.707 10.633 6.695 1 98.62 185 ASP B CA 1
ATOM 3413 C C . ASP B 1 185 ? 2.449 11.398 7.789 1 98.62 185 ASP B C 1
ATOM 3415 O O . ASP B 1 185 ? 3.461 12.047 7.523 1 98.62 185 ASP B O 1
ATOM 3419 N N . ILE B 1 186 ? 2.062 11.391 9.039 1 98.38 186 ILE B N 1
ATOM 3420 C CA . ILE B 1 186 ? 2.455 12.32 10.094 1 98.38 186 ILE B CA 1
ATOM 3421 C C . ILE B 1 186 ? 3.795 11.891 10.688 1 98.38 186 ILE B C 1
ATOM 3423 O O . ILE B 1 186 ? 4.457 12.68 11.367 1 98.38 186 ILE B O 1
ATOM 3427 N N . PHE B 1 187 ? 4.273 10.688 10.43 1 98.19 187 PHE B N 1
ATOM 3428 C CA . PHE B 1 187 ? 5.441 10.133 11.102 1 98.19 187 PHE B CA 1
ATOM 3429 C C . PHE B 1 187 ? 6.723 10.531 10.375 1 98.19 187 PHE B C 1
ATOM 3431 O O . PHE B 1 187 ? 6.773 10.516 9.141 1 98.19 187 PHE B O 1
ATOM 3438 N N . PHE B 1 188 ? 7.746 10.961 11.078 1 96.25 188 PHE B N 1
ATOM 3439 C CA . PHE B 1 188 ? 9.055 11.172 10.477 1 96.25 188 PHE B CA 1
ATOM 3440 C C . PHE B 1 188 ? 9.664 9.844 10.031 1 96.25 188 PHE B C 1
ATOM 3442 O O . PHE B 1 188 ? 9.188 8.773 10.422 1 96.25 188 PHE B O 1
ATOM 3449 N N . PRO B 1 189 ? 10.68 9.859 9.117 1 96.44 189 PRO B N 1
ATOM 3450 C CA . PRO B 1 189 ? 11.258 8.609 8.609 1 96.44 189 PRO B CA 1
ATOM 3451 C C . PRO B 1 189 ? 11.789 7.707 9.711 1 96.44 189 PRO B C 1
ATOM 3453 O O . PRO B 1 189 ? 12.578 8.148 10.547 1 96.44 189 PRO B O 1
ATOM 3456 N N . ARG B 1 190 ? 11.43 6.418 9.648 1 97.19 190 ARG B N 1
ATOM 3457 C CA . ARG B 1 190 ? 11.75 5.453 10.695 1 97.19 190 ARG B CA 1
ATOM 3458 C C . ARG B 1 190 ? 13.258 5.258 10.82 1 97.19 190 ARG B C 1
ATOM 3460 O O . ARG B 1 190 ? 13.766 4.965 11.906 1 97.19 190 ARG B O 1
ATOM 3467 N N . VAL B 1 191 ? 13.969 5.492 9.789 1 96.25 191 VAL B N 1
ATOM 3468 C CA . VAL B 1 191 ? 15.414 5.27 9.766 1 96.25 191 VAL B CA 1
ATOM 3469 C C . VAL B 1 191 ? 16.109 6.25 10.711 1 96.25 191 VAL B C 1
ATOM 3471 O O . VAL B 1 191 ? 17.188 5.969 11.219 1 96.25 191 VAL B O 1
ATOM 3474 N N . PHE B 1 192 ? 15.461 7.441 10.992 1 95.88 192 PHE B N 1
ATOM 3475 C CA . PHE B 1 192 ? 16.031 8.383 11.945 1 95.88 192 PHE B CA 1
ATOM 3476 C C . PHE B 1 192 ? 16.172 7.754 13.32 1 95.88 192 PHE B C 1
ATOM 3478 O O . PHE B 1 192 ? 17.219 7.871 13.969 1 95.88 192 PHE B O 1
ATOM 3485 N N . LEU B 1 193 ? 15.125 7.078 13.758 1 94.88 193 LEU B N 1
ATOM 3486 C CA . LEU B 1 193 ? 15.133 6.43 15.062 1 94.88 193 LEU B CA 1
ATOM 3487 C C . LEU B 1 193 ? 16.109 5.258 15.078 1 94.88 193 LEU B C 1
ATOM 3489 O O . LEU B 1 193 ? 16.906 5.113 16.016 1 94.88 193 LEU B O 1
ATOM 3493 N N . ARG B 1 194 ? 16.047 4.457 14.047 1 94.75 194 ARG B N 1
ATOM 3494 C CA . ARG B 1 194 ? 16.859 3.25 14.016 1 94.75 194 ARG B CA 1
ATOM 3495 C C . ARG B 1 194 ? 18.344 3.598 14 1 94.75 194 ARG B C 1
ATOM 3497 O O . ARG B 1 194 ? 19.156 2.926 14.648 1 94.75 194 ARG B O 1
ATOM 3504 N N . ARG B 1 195 ? 18.719 4.668 13.328 1 94.31 195 ARG B N 1
ATOM 3505 C CA . ARG B 1 195 ? 20.125 5.016 13.156 1 94.31 195 ARG B CA 1
ATOM 3506 C C . ARG B 1 195 ? 20.547 6.102 14.141 1 94.31 195 ARG B C 1
ATOM 3508 O O . ARG B 1 195 ? 21.734 6.367 14.312 1 94.31 195 ARG B O 1
ATOM 3515 N N . GLY B 1 196 ? 19.609 6.715 14.812 1 93.25 196 GLY B N 1
ATOM 3516 C CA . GLY B 1 196 ? 19.875 7.758 15.797 1 93.25 196 GLY B CA 1
ATOM 3517 C C . GLY B 1 196 ? 20.422 9.031 15.172 1 93.25 196 GLY B C 1
ATOM 3518 O O . GLY B 1 196 ? 21.266 9.695 15.766 1 93.25 196 GLY B O 1
ATOM 3519 N N . GLN B 1 197 ? 19.984 9.281 13.891 1 91.31 197 GLN B N 1
ATOM 3520 C CA . GLN B 1 197 ? 20.453 10.484 13.211 1 91.31 197 GLN B CA 1
ATOM 3521 C C . GLN B 1 197 ? 19.5 10.875 12.078 1 91.31 197 GLN B C 1
ATOM 3523 O O . GLN B 1 197 ? 18.75 10.047 11.578 1 91.31 197 GLN B O 1
ATOM 3528 N N . PHE B 1 198 ? 19.641 12.125 11.75 1 91.12 198 PHE B N 1
ATOM 3529 C CA . PHE B 1 198 ? 18.922 12.617 10.57 1 91.12 198 PHE B CA 1
ATOM 3530 C C . PHE B 1 198 ? 19.656 12.219 9.297 1 91.12 198 PHE B C 1
ATOM 3532 O O . PHE B 1 198 ? 20.875 12.312 9.219 1 91.12 198 PHE B O 1
ATOM 3539 N N . LEU B 1 199 ? 18.969 11.664 8.375 1 91.5 199 LEU B N 1
ATOM 3540 C CA . LEU B 1 199 ? 19.438 11.312 7.039 1 91.5 199 LEU B CA 1
ATOM 3541 C C . LEU B 1 199 ? 18.5 11.844 5.965 1 91.5 199 LEU B C 1
ATOM 3543 O O . LEU B 1 199 ? 17.297 11.961 6.191 1 91.5 199 LEU B O 1
ATOM 3547 N N . PRO B 1 200 ? 19.094 12.234 4.801 1 92.81 200 PRO B N 1
ATOM 3548 C CA . PRO B 1 200 ? 18.156 12.484 3.701 1 92.81 200 PRO B CA 1
ATOM 3549 C C . PRO B 1 200 ? 17.203 11.32 3.461 1 92.81 200 PRO B C 1
ATOM 3551 O O . PRO B 1 200 ? 17.641 10.172 3.344 1 92.81 200 PRO B O 1
ATOM 3554 N N . ALA B 1 201 ? 15.969 11.578 3.506 1 94.62 201 ALA B N 1
ATOM 3555 C CA . ALA B 1 201 ? 14.938 10.562 3.314 1 94.62 201 ALA B CA 1
ATOM 3556 C C . ALA B 1 201 ? 13.68 11.18 2.703 1 94.62 201 ALA B C 1
ATOM 3558 O O . ALA B 1 201 ? 13.391 12.359 2.916 1 94.62 201 ALA B O 1
ATOM 3559 N N . GLY B 1 202 ? 12.977 10.383 1.926 1 95.19 202 GLY B N 1
ATOM 3560 C CA . GLY B 1 202 ? 11.734 10.836 1.32 1 95.19 202 GLY B CA 1
ATOM 3561 C C . GLY B 1 202 ? 10.812 9.695 0.914 1 95.19 202 GLY B C 1
ATOM 3562 O O . GLY B 1 202 ? 11.273 8.68 0.391 1 95.19 202 GLY B O 1
ATOM 3563 N N . THR B 1 203 ? 9.555 9.914 1.174 1 96.81 203 THR B N 1
ATOM 3564 C CA . THR B 1 203 ? 8.555 8.914 0.791 1 96.81 203 THR B CA 1
ATOM 3565 C C . THR B 1 203 ? 8.508 8.758 -0.727 1 96.81 203 THR B C 1
ATOM 3567 O O . THR B 1 203 ? 8.453 9.75 -1.459 1 96.81 203 THR B O 1
ATOM 3570 N N . VAL B 1 204 ? 8.594 7.531 -1.178 1 96.81 204 VAL B N 1
ATOM 3571 C CA . VAL B 1 204 ? 8.43 7.203 -2.59 1 96.81 204 VAL B CA 1
ATOM 3572 C C . VAL B 1 204 ? 6.961 6.926 -2.887 1 96.81 204 VAL B C 1
ATOM 3574 O O . VAL B 1 204 ? 6.406 7.453 -3.854 1 96.81 204 VAL B O 1
ATOM 3577 N N . THR B 1 205 ? 6.402 6.113 -2.107 1 98.62 205 THR B N 1
ATOM 3578 C CA . THR B 1 205 ? 4.996 5.762 -2.268 1 98.62 205 THR B CA 1
ATOM 3579 C C . THR B 1 205 ? 4.305 5.664 -0.91 1 98.62 205 THR B C 1
ATOM 3581 O O . THR B 1 205 ? 4.926 5.277 0.082 1 98.62 205 THR B O 1
ATOM 3584 N N . LEU B 1 206 ? 3.035 6.109 -0.839 1 98.88 206 LEU B N 1
ATOM 3585 C CA . LEU B 1 206 ? 2.17 6.102 0.334 1 98.88 206 LEU B CA 1
ATOM 3586 C C . LEU B 1 206 ? 0.831 5.445 0.019 1 98.88 206 LEU B C 1
ATOM 3588 O O . LEU B 1 206 ? 0.153 5.836 -0.935 1 98.88 206 LEU B O 1
ATOM 3592 N N . THR B 1 207 ? 0.478 4.41 0.741 1 98.94 207 THR B N 1
ATOM 3593 C CA . THR B 1 207 ? -0.806 3.732 0.599 1 98.94 207 THR B CA 1
ATOM 3594 C C . THR B 1 207 ? -1.619 3.838 1.886 1 98.94 207 THR B C 1
ATOM 3596 O O . THR B 1 207 ? -1.098 3.598 2.977 1 98.94 207 THR B O 1
ATOM 3599 N N . ILE B 1 208 ? -2.846 4.23 1.764 1 98.88 208 ILE B N 1
ATOM 3600 C CA . ILE B 1 208 ? -3.723 4.352 2.924 1 98.88 208 ILE B CA 1
ATOM 3601 C C . ILE B 1 208 ? -4.98 3.516 2.709 1 98.88 208 ILE B C 1
ATOM 3603 O O . ILE B 1 208 ? -5.629 3.613 1.664 1 98.88 208 ILE B O 1
ATOM 3607 N N . TYR B 1 209 ? -5.281 2.686 3.648 1 98.81 209 TYR B N 1
ATOM 3608 C CA . TYR B 1 209 ? -6.559 1.988 3.742 1 98.81 209 TYR B CA 1
ATOM 3609 C C . TYR B 1 209 ? -7.457 2.629 4.793 1 98.81 209 TYR B C 1
ATOM 3611 O O . TYR B 1 209 ? -7.078 2.732 5.965 1 98.81 209 TYR B O 1
ATOM 3619 N N . TYR B 1 210 ? -8.625 3.049 4.375 1 98.38 210 TYR B N 1
ATOM 3620 C CA . TYR B 1 210 ? -9.562 3.703 5.285 1 98.38 210 TYR B CA 1
ATOM 3621 C C . TYR B 1 210 ? -10.508 2.688 5.918 1 98.38 210 TYR B C 1
ATOM 3623 O O . TYR B 1 210 ? -11.219 1.97 5.215 1 98.38 210 TYR B O 1
ATOM 3631 N N . HIS B 1 211 ? -10.547 2.695 7.234 1 97.62 211 HIS B N 1
ATOM 3632 C CA . HIS B 1 211 ? -11.383 1.733 7.945 1 97.62 211 HIS B CA 1
ATOM 3633 C C . HIS B 1 211 ? -12.688 2.375 8.406 1 97.62 211 HIS B C 1
ATOM 3635 O O . HIS B 1 211 ? -13.742 1.736 8.383 1 97.62 211 HIS B O 1
ATOM 3641 N N . ALA B 1 212 ? -12.602 3.639 8.805 1 96.25 212 ALA B N 1
ATOM 3642 C CA . ALA B 1 212 ? -13.75 4.332 9.375 1 96.25 212 ALA B CA 1
ATOM 3643 C C . ALA B 1 212 ? -14.711 4.789 8.281 1 96.25 212 ALA B C 1
ATOM 3645 O O . ALA B 1 212 ? -14.281 5.223 7.207 1 96.25 212 ALA B O 1
ATOM 3646 N N . ASN B 1 213 ? -15.977 4.727 8.57 1 94.19 213 ASN B N 1
ATOM 3647 C CA . ASN B 1 213 ? -16.953 5.359 7.695 1 94.19 213 ASN B CA 1
ATOM 3648 C C . ASN B 1 213 ? -17.172 6.828 8.055 1 94.19 213 ASN B C 1
ATOM 3650 O O . ASN B 1 213 ? -16.562 7.332 9.008 1 94.19 213 ASN B O 1
ATOM 3654 N N . ALA B 1 214 ? -18.031 7.477 7.328 1 94.5 214 ALA B N 1
ATOM 3655 C CA . ALA B 1 214 ? -18.25 8.914 7.488 1 94.5 214 ALA B CA 1
ATOM 3656 C C . ALA B 1 214 ? -18.75 9.242 8.891 1 94.5 214 ALA B C 1
ATOM 3658 O O . ALA B 1 214 ? -18.297 10.219 9.508 1 94.5 214 ALA B O 1
ATOM 3659 N N . ALA B 1 215 ? -19.625 8.445 9.406 1 95.12 215 ALA B N 1
ATOM 3660 C CA . ALA B 1 215 ? -20.203 8.695 10.727 1 95.12 215 ALA B CA 1
ATOM 3661 C C . ALA B 1 215 ? -19.125 8.602 11.812 1 95.12 215 ALA B C 1
ATOM 3663 O O . ALA B 1 215 ? -19.125 9.398 12.75 1 95.12 215 ALA B O 1
ATOM 3664 N N . GLN B 1 216 ? -18.266 7.625 11.688 1 95.69 216 GLN B N 1
ATOM 3665 C CA . GLN B 1 216 ? -17.188 7.438 12.656 1 95.69 216 GLN B CA 1
ATOM 3666 C C . GLN B 1 216 ? -16.188 8.586 12.586 1 95.69 216 GLN B C 1
ATOM 3668 O O . GLN B 1 216 ? -15.68 9.039 13.617 1 95.69 216 GLN B O 1
ATOM 3673 N N . ILE B 1 217 ? -15.891 9.047 11.406 1 97.12 217 ILE B N 1
ATOM 3674 C CA . ILE B 1 217 ? -15 10.188 11.219 1 97.12 217 ILE B CA 1
ATOM 3675 C C . ILE B 1 217 ? -15.617 11.438 11.852 1 97.12 217 ILE B C 1
ATOM 3677 O O . ILE B 1 217 ? -14.953 12.164 12.586 1 97.12 217 ILE B O 1
ATOM 3681 N N . ASP B 1 218 ? -16.906 11.617 11.586 1 97.12 218 ASP B N 1
ATOM 3682 C CA . ASP B 1 218 ? -17.625 12.75 12.172 1 97.12 218 ASP B CA 1
ATOM 3683 C C . ASP B 1 218 ? -17.594 12.688 13.695 1 97.12 218 ASP B C 1
ATOM 3685 O O . ASP B 1 218 ? -17.422 13.711 14.359 1 97.12 218 ASP B O 1
ATOM 3689 N N . SER B 1 219 ? -17.688 11.547 14.203 1 97.56 219 SER B N 1
ATOM 3690 C CA . SER B 1 219 ? -17.75 11.359 15.648 1 97.56 219 SER B CA 1
ATOM 3691 C C . SER B 1 219 ? -16.406 11.68 16.297 1 97.56 219 SER B C 1
ATOM 3693 O O . SER B 1 219 ? -16.344 12.086 17.453 1 97.56 219 SER B O 1
ATOM 3695 N N . ALA B 1 220 ? -15.32 11.461 15.578 1 97.38 220 ALA B N 1
ATOM 3696 C CA . ALA B 1 220 ? -13.992 11.789 16.094 1 97.38 220 ALA B CA 1
ATOM 3697 C C . ALA B 1 220 ? -13.852 13.289 16.328 1 97.38 220 ALA B C 1
ATOM 3699 O O . ALA B 1 220 ? -13.07 13.719 17.188 1 97.38 220 ALA B O 1
ATOM 3700 N N . GLY B 1 221 ? -14.641 14.109 15.562 1 97.75 221 GLY B N 1
ATOM 3701 C CA . GLY B 1 221 ? -14.609 15.555 15.727 1 97.75 221 GLY B CA 1
ATOM 3702 C C . GLY B 1 221 ? -13.227 16.141 15.531 1 97.75 221 GLY B C 1
ATOM 3703 O O . GLY B 1 221 ? -12.547 15.836 14.547 1 97.75 221 GLY B O 1
ATOM 3704 N N . ASP B 1 222 ? -12.859 17.062 16.391 1 98.12 222 ASP B N 1
ATOM 3705 C CA . ASP B 1 222 ? -11.562 17.719 16.281 1 98.12 222 ASP B CA 1
ATOM 3706 C C . ASP B 1 222 ? -10.594 17.203 17.344 1 98.12 222 ASP B C 1
ATOM 3708 O O . ASP B 1 222 ? -9.633 17.875 17.703 1 98.12 222 ASP B O 1
ATOM 3712 N N . ASP B 1 223 ? -10.852 16.016 17.875 1 98 223 ASP B N 1
ATOM 3713 C CA . ASP B 1 223 ? -10.07 15.414 18.953 1 98 223 ASP B CA 1
ATOM 3714 C C . ASP B 1 223 ? -8.781 14.797 18.422 1 98 223 ASP B C 1
ATOM 3716 O O . ASP B 1 223 ? -8.523 14.82 17.219 1 98 223 ASP B O 1
ATOM 3720 N N . PHE B 1 224 ? -7.949 14.289 19.328 1 98.62 224 PHE B N 1
ATOM 3721 C CA . PHE B 1 224 ? -6.676 13.664 18.984 1 98.62 224 PHE B CA 1
ATOM 3722 C C . PHE B 1 224 ? -6.898 12.32 18.297 1 98.62 224 PHE B C 1
ATOM 3724 O O . PHE B 1 224 ? -7.82 11.586 18.656 1 98.62 224 PHE B O 1
ATOM 3731 N N . VAL B 1 225 ? -6.051 12.062 17.359 1 98.81 225 VAL B N 1
ATOM 3732 C CA . VAL B 1 225 ? -5.883 10.75 16.75 1 98.81 225 VAL B CA 1
ATOM 3733 C C . VAL B 1 225 ? -4.648 10.062 17.328 1 98.81 225 VAL B C 1
ATOM 3735 O O . VAL B 1 225 ? -3.594 10.68 17.469 1 98.81 225 VAL B O 1
ATOM 3738 N N . LEU B 1 226 ? -4.773 8.828 17.766 1 98.88 226 LEU B N 1
ATOM 3739 C CA . LEU B 1 226 ? -3.629 8.023 18.188 1 98.88 226 LEU B CA 1
ATOM 3740 C C . LEU B 1 226 ? -3.004 7.305 17 1 98.88 226 LEU B C 1
ATOM 3742 O O . LEU B 1 226 ? -3.705 6.641 16.234 1 98.88 226 LEU B O 1
ATOM 3746 N N . GLY B 1 227 ? -1.732 7.492 16.812 1 98.81 227 GLY B N 1
ATOM 3747 C CA . GLY B 1 227 ? -1.021 6.797 15.75 1 98.81 227 GLY B CA 1
ATOM 3748 C C . GLY B 1 227 ? 0.192 6.035 16.25 1 98.81 227 GLY B C 1
ATOM 3749 O O . GLY B 1 227 ? 0.868 6.469 17.172 1 98.81 227 GLY B O 1
ATOM 3750 N N . THR B 1 228 ? 0.464 4.91 15.688 1 98.81 228 THR B N 1
ATOM 3751 C CA . THR B 1 228 ? 1.699 4.168 15.906 1 98.81 228 THR B CA 1
ATOM 3752 C C . THR B 1 228 ? 2.258 3.645 14.586 1 98.81 228 THR B C 1
ATOM 3754 O O . THR B 1 228 ? 1.502 3.191 13.727 1 98.81 228 THR B O 1
ATOM 3757 N N . ALA B 1 229 ? 3.549 3.814 14.359 1 98.62 229 ALA B N 1
ATOM 3758 C CA . ALA B 1 229 ? 4.203 3.398 13.117 1 98.62 229 ALA B CA 1
ATOM 3759 C C . ALA B 1 229 ? 5.465 2.596 13.406 1 98.62 229 ALA B C 1
ATOM 3761 O O . ALA B 1 229 ? 6.156 2.848 14.398 1 98.62 229 ALA B O 1
ATOM 3762 N N . ARG B 1 230 ? 5.781 1.719 12.602 1 98.19 230 ARG B N 1
ATOM 3763 C CA . ARG B 1 230 ? 7.012 0.941 12.688 1 98.19 230 ARG B CA 1
ATOM 3764 C C . ARG B 1 230 ? 7.48 0.496 11.305 1 98.19 230 ARG B C 1
ATOM 3766 O O . ARG B 1 230 ? 6.664 0.311 10.398 1 98.19 230 ARG B O 1
ATOM 3773 N N . ALA B 1 231 ? 8.766 0.345 11.117 1 98.38 231 ALA B N 1
ATOM 3774 C CA . ALA B 1 231 ? 9.344 -0.251 9.914 1 98.38 231 ALA B CA 1
ATOM 3775 C C . ALA B 1 231 ? 9.539 -1.755 10.086 1 98.38 231 ALA B C 1
ATOM 3777 O O . ALA B 1 231 ? 9.523 -2.264 11.211 1 98.38 231 ALA B O 1
ATOM 3778 N N . HIS B 1 232 ? 9.648 -2.438 8.945 1 97.75 232 HIS B N 1
ATOM 3779 C CA . HIS B 1 232 ? 9.859 -3.879 8.984 1 97.75 232 HIS B CA 1
ATOM 3780 C C . HIS B 1 232 ? 11.227 -4.246 8.406 1 97.75 232 HIS B C 1
ATOM 3782 O O . HIS B 1 232 ? 11.914 -5.117 8.938 1 97.75 232 HIS B O 1
ATOM 3788 N N . GLN B 1 233 ? 11.547 -3.615 7.312 1 97.69 233 GLN B N 1
ATOM 3789 C CA . GLN B 1 233 ? 12.797 -3.896 6.621 1 97.69 233 GLN B CA 1
ATOM 3790 C C . GLN B 1 233 ? 13.492 -2.605 6.199 1 97.69 233 GLN B C 1
ATOM 3792 O O . GLN B 1 233 ? 12.852 -1.694 5.668 1 97.69 233 GLN B O 1
ATOM 3797 N N . PHE B 1 234 ? 14.727 -2.498 6.539 1 96.44 234 PHE B N 1
ATOM 3798 C CA . PHE B 1 234 ? 15.641 -1.519 5.961 1 96.44 234 PHE B CA 1
ATOM 3799 C C . PHE B 1 234 ? 16.609 -2.186 4.988 1 96.44 234 PHE B C 1
ATOM 3801 O O . PHE B 1 234 ? 17.422 -3.01 5.391 1 96.44 234 PHE B O 1
ATOM 3808 N N . THR B 1 235 ? 16.391 -1.858 3.719 1 91.5 235 THR B N 1
ATOM 3809 C CA . THR B 1 235 ? 17.203 -2.578 2.744 1 91.5 235 THR B CA 1
ATOM 3810 C C . THR B 1 235 ? 17.828 -1.613 1.741 1 91.5 235 THR B C 1
ATOM 3812 O O . THR B 1 235 ? 17.125 -0.97 0.965 1 91.5 235 THR B O 1
ATOM 3815 N N . ARG B 1 236 ? 19.078 -1.382 1.706 1 84 236 ARG B N 1
ATOM 3816 C CA . ARG B 1 236 ? 19.938 -0.709 0.738 1 84 236 ARG B CA 1
ATOM 3817 C C . ARG B 1 236 ? 19.266 0.534 0.174 1 84 236 ARG B C 1
ATOM 3819 O O . ARG B 1 236 ? 19.156 0.69 -1.045 1 84 236 ARG B O 1
ATOM 3826 N N . GLY B 1 237 ? 18.875 1.328 0.974 1 93 237 GLY B N 1
ATOM 3827 C CA . GLY B 1 237 ? 18.438 2.65 0.551 1 93 237 GLY B CA 1
ATOM 3828 C C . GLY B 1 237 ? 16.938 2.85 0.658 1 93 237 GLY B C 1
ATOM 3829 O O . GLY B 1 237 ? 16.422 3.928 0.345 1 93 237 GLY B O 1
ATOM 3830 N N . TYR B 1 238 ? 16.203 1.777 1.04 1 96.5 238 TYR B N 1
ATOM 3831 C CA . TYR B 1 238 ? 14.758 1.908 1.232 1 96.5 238 TYR B CA 1
ATOM 3832 C C . TYR B 1 238 ? 14.32 1.274 2.549 1 96.5 238 TYR B C 1
ATOM 3834 O O . TYR B 1 238 ? 15.023 0.415 3.09 1 96.5 238 TYR B O 1
ATOM 3842 N N . PHE B 1 239 ? 13.242 1.733 3.072 1 97.38 239 PHE B N 1
ATOM 3843 C CA . PHE B 1 239 ? 12.578 1.006 4.148 1 97.38 239 PHE B CA 1
ATOM 3844 C C . PHE B 1 239 ? 11.062 1.119 4.027 1 97.38 239 PHE B C 1
ATOM 3846 O O . PHE B 1 239 ? 10.547 2.09 3.465 1 97.38 239 PHE B O 1
ATOM 3853 N N . ASP B 1 240 ? 10.391 0.114 4.508 1 98.56 240 ASP B N 1
ATOM 3854 C CA . ASP B 1 240 ? 8.93 0.166 4.562 1 98.56 240 ASP B CA 1
ATOM 3855 C C . ASP B 1 240 ? 8.453 0.62 5.938 1 98.56 240 ASP B C 1
ATOM 3857 O O . ASP B 1 240 ? 9.242 0.716 6.879 1 98.56 240 ASP B O 1
ATOM 3861 N N . GLN B 1 241 ? 7.211 1.017 5.969 1 98.56 241 GLN B N 1
ATOM 3862 C CA . GLN B 1 241 ? 6.559 1.454 7.199 1 98.56 241 GLN B CA 1
ATOM 3863 C C . GLN B 1 241 ? 5.074 1.108 7.191 1 98.56 241 GLN B C 1
ATOM 3865 O O . GLN B 1 241 ? 4.398 1.288 6.176 1 98.56 241 GLN B O 1
ATOM 3870 N N . THR B 1 242 ? 4.598 0.587 8.297 1 98.69 242 THR B N 1
ATOM 3871 C CA . THR B 1 242 ? 3.168 0.462 8.562 1 98.69 242 THR B CA 1
ATOM 3872 C C . THR B 1 242 ? 2.758 1.333 9.75 1 98.69 242 THR B C 1
ATOM 3874 O O . THR B 1 242 ? 3.451 1.369 10.766 1 98.69 242 THR B O 1
ATOM 3877 N N . ALA B 1 243 ? 1.683 2.066 9.586 1 98.81 243 ALA B N 1
ATOM 3878 C CA . ALA B 1 243 ? 1.122 2.875 10.664 1 98.81 243 ALA B CA 1
ATOM 3879 C C . ALA B 1 243 ? -0.362 2.578 10.859 1 98.81 243 ALA B C 1
ATOM 3881 O O . ALA B 1 243 ? -1.089 2.352 9.891 1 98.81 243 ALA B O 1
ATOM 3882 N N . HIS B 1 244 ? -0.771 2.564 12.086 1 98.81 244 HIS B N 1
ATOM 3883 C CA . HIS B 1 244 ? -2.176 2.426 12.453 1 98.81 244 HIS B CA 1
ATOM 3884 C C . HIS B 1 244 ? -2.684 3.676 13.164 1 98.81 244 HIS B C 1
ATOM 3886 O O . HIS B 1 244 ? -1.974 4.266 13.977 1 98.81 244 HIS B O 1
ATOM 3892 N N . LEU B 1 245 ? -3.891 4.059 12.836 1 98.88 245 LEU B N 1
ATOM 3893 C CA . LEU B 1 245 ? -4.5 5.258 13.398 1 98.88 245 LEU B CA 1
ATOM 3894 C C . LEU B 1 245 ? -5.84 4.934 14.047 1 98.88 245 LEU B C 1
ATOM 3896 O O . LEU B 1 245 ? -6.672 4.242 13.453 1 98.88 245 LEU B O 1
ATOM 3900 N N . TRP B 1 246 ? -6.07 5.449 15.242 1 98.75 246 TRP B N 1
ATOM 3901 C CA . TRP B 1 246 ? -7.324 5.289 15.961 1 98.75 246 TRP B CA 1
ATOM 3902 C C . TRP B 1 246 ? -7.848 6.641 16.453 1 98.75 246 TRP B C 1
ATOM 3904 O O . TRP B 1 246 ? -7.066 7.543 16.75 1 98.75 246 TRP B O 1
ATOM 3914 N N . SER B 1 247 ? -9.117 6.77 16.5 1 98.44 247 SER B N 1
ATOM 3915 C CA . SER B 1 247 ? -9.68 7.867 17.281 1 98.44 247 SER B CA 1
ATOM 3916 C C . SER B 1 247 ? -9.32 7.742 18.766 1 98.44 247 SER B C 1
ATOM 3918 O O . SER B 1 247 ? -8.82 6.699 19.203 1 98.44 247 SER B O 1
ATOM 3920 N N . ARG B 1 248 ? -9.492 8.781 19.469 1 97.31 248 ARG B N 1
ATOM 3921 C CA . ARG B 1 248 ? -9.133 8.75 20.875 1 97.31 248 ARG B CA 1
ATOM 3922 C C . ARG B 1 248 ? -9.898 7.652 21.609 1 97.31 248 ARG B C 1
ATOM 3924 O O . ARG B 1 248 ? -9.367 7.023 22.531 1 97.31 248 ARG B O 1
ATOM 3931 N N . ASP B 1 249 ? -11.133 7.379 21.203 1 95.94 249 ASP B N 1
ATOM 3932 C CA . ASP B 1 249 ? -11.953 6.371 21.859 1 95.94 249 ASP B CA 1
ATOM 3933 C C . ASP B 1 249 ? -11.672 4.977 21.312 1 95.94 249 ASP B C 1
ATOM 3935 O O . ASP B 1 249 ? -12.391 4.023 21.625 1 95.94 249 ASP B O 1
ATOM 3939 N N . GLY B 1 250 ? -10.719 4.875 20.406 1 96.94 250 GLY B N 1
ATOM 3940 C CA . GLY B 1 250 ? -10.227 3.561 20.031 1 96.94 250 GLY B CA 1
ATOM 3941 C C . GLY B 1 250 ? -10.82 3.049 18.734 1 96.94 250 GLY B C 1
ATOM 3942 O O . GLY B 1 250 ? -10.617 1.892 18.359 1 96.94 250 GLY B O 1
ATOM 3943 N N . VAL B 1 251 ? -11.594 3.85 18 1 96.81 251 VAL B N 1
ATOM 3944 C CA . VAL B 1 251 ? -12.141 3.453 16.703 1 96.81 251 VAL B CA 1
ATOM 3945 C C . VAL B 1 251 ? -11.031 3.422 15.656 1 96.81 251 VAL B C 1
ATOM 3947 O O . VAL B 1 251 ? -10.305 4.402 15.492 1 96.81 251 VAL B O 1
ATOM 3950 N N . PRO B 1 252 ? -10.859 2.225 14.969 1 97.94 252 PRO B N 1
ATOM 3951 C CA . PRO B 1 252 ? -9.875 2.221 13.891 1 97.94 252 PRO B CA 1
ATOM 3952 C C . PRO B 1 252 ? -10.242 3.18 12.758 1 97.94 252 PRO B C 1
ATOM 3954 O O . PRO B 1 252 ? -11.344 3.104 12.211 1 97.94 252 PRO B O 1
ATOM 3957 N N . LEU B 1 253 ? -9.297 4.02 12.422 1 98.38 253 LEU B N 1
ATOM 3958 C CA . LEU B 1 253 ? -9.578 5.023 11.398 1 98.38 253 LEU B CA 1
ATOM 3959 C C . LEU B 1 253 ? -8.938 4.637 10.07 1 98.38 253 LEU B C 1
ATOM 3961 O O . LEU B 1 253 ? -9.609 4.629 9.039 1 98.38 253 LEU B O 1
ATOM 3965 N N . ALA B 1 254 ? -7.668 4.316 10.07 1 98.69 254 ALA B N 1
ATOM 3966 C CA . ALA B 1 254 ? -6.953 4 8.836 1 98.69 254 ALA B CA 1
ATOM 3967 C C . ALA B 1 254 ? -5.645 3.27 9.133 1 98.69 254 ALA B C 1
ATOM 3969 O O . ALA B 1 254 ? -5.137 3.322 10.258 1 98.69 254 ALA B O 1
ATOM 3970 N N . THR B 1 255 ? -5.16 2.527 8.203 1 98.75 255 THR B N 1
ATOM 3971 C CA . THR B 1 255 ? -3.797 2.01 8.141 1 98.75 255 THR B CA 1
ATOM 3972 C C . THR B 1 255 ? -3.025 2.648 6.988 1 98.75 255 THR B C 1
ATOM 3974 O O . THR B 1 255 ? -3.555 2.791 5.883 1 98.75 255 THR B O 1
ATOM 3977 N N . SER B 1 256 ? -1.861 3.09 7.277 1 98.75 256 SER B N 1
ATOM 3978 C CA . SER B 1 256 ? -1.013 3.678 6.246 1 98.75 256 SER B CA 1
ATOM 3979 C C . SER B 1 256 ? 0.257 2.859 6.039 1 98.75 256 SER B C 1
ATOM 3981 O O . SER B 1 256 ? 0.854 2.377 7.004 1 98.75 256 SER B O 1
ATOM 3983 N N . HIS B 1 257 ? 0.647 2.654 4.773 1 98.81 257 HIS B N 1
ATOM 3984 C CA . HIS B 1 257 ? 1.888 1.998 4.375 1 98.81 257 HIS B CA 1
ATOM 3985 C C . HIS B 1 257 ? 2.746 2.918 3.514 1 98.81 257 HIS B C 1
ATOM 3987 O O . HIS B 1 257 ? 2.234 3.59 2.617 1 98.81 257 HIS B O 1
ATOM 3993 N N . GLN B 1 258 ? 4.023 2.943 3.787 1 98.44 258 GLN B N 1
ATOM 3994 C CA . GLN B 1 258 ? 4.891 3.775 2.957 1 98.44 258 GLN B CA 1
ATOM 3995 C C . GLN B 1 258 ? 6.184 3.047 2.613 1 98.44 258 GLN B C 1
ATOM 3997 O O . GLN B 1 258 ? 6.629 2.17 3.359 1 98.44 258 GLN B O 1
ATOM 4002 N N . TYR B 1 259 ? 6.668 3.244 1.509 1 98.56 259 TYR B N 1
ATOM 4003 C CA . TYR B 1 259 ? 8.023 2.891 1.114 1 98.56 259 TYR B CA 1
ATOM 4004 C C . TYR B 1 259 ? 8.883 4.141 0.918 1 98.56 259 TYR B C 1
ATOM 4006 O O . TYR B 1 259 ? 8.469 5.082 0.237 1 98.56 259 TYR B O 1
ATOM 4014 N N . VAL B 1 260 ? 10 4.203 1.643 1 97.69 260 VAL B N 1
ATOM 4015 C CA . VAL B 1 260 ? 10.766 5.434 1.814 1 97.69 260 VAL B CA 1
ATOM 4016 C C . VAL B 1 260 ? 12.211 5.219 1.362 1 97.69 260 VAL B C 1
ATOM 4018 O O . VAL B 1 260 ? 12.836 4.219 1.72 1 97.69 260 VAL B O 1
ATOM 4021 N N . TYR B 1 261 ? 12.656 6.094 0.537 1 96 261 TYR B N 1
ATOM 4022 C CA . TYR B 1 261 ? 14.07 6.125 0.198 1 96 261 TYR B CA 1
ATOM 4023 C C . TYR B 1 261 ? 14.883 6.785 1.306 1 96 261 TYR B C 1
ATOM 4025 O O . TYR B 1 261 ? 14.414 7.719 1.959 1 96 261 TYR B O 1
ATOM 4033 N N . PHE B 1 262 ? 16.125 6.32 1.522 1 95.25 262 PHE B N 1
ATOM 4034 C CA . PHE B 1 262 ? 17.031 7.031 2.412 1 95.25 262 PHE B CA 1
ATOM 4035 C C . PHE B 1 262 ? 18.469 6.891 1.932 1 95.25 262 PHE B C 1
ATOM 4037 O O . PHE B 1 262 ? 18.812 5.93 1.238 1 95.25 262 PHE B O 1
ATOM 4044 N N . LYS B 1 263 ? 19.312 7.938 2.248 1 91.94 263 LYS B N 1
ATOM 4045 C CA . LYS B 1 263 ? 20.75 7.918 1.955 1 91.94 263 LYS B CA 1
ATOM 4046 C C . LYS B 1 263 ? 21.562 7.816 3.236 1 91.94 263 LYS B C 1
ATOM 4048 O O . LYS B 1 263 ? 21.562 8.727 4.062 1 91.94 263 LYS B O 1
ATOM 4053 N N . GLY B 1 264 ? 22.219 6.777 3.342 1 81.94 264 GLY B N 1
ATOM 4054 C CA . GLY B 1 264 ? 23.094 6.648 4.5 1 81.94 264 GLY B CA 1
ATOM 4055 C C . GLY B 1 264 ? 23.906 5.363 4.496 1 81.94 264 GLY B C 1
ATOM 4056 O O . GLY B 1 264 ? 23.641 4.461 3.697 1 81.94 264 GLY B O 1
#

Foldseek 3Di:
DDPLCQQLVWDDPDDLKTKHFHDPLQQFPFAGQVLSVQLNLLSSLVPDPPDDAAWFKKKKFFAATDDGTMKMKGKDFPDDDPFKTKIWMFIDDPPHTGMIMITMGGHDDDDDDDDPDFFDDFDDQVPFDFDDDPTSNSQQKRKGWRDQPQADQADAADPWLKTKIKMFTVVFFQFDPSNVSSVLSVDDDSVCRRHRHDWDKDWRMKMKGFDDGGVQSRVLTRGIKIKMKGWDDDDDFKTKMWMWIARPVTHTTMIMITIMGTDD/DDPLCQQLVWDDPDDLKTKHFHDPLQQFPFAGQVLSVQLNLLSSLVPDPPDDAAWFKKKKFFAATDDGTMKMKGKDFPDDDPFKTKIWMFIDDPPHTGMIMITMGGDDDDDDDDDPDFFDDFDDQVPFDFDDDPTSNSQQKRKGWRDQPQADQADAADPWLKTKIKMFTVVFFQFDPSNVSSVLSVDDDSVCRRHRHDWDKDWRMKMKGFDDGGVQSRVLTRGIKIKMKGWDDDDDFKTKMWMWIARPVTHTTMIMITIMGTDD

Solvent-accessible surface area (backbone atoms only — not comparable to full-atom values): 27289 Å² total; per-residue (Å²): 131,52,76,68,53,55,47,46,52,60,42,80,69,58,94,47,27,30,38,37,42,65,46,78,66,34,30,47,97,70,29,56,41,66,19,57,55,52,16,30,53,51,41,53,48,69,68,32,89,84,55,58,68,42,75,41,34,40,37,38,36,57,69,45,75,48,69,88,40,66,35,37,36,42,48,41,81,71,43,78,55,96,56,37,32,37,35,41,36,39,31,26,45,98,87,40,68,22,30,39,32,42,35,33,26,25,65,79,52,96,48,60,63,50,67,72,60,71,84,76,94,68,81,64,64,90,80,43,63,73,63,83,67,94,48,52,35,53,64,47,37,47,35,27,61,75,36,58,58,84,56,54,73,80,43,74,52,38,99,54,40,46,30,30,32,34,35,27,44,38,74,72,44,65,46,44,72,39,56,51,46,20,58,59,53,66,70,73,70,42,62,27,34,37,57,7,26,79,58,64,64,48,67,41,34,42,34,37,41,46,53,43,52,71,68,57,37,55,68,45,32,46,52,48,33,37,36,40,34,35,48,38,41,33,40,31,38,34,31,40,35,46,31,45,32,20,34,73,89,60,49,61,36,33,40,23,38,35,39,27,39,40,58,99,130,50,76,66,51,56,48,45,52,58,42,79,71,58,92,47,27,30,38,36,40,65,46,77,67,35,29,48,95,70,29,56,40,66,20,55,55,51,16,30,54,51,40,53,48,68,66,31,89,83,56,58,68,41,76,40,34,38,37,39,35,57,70,44,75,48,69,87,42,69,34,39,36,40,47,41,79,70,45,78,55,97,55,37,32,39,35,43,35,40,31,26,44,99,87,40,67,22,32,40,33,42,35,34,24,25,65,79,51,96,48,61,63,49,68,71,60,69,84,73,94,68,79,63,64,90,82,42,63,72,62,85,67,93,50,53,34,53,64,45,37,46,37,26,61,74,38,60,58,86,56,54,73,78,42,74,51,36,97,54,39,46,27,29,32,35,34,26,45,38,76,70,44,65,46,44,72,40,55,50,46,22,57,60,52,68,70,73,69,44,61,25,36,36,57,7,26,79,56,62,63,48,68,41,34,42,34,38,41,47,52,44,52,70,68,57,36,53,69,46,32,45,51,47,32,38,36,40,33,34,46,37,44,34,40,30,36,34,33,40,36,45,31,45,34,21,33,74,90,60,50,61,37,33,39,23,36,35,39,28,40,40,60,98

Nearest PDB structures (foldseek):
  3rqb-assembly1_A  TM=9.700E-01  e=6.389E-35  Alicyclobacillus acidocaldarius subsp. acidocaldarius DSM 446
  4qfw-assembly2_B  TM=8.505E-01  e=5.721E-20  Yersinia pestis
  4r4u-assembly2_C  TM=8.544E-01  e=8.001E-20  Yersinia pestis
  3bbj-assembly1_A  TM=8.574E-01  e=1.106E-18  Thermobifida fusca YX
  3cjy-assembly1_A-2  TM=8.655E-01  e=1.618E-17  Novosphingobium aromaticivorans DSM 12444

pLDDT: mean 96.26, std 3.82, range [75.94, 98.94]

Radius of gyration: 21.85 Å; Cα contacts (8 Å, |Δi|>4): 1350; chains: 2; bounding box: 48×61×60 Å

Secondary structure (DSSP, 8-state):
--HHHHHT--EE-STTEEEEE--GGGB-SSSB-HHHHHHHHHHHHHHSTT--SEEEEEEEEE-SPPPSSEEEEEEEEEEE-SSEEEEEEEEEETTEEEEEEEEEEE-------EESS-PPP---GGGSPPP--SSGGGGGEEEEEEESPPPPSB----S---EEEEEEESS-----HHHHHHHTT-SPPHHHHHHTB---EEEEEEEEEE---HHHHHHHTT-PEEEEEE--EEETTEEEEEEEEEETT--EEEEEEEEEEE--/--HHHHHT--EE-STTEEEEE--GGGB-SSSB-HHHHHHHHHHHHHHSTT--SEEEEEEEEE-SPPPSSEEEEEEEEEEE-SSEEEEEEEEEETTEEEEEEEEEEE-------EESS-PPP---GGGSPPP--SSGGGGGEEEEEEESPPPPSB----S---EEEEEEESS-----HHHHHHHTT-SPPHHHHHHTB---EEEEEEEEEE---HHHHHHHTTSPEEEEEE--EEETTEEEEEEEEEETT--EEEEEEEEEEE--

InterPro domains:
  IPR029069 HotDog domain superfamily [SSF54637] (4-110)
  IPR029069 HotDog domain superfamily [SSF54637] (117-262)
  IPR042171 Acyl-CoA thioesterase, double hotdog domain [G3DSA:2.40.160.210] (1-264)
  IPR049449 Acyl-CoA thioesterase-like, N-terminal HotDog domain [PF13622] (24-106)
  IPR049450 Acyl-CoA thioesterase-like, C-terminal domain [PF20789] (120-261)

Sequence (528 aa):
MSVFDKAIDLQPAGDGHFQGSTVPEWANMVGPFGGITAAALIRAIQLHPQCHGQPIALTVNYVAPIADGDFDVDTKLVRTNRSNQHWIVEQSQGGEVKTTATAVFGLRRDTWSDAEATPPTAPEPDGLEQAASPLTWFANYDIRYVDGAVPAAEGPGSDSSTTTLWVRNNPARPLDFAALTAVGDIFFPRVFLRRGQFLPAGTVTLTIYYHANAAQIDSAGDDFVLGTARAHQFTRGYFDQTAHLWSRDGVPLATSHQYVYFKGMSVFDKAIDLQPAGDGHFQGSTVPEWANMVGPFGGITAAALIRAIQLHPQCHGQPIALTVNYVAPIADGDFDVDTKLVRTNRSNQHWIVEQSQGGEVKTTATAVFGLRRDTWSDAEATPPTAPEPDGLEQAASPLTWFANYDIRYVDGAVPAAEGPGSDSSTTTLWVRNNPARPLDFAALTAVGDIFFPRVFLRRGQFLPAGTVTLTIYYHANAAQIDSAGDDFVLGTARAHQFTRGYFDQTAHLWSRDGVPLATSHQYVYFKG